Protein AF-A0A1X7UBN0-F1 (afdb_monomer_lite)

Secondary structure (DSSP, 8-state):
--------------TT---SS-HHHHTT-----SGGGTTT--GGGPPPPPP-------------------------------------PPPPPPPPPPP-PPPPP---EETTEEHHHHHHHHHHHHHHHTTPPS-BPPPPSSHHHHHHHHHHHHHHHHHHTT-TTHHHHHHHHHHHHHHHTB--STT--HHHHHHHHHHHHHHHHHT-HHHHHHHHHHHHHHSPPPP--PPPPHHHHHHHHHHHHHTT-HHHHHHHHSS----PBPPTTSBSSTT-TTS-BHHHHHHHTSPPPPPP-GGG----SPPPTT-S--GGGGTT--HHHHHHHHHH--S---TT---HHHHHHHTTSSTTHHHHHHHHHHHHHHHHHS---HHHHHHHH-EEEEEEE-SSSEEEEEEE-HHHHHHHHHHHHHHHHHHHHHHGGG--TT--TTHHHHHHHHHHHHHHSTT---------TTHHHHS-HHHHHHHHHHH-HHHHHHHHHHHSS-EEEEETTEEEEE-SS--TT-HHHHHHHHHHTHHHHHHHHH---SS----------S-HHHHHHHHHHHHHHHHHHHHHHTTPPPTTS-SB-TTSSB--HHHHHH-TTTS---HHHHHHHHHHHHHHTTTSEEEEESPBPPPPSS----SS-----TT-B-SEEEE-TT--------------

pLDDT: mean 73.66, std 22.72, range [23.02, 98.75]

Radius of gyration: 35.11 Å; chains: 1; bounding box: 88×116×95 Å

Organism: Amphimedon queenslandica (NCBI:txid400682)

Sequence (680 aa):
MASKQESKSCSRCNRTGVCRGCACVKASRACTGCLPRRLGTCLNLQQPPPSVSAVAPVDSTFDSTCDSVCSNDLSSQVSSSLPVSPTSSPSLPIPDLPTFSPAVEPSFTWGSVDGVSCASAINDCYSVAVNWKPNLFRVPSGKVGDAFIQELSRLFRVYGSSTALESVTLKAAILLPMLLLQCPSQGAKHQELIEHLERRLILWKDGSFCELLHEGSSHQARLPKSKSTKHSTDSDIGRLFTNNMNNGNVKSALCFLSQKVKGNVLSLDQPSDPHCPSGPSKHDALIAKHPQPGPIHCHSILLQDTPSPNHNLHPVIFDSIDCDLIRCMSLCVHGAGGPSGVDALSSRRYCSSFMSSPDLCHSLAIVALCLSSTSVDPDSLSAFVACRLIALNKDPGVRPIGIGETCRRIISKAILSILGQDVIEAAGPIQLCTGLDGGCEAAVHSLCHLFADTNTEAVLLVDATNAFNSLNRAAALRNVLELCPSLGRVLVNTYRENVDLYIDGEIIVSQEGTTQGDPLAMAMYSLGVIPLIIRMSEIQSTRQGRPVLGSPLGTDDYISTWVQEKIKGFFDALCLRYGYLPSSLPTNCSCGIPLSIDHCLNCHLGGFTILRHNGVCDLTARLLNEVCHNVTIEPPLQSLFGETLQLKSAITTDNARLDIKADGFWDCCVYPSSGSIEYT

Structure (mmCIF, N/CA/C/O backbone):
data_AF-A0A1X7UBN0-F1
#
_entry.id   AF-A0A1X7UBN0-F1
#
loop_
_atom_site.group_PDB
_atom_site.id
_atom_site.type_symbol
_atom_site.label_atom_id
_atom_site.label_alt_id
_atom_site.label_comp_id
_atom_site.label_asym_id
_atom_site.label_entity_id
_atom_site.label_seq_id
_atom_site.pdbx_PDB_ins_code
_atom_site.Cartn_x
_atom_site.Cartn_y
_atom_site.Cartn_z
_atom_site.occupancy
_atom_site.B_iso_or_equiv
_atom_site.auth_seq_id
_atom_site.auth_comp_id
_atom_site.auth_asym_id
_atom_site.auth_atom_id
_atom_site.pdbx_PDB_model_num
ATOM 1 N N . MET A 1 1 ? 50.701 -27.323 -1.143 1.00 35.16 1 MET A N 1
ATOM 2 C CA . MET A 1 1 ? 50.962 -26.021 -1.789 1.00 35.16 1 MET A CA 1
ATOM 3 C C . MET A 1 1 ? 50.171 -25.943 -3.088 1.00 35.16 1 MET A C 1
ATOM 5 O O . MET A 1 1 ? 50.585 -26.529 -4.072 1.00 35.16 1 MET A O 1
ATOM 9 N N . ALA A 1 2 ? 49.018 -25.280 -3.050 1.00 27.75 2 ALA A N 1
ATOM 10 C CA . ALA A 1 2 ? 48.320 -24.666 -4.183 1.00 27.75 2 ALA A CA 1
ATOM 11 C C . ALA A 1 2 ? 47.272 -23.741 -3.544 1.00 27.75 2 ALA A C 1
ATOM 13 O O . ALA A 1 2 ? 46.307 -24.200 -2.936 1.00 27.75 2 ALA A O 1
ATOM 14 N N . SER A 1 3 ? 47.572 -22.445 -3.514 1.00 28.28 3 SER A N 1
ATOM 15 C CA . SER A 1 3 ? 46.806 -21.426 -2.798 1.00 28.28 3 SER A CA 1
ATOM 16 C C . SER A 1 3 ? 45.513 -21.082 -3.532 1.00 28.28 3 SER A C 1
ATOM 18 O O . SER A 1 3 ? 45.556 -20.692 -4.698 1.00 28.28 3 SER A O 1
ATOM 20 N N . LYS A 1 4 ? 44.386 -21.144 -2.810 1.00 29.44 4 LYS A N 1
ATOM 21 C CA . LYS A 1 4 ? 43.134 -20.460 -3.155 1.00 29.44 4 LYS A CA 1
ATOM 22 C C . LYS A 1 4 ? 43.433 -18.982 -3.422 1.00 29.44 4 LYS A C 1
ATOM 24 O O . LYS A 1 4 ? 43.959 -18.291 -2.553 1.00 29.44 4 LYS A O 1
ATOM 29 N N . GLN A 1 5 ? 43.118 -18.511 -4.622 1.00 27.86 5 GLN A N 1
ATOM 30 C CA . GLN A 1 5 ? 43.232 -17.105 -4.989 1.00 27.86 5 GLN A CA 1
ATOM 31 C C . GLN A 1 5 ? 41.911 -16.414 -4.623 1.00 27.86 5 GLN A C 1
ATOM 33 O O . GLN A 1 5 ? 40.913 -16.544 -5.323 1.00 27.86 5 GLN A O 1
ATOM 38 N N . GLU A 1 6 ? 41.894 -15.728 -3.480 1.00 31.84 6 GLU A N 1
ATOM 39 C CA . GLU A 1 6 ? 40.786 -14.868 -3.057 1.00 31.84 6 GLU A CA 1
ATOM 40 C C . GLU A 1 6 ? 40.567 -13.724 -4.061 1.00 31.84 6 GLU A C 1
ATOM 42 O O . GLU A 1 6 ? 41.489 -12.970 -4.400 1.00 31.84 6 GLU A O 1
ATOM 47 N N . SER A 1 7 ? 39.325 -13.558 -4.516 1.00 32.38 7 SER A N 1
ATOM 48 C CA . SER A 1 7 ? 38.889 -12.436 -5.344 1.00 32.38 7 SER A CA 1
ATOM 49 C C . SER A 1 7 ? 38.843 -11.148 -4.513 1.00 32.38 7 SER A C 1
ATOM 51 O O . SER A 1 7 ? 37.875 -10.875 -3.806 1.00 32.38 7 SER A O 1
ATOM 53 N N . LYS A 1 8 ? 39.897 -10.330 -4.597 1.00 35.25 8 LYS A N 1
ATOM 54 C CA . LYS A 1 8 ? 39.954 -9.017 -3.938 1.00 35.25 8 LYS A CA 1
ATOM 55 C C . LYS A 1 8 ? 38.967 -8.028 -4.574 1.00 35.25 8 LYS A C 1
ATOM 57 O O . LYS A 1 8 ? 39.057 -7.718 -5.766 1.00 35.25 8 LYS A O 1
ATOM 62 N N . SER A 1 9 ? 38.074 -7.489 -3.746 1.00 36.31 9 SER A N 1
ATOM 63 C CA . SER A 1 9 ? 37.271 -6.294 -4.012 1.00 36.31 9 SER A CA 1
ATOM 64 C C . SER A 1 9 ? 38.169 -5.096 -4.364 1.00 36.31 9 SER A C 1
ATOM 66 O O . SER A 1 9 ? 39.304 -4.971 -3.897 1.00 36.31 9 SER A O 1
ATOM 68 N N . CYS A 1 10 ? 37.692 -4.200 -5.233 1.00 39.75 10 CYS A N 1
ATOM 69 C CA . CYS A 1 10 ? 38.437 -2.997 -5.614 1.00 39.75 10 CYS A CA 1
ATOM 70 C C . CYS A 1 10 ? 38.332 -1.938 -4.503 1.00 39.75 10 CYS A C 1
ATOM 72 O O . CYS A 1 10 ? 37.483 -1.056 -4.546 1.00 39.75 10 CYS A O 1
ATOM 74 N N . SER A 1 11 ? 39.203 -2.024 -3.503 1.00 39.44 11 SER A N 1
ATOM 75 C CA . SER A 1 11 ? 39.177 -1.240 -2.259 1.00 39.44 11 SER A CA 1
ATOM 76 C C . SER A 1 11 ? 39.638 0.229 -2.362 1.00 39.44 11 SER A C 1
ATOM 78 O O . SER A 1 11 ? 40.073 0.794 -1.362 1.00 39.44 11 SER A O 1
ATOM 80 N N . ARG A 1 12 ? 39.616 0.876 -3.542 1.00 39.97 12 ARG A N 1
ATOM 81 C CA . ARG A 1 12 ? 40.261 2.203 -3.729 1.00 39.97 12 ARG A CA 1
ATOM 82 C C . ARG A 1 12 ? 39.554 3.185 -4.681 1.00 39.97 12 ARG A C 1
ATOM 84 O O . ARG A 1 12 ? 40.221 3.822 -5.497 1.00 39.97 12 ARG A O 1
ATOM 91 N N . CYS A 1 13 ? 38.236 3.344 -4.579 1.00 43.69 13 CYS A N 1
ATOM 92 C CA . CYS A 1 13 ? 37.539 4.502 -5.164 1.00 43.69 13 CYS A CA 1
ATOM 93 C C . CYS A 1 13 ? 37.219 5.516 -4.055 1.00 43.69 13 CYS A C 1
ATOM 95 O O . CYS A 1 13 ? 36.706 5.132 -3.007 1.00 43.69 13 CYS A O 1
ATOM 97 N N . ASN A 1 14 ? 37.543 6.796 -4.256 1.00 40.28 14 ASN A N 1
ATOM 98 C CA . ASN A 1 14 ? 37.078 7.871 -3.375 1.00 40.28 14 ASN A CA 1
ATOM 99 C C . ASN A 1 14 ? 35.660 8.321 -3.784 1.00 40.28 14 ASN A C 1
ATOM 101 O O . ASN A 1 14 ? 35.203 8.014 -4.884 1.00 40.28 14 ASN A O 1
ATOM 105 N N . ARG A 1 15 ? 34.976 9.067 -2.901 1.00 33.19 15 ARG A N 1
ATOM 106 C CA . ARG A 1 15 ? 33.577 9.533 -3.054 1.00 33.19 15 ARG A CA 1
ATOM 107 C C . ARG A 1 15 ? 33.291 10.375 -4.314 1.00 33.19 15 ARG A C 1
ATOM 109 O O . ARG A 1 15 ? 32.141 10.697 -4.560 1.00 33.19 15 ARG A O 1
ATOM 116 N N . THR A 1 16 ? 34.305 10.719 -5.110 1.00 37.16 16 THR A N 1
ATOM 117 C CA . THR A 1 16 ? 34.180 11.480 -6.365 1.00 37.16 16 THR A CA 1
ATOM 118 C C . THR A 1 16 ? 34.381 10.629 -7.627 1.00 37.16 16 THR A C 1
ATOM 120 O O . THR A 1 16 ? 34.465 11.171 -8.724 1.00 37.16 16 THR A O 1
ATOM 123 N N . GLY A 1 17 ? 34.472 9.298 -7.503 1.00 38.62 17 GLY A N 1
ATOM 124 C CA . GLY A 1 17 ? 34.422 8.381 -8.651 1.00 38.62 17 GLY A CA 1
ATOM 125 C C . GLY A 1 17 ? 35.716 8.244 -9.466 1.00 38.62 17 GLY A C 1
ATOM 126 O O . GLY A 1 17 ? 35.707 7.600 -10.513 1.00 38.62 17 GLY A O 1
ATOM 127 N N . VAL A 1 18 ? 36.853 8.780 -9.006 1.00 41.12 18 VAL A N 1
ATOM 128 C CA . VAL A 1 18 ? 38.125 8.707 -9.751 1.00 41.12 18 VAL A CA 1
ATOM 129 C C . VAL A 1 18 ? 38.978 7.525 -9.270 1.00 41.12 18 VAL A C 1
ATOM 131 O O . VAL A 1 18 ? 39.640 7.583 -8.232 1.00 41.12 18 VAL A O 1
ATOM 134 N N . CYS A 1 19 ? 39.000 6.432 -10.042 1.00 48.59 19 CYS A N 1
ATOM 135 C CA . CYS A 1 19 ? 39.807 5.244 -9.740 1.00 48.59 19 CYS A CA 1
ATOM 136 C C . CYS A 1 19 ? 41.282 5.455 -10.135 1.00 48.59 19 CYS A C 1
ATOM 138 O O . CYS A 1 19 ? 41.603 5.529 -11.316 1.00 48.59 19 CYS A O 1
ATOM 140 N N . ARG A 1 20 ? 42.209 5.511 -9.165 1.00 47.28 20 ARG A N 1
ATOM 141 C CA . ARG A 1 20 ? 43.655 5.709 -9.437 1.00 47.28 20 ARG A CA 1
ATOM 142 C C . ARG A 1 20 ? 44.493 4.423 -9.489 1.00 47.28 20 ARG A C 1
ATOM 144 O O . ARG A 1 20 ? 45.703 4.499 -9.671 1.00 47.28 20 ARG A O 1
ATOM 151 N N . GLY A 1 21 ? 43.896 3.245 -9.282 1.00 48.88 21 GLY A N 1
ATOM 152 C CA . GLY A 1 21 ? 44.675 2.037 -8.964 1.00 48.88 21 GLY A CA 1
ATOM 153 C C . GLY A 1 21 ? 44.274 0.727 -9.638 1.00 48.88 21 GLY A C 1
ATOM 154 O O . GLY A 1 21 ? 44.931 -0.281 -9.372 1.00 48.88 21 GLY A O 1
ATOM 155 N N . CYS A 1 22 ? 43.228 0.687 -10.469 1.00 58.00 22 CYS A N 1
ATOM 156 C CA . CYS A 1 22 ? 42.783 -0.573 -11.069 1.00 58.00 22 CYS A CA 1
ATOM 157 C C . CYS A 1 22 ? 43.649 -0.990 -12.272 1.00 58.00 22 CYS A C 1
ATOM 159 O O . CYS A 1 22 ? 44.310 -0.171 -12.914 1.00 58.00 22 CYS A O 1
ATOM 161 N N . ALA A 1 23 ? 43.626 -2.287 -12.591 1.00 55.84 23 ALA A N 1
ATOM 162 C CA . ALA A 1 23 ? 44.374 -2.855 -13.712 1.00 55.84 23 ALA A CA 1
ATOM 163 C C . ALA A 1 23 ? 43.985 -2.241 -15.073 1.00 55.84 23 ALA A C 1
ATOM 165 O O . ALA A 1 23 ? 44.829 -2.153 -15.957 1.00 55.84 23 ALA A O 1
ATOM 166 N N . CYS A 1 24 ? 42.741 -1.769 -15.231 1.00 53.94 24 CYS A N 1
ATOM 167 C CA . CYS A 1 24 ? 42.272 -1.119 -16.458 1.00 53.94 24 CYS A CA 1
ATOM 168 C C . CYS A 1 24 ? 42.944 0.245 -16.684 1.00 53.94 24 CYS A C 1
ATOM 170 O O . CYS A 1 24 ? 43.411 0.509 -17.787 1.00 53.94 24 CYS A O 1
ATOM 172 N N . VAL A 1 25 ? 43.072 1.061 -15.627 1.00 54.47 25 VAL A N 1
ATOM 173 C CA . VAL A 1 25 ? 43.755 2.369 -15.671 1.00 54.47 25 VAL A CA 1
ATOM 174 C C . VAL A 1 25 ? 45.258 2.197 -15.889 1.00 54.47 25 VAL A C 1
ATOM 176 O O . VAL A 1 25 ? 45.846 2.919 -16.685 1.00 54.47 25 VAL A O 1
ATOM 179 N N . LYS A 1 26 ? 45.880 1.186 -15.264 1.00 59.25 26 LYS A N 1
ATOM 180 C CA . LYS A 1 26 ? 47.291 0.838 -15.526 1.00 59.25 26 LYS A CA 1
ATOM 181 C C . LYS A 1 26 ? 47.547 0.353 -16.958 1.00 59.25 26 LYS A C 1
ATOM 183 O O . LYS A 1 26 ? 48.680 0.414 -17.414 1.00 59.25 26 LYS A O 1
ATOM 188 N N . ALA A 1 27 ? 46.513 -0.132 -17.642 1.00 59.56 27 ALA A N 1
ATOM 189 C CA . ALA A 1 27 ? 46.569 -0.588 -19.027 1.00 59.56 27 ALA A CA 1
ATOM 190 C C . ALA A 1 27 ? 46.032 0.457 -20.027 1.00 59.56 27 ALA A C 1
ATOM 192 O O . ALA A 1 27 ? 45.712 0.089 -21.154 1.00 59.56 27 ALA A O 1
ATOM 193 N N . SER A 1 28 ? 45.880 1.726 -19.621 1.00 56.88 28 SER A N 1
ATOM 194 C CA . SER A 1 28 ? 45.377 2.833 -20.456 1.00 56.88 28 SER A CA 1
ATOM 195 C C . SER A 1 28 ? 44.021 2.571 -21.135 1.00 56.88 28 SER A C 1
ATOM 197 O O . SER A 1 28 ? 43.743 3.100 -22.208 1.00 56.88 28 SER A O 1
ATOM 199 N N . ARG A 1 29 ? 43.155 1.757 -20.516 1.00 51.22 29 ARG A N 1
ATOM 200 C CA . ARG A 1 29 ? 41.789 1.475 -20.989 1.00 51.22 29 ARG A CA 1
ATOM 201 C C . ARG A 1 29 ? 40.763 2.295 -20.207 1.00 51.22 29 ARG A C 1
ATOM 203 O O . ARG A 1 29 ? 40.942 2.540 -19.013 1.00 51.22 29 ARG A O 1
ATOM 210 N N . ALA A 1 30 ? 39.666 2.680 -20.864 1.00 41.44 30 ALA A N 1
ATOM 211 C CA . ALA A 1 30 ? 38.562 3.389 -20.216 1.00 41.44 30 ALA A CA 1
ATOM 212 C C . ALA A 1 30 ? 37.968 2.547 -19.068 1.00 41.44 30 ALA A C 1
ATOM 214 O O . ALA A 1 30 ? 37.662 1.364 -19.228 1.00 41.44 30 ALA A O 1
ATOM 215 N N . CYS A 1 31 ? 37.832 3.149 -17.885 1.00 44.97 31 CYS A N 1
ATOM 216 C CA . CYS A 1 31 ? 37.314 2.490 -16.690 1.00 44.97 31 CYS A CA 1
ATOM 217 C C . CYS A 1 31 ? 35.779 2.546 -16.672 1.00 44.97 31 CYS A C 1
ATOM 219 O O . CYS A 1 31 ? 35.204 3.550 -16.269 1.00 44.97 31 CYS A O 1
ATOM 221 N N . THR A 1 32 ? 35.103 1.465 -17.059 1.00 46.53 32 THR A N 1
ATOM 222 C CA . THR A 1 32 ? 33.629 1.359 -17.055 1.00 46.53 32 THR A CA 1
ATOM 223 C C . THR A 1 32 ? 33.095 0.782 -15.739 1.00 46.53 32 THR A C 1
ATOM 225 O O . THR A 1 32 ? 32.352 -0.194 -15.732 1.00 46.53 32 THR A O 1
ATOM 228 N N . GLY A 1 33 ? 33.528 1.340 -14.603 1.00 56.09 33 GLY A N 1
ATOM 229 C CA . GLY A 1 33 ? 33.225 0.849 -13.251 1.00 56.09 33 GLY A CA 1
ATOM 230 C C . GLY A 1 33 ? 31.736 0.856 -12.879 1.00 56.09 33 GLY A C 1
ATOM 231 O O . GLY A 1 33 ? 31.307 1.679 -12.084 1.00 56.09 33 GLY A O 1
ATOM 232 N N . CYS A 1 34 ? 30.966 -0.087 -13.410 1.00 43.16 34 CYS A N 1
ATOM 233 C CA . CYS A 1 34 ? 29.536 -0.243 -13.189 1.00 43.16 34 CYS A CA 1
ATOM 234 C C . CYS A 1 34 ? 29.194 -1.741 -13.060 1.00 43.16 34 CYS A C 1
ATOM 236 O O . CYS A 1 34 ? 29.987 -2.600 -13.452 1.00 43.16 34 CYS A O 1
ATOM 238 N N . LEU A 1 35 ? 28.026 -2.024 -12.482 1.00 38.34 35 LEU A N 1
ATOM 239 C CA . LEU A 1 35 ? 27.267 -3.282 -12.348 1.00 38.34 35 LEU A CA 1
ATOM 240 C C . LEU A 1 35 ? 27.803 -4.588 -12.999 1.00 38.34 35 LEU A C 1
ATOM 242 O O . LEU A 1 35 ? 27.908 -5.576 -12.270 1.00 38.34 35 LEU A O 1
ATOM 246 N N . PRO A 1 36 ? 28.191 -4.650 -14.294 1.00 38.50 36 PRO A N 1
ATOM 247 C CA . PRO A 1 36 ? 28.674 -5.863 -14.977 1.00 38.50 36 PRO A CA 1
ATOM 248 C C . PRO A 1 36 ? 29.718 -6.727 -14.248 1.00 38.50 36 PRO A C 1
ATOM 250 O O . PRO A 1 36 ? 29.721 -7.947 -14.396 1.00 38.50 36 PRO A O 1
ATOM 253 N N . ARG A 1 37 ? 30.583 -6.158 -13.393 1.00 36.38 37 ARG A N 1
ATOM 254 C CA . ARG A 1 37 ? 31.559 -6.976 -12.643 1.00 36.38 37 ARG A CA 1
ATOM 255 C C . ARG A 1 37 ? 30.934 -7.797 -11.503 1.00 36.38 37 ARG A C 1
ATOM 257 O O . ARG A 1 37 ? 31.509 -8.820 -11.146 1.00 36.38 37 ARG A O 1
ATOM 264 N N . ARG A 1 38 ? 29.787 -7.382 -10.945 1.00 40.75 38 ARG A N 1
ATOM 265 C CA . ARG A 1 38 ? 29.022 -8.195 -9.973 1.00 40.75 38 ARG A CA 1
ATOM 266 C C . ARG A 1 38 ? 28.278 -9.348 -10.659 1.00 40.75 38 ARG A C 1
ATOM 268 O O . ARG A 1 38 ? 28.039 -10.363 -10.027 1.00 40.75 38 ARG A O 1
ATOM 275 N N . LEU A 1 39 ? 28.013 -9.219 -11.961 1.00 42.41 39 LEU A N 1
ATOM 276 C CA . LEU A 1 39 ? 27.261 -10.175 -12.784 1.00 42.41 39 LEU A CA 1
ATOM 277 C C . LEU A 1 39 ? 28.151 -11.134 -13.605 1.00 42.41 39 LEU A C 1
ATOM 279 O O . LEU A 1 39 ? 27.658 -11.858 -14.462 1.00 42.41 39 LEU A O 1
ATOM 283 N N . GLY A 1 40 ? 29.468 -11.158 -13.367 1.00 40.53 40 GLY A N 1
ATOM 284 C CA . GLY A 1 40 ? 30.374 -12.149 -13.966 1.00 40.53 40 GLY A CA 1
ATOM 285 C C . GLY A 1 40 ? 30.826 -11.894 -15.413 1.00 40.53 40 GLY A C 1
ATOM 286 O O . GLY A 1 40 ? 31.594 -12.696 -15.943 1.00 40.53 40 GLY A O 1
ATOM 287 N N . THR A 1 41 ? 30.452 -10.781 -16.052 1.00 43.19 41 THR A N 1
ATOM 288 C CA . THR A 1 41 ? 30.796 -10.481 -17.456 1.00 43.19 41 THR A CA 1
ATOM 289 C C . THR A 1 41 ? 31.650 -9.212 -17.573 1.00 43.19 41 THR A C 1
ATOM 291 O O . THR A 1 41 ? 31.181 -8.079 -17.509 1.00 43.19 41 THR A O 1
ATOM 294 N N . CYS A 1 42 ? 32.966 -9.378 -17.752 1.00 41.62 42 CYS A N 1
ATOM 295 C CA . CYS A 1 42 ? 33.880 -8.268 -18.049 1.00 41.62 42 CYS A CA 1
ATOM 296 C C . CYS A 1 42 ? 34.318 -8.325 -19.519 1.00 41.62 42 CYS A C 1
ATOM 298 O O . CYS A 1 42 ? 35.158 -9.144 -19.886 1.00 41.62 42 CYS A O 1
ATOM 300 N N . LEU A 1 43 ? 33.809 -7.408 -20.349 1.00 40.91 43 LEU A N 1
ATOM 301 C CA . LEU A 1 43 ? 34.115 -7.326 -21.790 1.00 40.91 43 LEU A CA 1
ATOM 302 C C . LEU A 1 43 ? 35.588 -6.986 -22.110 1.00 40.91 43 LEU A C 1
ATOM 304 O O . LEU A 1 43 ? 36.018 -7.104 -23.250 1.00 40.91 43 LEU A O 1
ATOM 308 N N . ASN A 1 44 ? 36.395 -6.609 -21.112 1.00 38.81 44 ASN A N 1
ATOM 309 C CA . ASN A 1 44 ? 37.825 -6.311 -21.276 1.00 38.81 44 ASN A CA 1
ATOM 310 C C . ASN A 1 44 ? 38.749 -7.543 -21.147 1.00 38.81 44 ASN A C 1
ATOM 312 O O . ASN A 1 44 ? 39.974 -7.385 -21.183 1.00 38.81 44 ASN A O 1
ATOM 316 N N . LEU A 1 45 ? 38.186 -8.744 -20.957 1.00 41.50 45 LEU A N 1
ATOM 317 C CA . LEU A 1 45 ? 38.919 -10.011 -20.823 1.00 41.50 45 LEU A CA 1
ATOM 318 C C . LEU A 1 45 ? 38.938 -10.865 -22.102 1.00 41.50 45 LEU A C 1
ATOM 320 O O . LEU A 1 45 ? 39.270 -12.045 -22.034 1.00 41.50 45 LEU A O 1
ATOM 324 N N . GLN A 1 46 ? 38.627 -10.302 -23.272 1.00 39.59 46 GLN A N 1
ATOM 325 C CA . GLN A 1 46 ? 38.904 -11.014 -24.520 1.00 39.59 46 GLN A CA 1
ATOM 326 C C . GLN A 1 46 ? 40.426 -11.093 -24.725 1.00 39.59 46 GLN A C 1
ATOM 328 O O . GLN A 1 46 ? 41.123 -10.076 -24.710 1.00 39.59 46 GLN A O 1
ATOM 333 N N . GLN A 1 47 ? 40.944 -12.322 -24.823 1.00 38.19 47 GLN A N 1
ATOM 334 C CA . GLN A 1 47 ? 42.348 -12.609 -25.122 1.00 38.19 47 GLN A CA 1
ATOM 335 C C . GLN A 1 47 ? 42.769 -11.906 -26.426 1.00 38.19 47 GLN A C 1
ATOM 337 O O . GLN A 1 47 ? 41.939 -11.762 -27.327 1.00 38.19 47 GLN A O 1
ATOM 342 N N . PRO A 1 48 ? 44.035 -11.462 -26.555 1.00 33.56 48 PRO A N 1
ATOM 343 C CA . PRO A 1 48 ? 44.507 -10.881 -27.805 1.00 33.56 48 PRO A CA 1
ATOM 344 C C . PRO A 1 48 ? 44.421 -11.924 -28.936 1.00 33.56 48 PRO A C 1
ATOM 346 O O . PRO A 1 48 ? 44.576 -13.119 -28.669 1.00 33.56 48 PRO A O 1
ATOM 349 N N . PRO A 1 49 ? 44.174 -11.499 -30.189 1.00 32.09 49 PRO A N 1
ATOM 350 C CA . PRO A 1 49 ? 44.084 -12.417 -31.319 1.00 32.09 49 PRO A CA 1
ATOM 351 C C . PRO A 1 49 ? 45.423 -13.151 -31.518 1.00 32.09 49 PRO A C 1
ATOM 353 O O . PRO A 1 49 ? 46.476 -12.596 -31.183 1.00 32.09 49 PRO A O 1
ATOM 356 N N . PRO A 1 50 ? 45.414 -14.386 -32.053 1.00 31.39 50 PRO A N 1
ATOM 357 C CA . PRO A 1 50 ? 46.640 -15.140 -32.271 1.00 31.39 50 PRO A CA 1
ATOM 358 C C . PRO A 1 50 ? 47.566 -14.386 -33.231 1.00 31.39 50 PRO A C 1
ATOM 360 O O . PRO A 1 50 ? 47.150 -13.887 -34.276 1.00 31.39 50 PRO A O 1
ATOM 363 N N . SER A 1 51 ? 48.838 -14.303 -32.847 1.00 31.23 51 SER A N 1
ATOM 364 C CA . SER A 1 51 ? 49.922 -13.730 -33.637 1.00 31.23 51 SER A CA 1
ATOM 365 C C . SER A 1 51 ? 50.054 -14.454 -34.976 1.00 31.23 51 SER A C 1
ATOM 367 O O . SER A 1 51 ? 50.258 -15.667 -35.013 1.00 31.23 51 SER A O 1
ATOM 369 N N . VAL A 1 52 ? 49.975 -13.692 -36.064 1.00 30.91 52 VAL A N 1
ATOM 370 C CA . VAL A 1 52 ? 50.285 -14.152 -37.418 1.00 30.91 52 VAL A CA 1
ATOM 371 C C . VAL A 1 52 ? 51.778 -14.480 -37.484 1.00 30.91 52 VAL A C 1
ATOM 373 O O . VAL A 1 52 ? 52.618 -13.582 -37.432 1.00 30.91 52 VAL A O 1
ATOM 376 N N . SER A 1 53 ? 52.112 -15.766 -37.582 1.00 29.56 53 SER A N 1
ATOM 377 C CA . SER A 1 53 ? 53.459 -16.210 -37.943 1.00 29.56 53 SER A CA 1
ATOM 378 C C . SER A 1 53 ? 53.637 -16.078 -39.450 1.00 29.56 53 SER A C 1
ATOM 380 O O . SER A 1 53 ? 52.862 -16.632 -40.229 1.00 29.56 53 SER A O 1
ATOM 382 N N . ALA A 1 54 ? 54.664 -15.331 -39.845 1.00 29.86 54 ALA A N 1
ATOM 383 C CA . ALA A 1 54 ? 55.097 -15.186 -41.224 1.00 29.86 54 ALA A CA 1
ATOM 384 C C . ALA A 1 54 ? 55.436 -16.552 -41.843 1.00 29.86 54 ALA A C 1
ATOM 386 O O . ALA A 1 54 ? 56.239 -17.306 -41.293 1.00 29.86 54 ALA A O 1
ATOM 387 N N . VAL A 1 55 ? 54.855 -16.838 -43.008 1.00 29.45 55 VAL A N 1
ATOM 388 C CA . VAL A 1 55 ? 55.275 -17.926 -43.897 1.00 29.45 55 VAL A CA 1
ATOM 389 C C . VAL A 1 55 ? 55.763 -17.296 -45.201 1.00 29.45 55 VAL A C 1
ATOM 391 O O . VAL A 1 55 ? 55.111 -16.417 -45.761 1.00 29.45 55 VAL A O 1
ATOM 394 N N . ALA A 1 56 ? 56.962 -17.709 -45.610 1.00 29.33 56 ALA A N 1
ATOM 395 C CA . ALA A 1 56 ? 57.694 -17.260 -46.791 1.00 29.33 56 ALA A CA 1
ATOM 396 C C . ALA A 1 56 ? 57.032 -17.721 -48.112 1.00 29.33 56 ALA A C 1
ATOM 398 O O . ALA A 1 56 ? 56.269 -18.689 -48.097 1.00 29.33 56 ALA A O 1
ATOM 399 N N . PRO A 1 57 ? 57.318 -17.061 -49.253 1.00 28.97 57 PRO A N 1
ATOM 400 C CA . PRO A 1 57 ? 56.658 -17.343 -50.522 1.00 28.97 57 PRO A CA 1
ATOM 401 C C . PRO A 1 57 ? 57.339 -18.506 -51.250 1.00 28.97 57 PRO A C 1
ATOM 403 O O . PRO A 1 57 ? 58.566 -18.533 -51.339 1.00 28.97 57 PRO A O 1
ATOM 406 N N . VAL A 1 58 ? 56.554 -19.430 -51.813 1.00 28.17 58 VAL A N 1
ATOM 407 C CA . VAL A 1 58 ? 57.015 -20.343 -52.871 1.00 28.17 58 VAL A CA 1
ATOM 408 C C . VAL A 1 58 ? 55.896 -20.560 -53.896 1.00 28.17 58 VAL A C 1
ATOM 410 O O . VAL A 1 58 ? 54.715 -20.601 -53.559 1.00 28.17 58 VAL A O 1
ATOM 413 N N . ASP A 1 59 ? 56.346 -20.633 -55.143 1.00 24.50 59 ASP A N 1
ATOM 414 C CA . ASP A 1 59 ? 55.684 -20.523 -56.435 1.00 24.50 59 ASP A CA 1
ATOM 415 C C . ASP A 1 59 ? 54.608 -21.556 -56.822 1.00 24.50 59 ASP A C 1
ATOM 417 O O . ASP A 1 59 ? 54.614 -22.710 -56.406 1.00 24.50 59 ASP A O 1
ATOM 421 N N . SER A 1 60 ? 53.755 -21.077 -57.740 1.00 26.97 60 SER A N 1
ATOM 422 C CA . SER A 1 60 ? 53.132 -21.722 -58.911 1.00 26.97 60 SER A CA 1
ATOM 423 C C . SER A 1 60 ? 52.783 -23.217 -58.879 1.00 26.97 60 SER A C 1
ATOM 425 O O . SER A 1 60 ? 53.670 -24.063 -58.828 1.00 26.97 60 SER A O 1
ATOM 427 N N . THR A 1 61 ? 51.526 -23.557 -59.192 1.00 24.27 61 THR A N 1
ATOM 428 C CA . THR A 1 61 ? 51.148 -24.197 -60.476 1.00 24.27 61 THR A CA 1
ATOM 429 C C . THR A 1 61 ? 49.632 -24.407 -60.602 1.00 24.27 61 THR A C 1
ATOM 431 O O . THR A 1 61 ? 48.882 -24.338 -59.635 1.00 24.27 61 THR A O 1
ATOM 434 N N . PHE A 1 62 ? 49.236 -24.540 -61.864 1.00 24.16 62 PHE A N 1
ATOM 435 C CA . PHE A 1 62 ? 47.916 -24.539 -62.491 1.00 24.16 62 PHE A CA 1
ATOM 436 C C . PHE A 1 62 ? 47.131 -25.864 -62.357 1.00 24.16 62 PHE A C 1
ATOM 438 O O . PHE A 1 62 ? 47.691 -26.869 -61.934 1.00 24.16 62 PHE A O 1
ATOM 445 N N . ASP A 1 63 ? 45.901 -25.813 -62.897 1.00 23.02 63 ASP A N 1
ATOM 446 C CA . ASP A 1 63 ? 44.970 -26.883 -63.330 1.00 23.02 63 ASP A CA 1
ATOM 447 C C . ASP A 1 63 ? 43.992 -27.440 -62.282 1.00 23.02 63 ASP A C 1
ATOM 449 O O . ASP A 1 63 ? 44.405 -27.795 -61.187 1.00 23.02 63 ASP A O 1
ATOM 453 N N . SER A 1 64 ? 42.661 -27.540 -62.453 1.00 24.78 64 SER A N 1
ATOM 454 C CA . SER A 1 64 ? 41.634 -27.499 -63.533 1.00 24.78 64 SER A CA 1
ATOM 455 C C . SER A 1 64 ? 40.779 -28.782 -63.461 1.00 24.78 64 SER A C 1
ATOM 457 O O . SER A 1 64 ? 41.230 -29.782 -62.911 1.00 24.78 64 SER A O 1
ATOM 459 N N . THR A 1 65 ? 39.559 -28.728 -64.032 1.00 25.22 65 THR A N 1
ATOM 460 C CA . THR A 1 65 ? 38.502 -29.773 -64.211 1.00 25.22 65 THR A CA 1
ATOM 461 C C . THR A 1 65 ? 37.466 -29.893 -63.067 1.00 25.22 65 THR A C 1
ATOM 463 O O . THR A 1 65 ? 37.841 -30.085 -61.917 1.00 25.22 65 THR A O 1
ATOM 466 N N . CYS A 1 66 ? 36.169 -29.541 -63.220 1.00 24.64 66 CYS A N 1
ATOM 467 C CA . CYS A 1 66 ? 35.074 -30.015 -64.119 1.00 24.64 66 CYS A CA 1
ATOM 468 C C . CYS A 1 66 ? 34.725 -31.500 -63.838 1.00 24.64 66 CYS A C 1
ATOM 470 O O . CYS A 1 66 ? 35.636 -32.286 -63.637 1.00 24.64 66 CYS A O 1
ATOM 472 N N . ASP A 1 67 ? 33.491 -31.991 -63.655 1.00 25.11 67 ASP A N 1
ATOM 473 C CA . ASP A 1 67 ? 32.165 -31.766 -64.261 1.00 25.11 67 ASP A CA 1
ATOM 474 C C . ASP A 1 67 ? 31.056 -32.354 -63.330 1.00 25.11 67 ASP A C 1
ATOM 476 O O . ASP A 1 67 ? 31.367 -33.160 -62.459 1.00 25.11 67 ASP A O 1
ATOM 480 N N . SER A 1 68 ? 29.815 -31.829 -63.305 1.00 27.17 68 SER A N 1
ATOM 481 C CA . SER A 1 68 ? 28.559 -32.367 -63.913 1.00 27.17 68 SER A CA 1
ATOM 482 C C . SER A 1 68 ? 28.196 -33.829 -63.534 1.00 27.17 68 SER A C 1
ATOM 484 O O . SER A 1 68 ? 29.087 -34.655 -63.447 1.00 27.17 68 SER A O 1
ATOM 486 N N . VAL A 1 69 ? 26.967 -34.346 -63.378 1.00 25.64 69 VAL A N 1
ATOM 487 C CA . VAL A 1 69 ? 25.535 -33.970 -63.440 1.00 25.64 69 VAL A CA 1
ATOM 488 C C . VAL A 1 69 ? 24.766 -35.311 -63.208 1.00 25.64 69 VAL A C 1
ATOM 490 O O . VAL A 1 69 ? 25.320 -36.369 -63.496 1.00 25.64 69 VAL A O 1
ATOM 493 N N . CYS A 1 70 ? 23.483 -35.255 -62.799 1.00 23.38 70 CYS A N 1
ATOM 494 C CA . CYS A 1 70 ? 22.459 -36.336 -62.803 1.00 23.38 70 CYS A CA 1
ATOM 495 C C . CYS A 1 70 ? 22.598 -37.453 -61.748 1.00 23.38 70 CYS A C 1
ATOM 497 O O . CYS A 1 70 ? 23.693 -37.813 -61.354 1.00 23.38 70 CYS A O 1
ATOM 499 N N . SER A 1 71 ? 21.563 -38.159 -61.290 1.00 24.61 71 SER A N 1
ATOM 500 C CA . SER A 1 71 ? 20.094 -38.053 -61.231 1.00 24.61 71 SER A CA 1
ATOM 501 C C . SER A 1 71 ? 19.643 -39.293 -60.436 1.00 24.61 71 SER A C 1
ATOM 503 O O . SER A 1 71 ? 20.354 -40.292 -60.415 1.00 24.61 71 SER A O 1
ATOM 505 N N . ASN A 1 72 ? 18.484 -39.192 -59.786 1.00 27.94 72 ASN A N 1
ATOM 506 C CA . ASN A 1 72 ? 17.731 -40.207 -59.033 1.00 27.94 72 ASN A CA 1
ATOM 507 C C . ASN A 1 72 ? 18.053 -41.694 -59.280 1.00 27.94 72 ASN A C 1
ATOM 509 O O . ASN A 1 72 ? 18.004 -42.142 -60.418 1.00 27.94 72 ASN A O 1
ATOM 513 N N . ASP A 1 73 ? 18.136 -42.471 -58.192 1.00 24.41 73 ASP A N 1
ATOM 514 C CA . ASP A 1 73 ? 17.295 -43.667 -58.070 1.00 24.41 73 ASP A CA 1
ATOM 515 C C . ASP A 1 73 ? 17.097 -44.131 -56.618 1.00 24.41 73 ASP A C 1
ATOM 517 O O . ASP A 1 73 ? 17.944 -43.968 -55.739 1.00 24.41 73 ASP A O 1
ATOM 521 N N . LEU A 1 74 ? 15.900 -44.662 -56.383 1.00 27.23 74 LEU A N 1
ATOM 522 C CA . LEU A 1 74 ? 15.291 -44.998 -55.104 1.00 27.23 74 LEU A CA 1
ATOM 523 C C . LEU A 1 74 ? 15.380 -46.515 -54.870 1.00 27.23 74 LEU A C 1
ATOM 525 O O . LEU A 1 74 ? 14.699 -47.257 -55.567 1.00 27.23 74 LEU A O 1
ATOM 529 N N . SER A 1 75 ? 16.107 -46.986 -53.850 1.00 25.39 75 SER A N 1
ATOM 530 C CA . SER A 1 75 ? 15.779 -48.259 -53.176 1.00 25.39 75 SER A CA 1
ATOM 531 C C . SER A 1 75 ? 16.580 -48.482 -51.890 1.00 25.39 75 SER A C 1
ATOM 533 O O . SER A 1 75 ? 17.791 -48.677 -51.907 1.00 25.39 75 SER A O 1
ATOM 535 N N . SER A 1 76 ? 15.838 -48.475 -50.782 1.00 26.86 76 SER A N 1
ATOM 536 C CA . SER A 1 76 ? 16.008 -49.233 -49.535 1.00 26.86 76 SER A CA 1
ATOM 537 C C . SER A 1 76 ? 17.235 -50.150 -49.388 1.00 26.86 76 SER A C 1
ATOM 539 O O . SER A 1 76 ? 17.328 -51.172 -50.061 1.00 26.86 76 SER A O 1
ATOM 541 N N . GLN A 1 77 ? 18.047 -49.918 -48.358 1.00 26.41 77 GLN A N 1
ATOM 542 C CA . GLN A 1 77 ? 18.036 -50.650 -47.080 1.00 26.41 77 GLN A CA 1
ATOM 543 C C . GLN A 1 77 ? 19.249 -50.217 -46.237 1.00 26.41 77 GLN A C 1
ATOM 545 O O . GLN A 1 77 ? 20.222 -49.682 -46.753 1.00 26.41 77 GLN A O 1
ATOM 550 N N . VAL A 1 78 ? 19.182 -50.553 -44.948 1.00 25.33 78 VAL A N 1
ATOM 551 C CA . VAL A 1 78 ? 20.253 -50.568 -43.939 1.00 25.33 78 VAL A CA 1
ATOM 552 C C . VAL A 1 78 ? 20.231 -49.399 -42.949 1.00 25.33 78 VAL A C 1
ATOM 554 O O . VAL A 1 78 ? 20.661 -48.277 -43.192 1.00 25.33 78 VAL A O 1
ATOM 557 N N . SER A 1 79 ? 19.705 -49.764 -41.783 1.00 32.34 79 SER A N 1
ATOM 558 C CA . SER A 1 79 ? 19.685 -49.104 -40.489 1.00 32.34 79 SER A CA 1
ATOM 559 C C . SER A 1 79 ? 20.955 -48.316 -40.162 1.00 32.34 79 SER A C 1
ATOM 561 O O . SER A 1 79 ? 22.030 -48.891 -40.011 1.00 32.34 79 SER A O 1
ATOM 563 N N . SER A 1 80 ? 20.802 -47.012 -39.937 1.00 27.09 80 SER A N 1
ATOM 564 C CA . SER A 1 80 ? 21.824 -46.160 -39.335 1.00 27.09 80 SER A CA 1
ATOM 565 C C . SER A 1 80 ? 21.323 -45.632 -37.994 1.00 27.09 80 SER A C 1
ATOM 567 O O . SER A 1 80 ? 20.365 -44.862 -37.923 1.00 27.09 80 SER A O 1
ATOM 569 N N . SER A 1 81 ? 21.984 -46.078 -36.931 1.00 27.91 81 SER A N 1
ATOM 570 C CA . SER A 1 81 ? 21.919 -45.541 -35.575 1.00 27.91 81 SER A CA 1
ATOM 571 C C . SER A 1 81 ? 21.951 -44.009 -35.566 1.00 27.91 81 SER A C 1
ATOM 573 O O . SER A 1 81 ? 22.910 -43.404 -36.047 1.00 27.91 81 SER A O 1
ATOM 575 N N . LEU A 1 82 ? 20.910 -43.402 -34.995 1.00 28.12 82 LEU A N 1
ATOM 576 C CA . LEU A 1 82 ? 20.840 -41.969 -34.717 1.00 28.12 82 LEU A CA 1
ATOM 577 C C . LEU A 1 82 ? 21.931 -41.563 -33.704 1.00 28.12 82 LEU A C 1
ATOM 579 O O . LEU A 1 82 ? 22.176 -42.313 -32.753 1.00 28.12 82 LEU A O 1
ATOM 583 N N . PRO A 1 83 ? 22.562 -40.384 -33.854 1.00 30.78 83 PRO A N 1
ATOM 584 C CA . PRO A 1 83 ? 23.440 -39.839 -32.832 1.00 30.78 83 PRO A CA 1
ATOM 585 C C . PRO A 1 83 ? 22.634 -39.505 -31.575 1.00 30.78 83 PRO A C 1
ATOM 587 O O . PRO A 1 83 ? 21.557 -38.915 -31.634 1.00 30.78 83 PRO A O 1
ATOM 590 N N . VAL A 1 84 ? 23.201 -39.911 -30.447 1.00 31.78 84 VAL A N 1
ATOM 591 C CA . VAL A 1 84 ? 22.748 -39.706 -29.073 1.00 31.78 84 VAL A CA 1
ATOM 592 C C . VAL A 1 84 ? 22.285 -38.263 -28.834 1.00 31.78 84 VAL A C 1
ATOM 594 O O . VAL A 1 84 ? 23.022 -37.311 -29.088 1.00 31.78 84 VAL A O 1
ATOM 597 N N . SER A 1 85 ? 21.061 -38.124 -28.317 1.00 31.41 85 SER A N 1
ATOM 598 C CA . SER A 1 85 ? 20.496 -36.882 -27.784 1.00 31.41 85 SER A CA 1
ATOM 599 C C . SER A 1 85 ? 21.476 -36.207 -26.816 1.00 31.41 85 SER A C 1
ATOM 601 O O . SER A 1 85 ? 22.081 -36.913 -26.005 1.00 31.41 85 SER A O 1
ATOM 603 N N . PRO A 1 86 ? 21.630 -34.870 -26.824 1.00 36.97 86 PRO A N 1
ATOM 604 C CA . PRO A 1 86 ? 22.474 -34.207 -25.845 1.00 36.97 86 PRO A CA 1
ATOM 605 C C . PRO A 1 86 ? 21.924 -34.498 -24.448 1.00 36.97 86 PRO A C 1
ATOM 607 O O . PRO A 1 86 ? 20.778 -34.181 -24.128 1.00 36.97 86 PRO A O 1
ATOM 610 N N . THR A 1 87 ? 22.757 -35.154 -23.644 1.00 33.25 87 THR A N 1
ATOM 611 C CA . THR A 1 87 ? 22.589 -35.373 -22.209 1.00 33.25 87 THR A CA 1
ATOM 612 C C . THR A 1 87 ? 22.032 -34.111 -21.564 1.00 33.25 87 THR A C 1
ATOM 614 O O . THR A 1 87 ? 22.656 -33.053 -21.637 1.00 33.25 87 THR A O 1
ATOM 617 N N . SER A 1 88 ? 20.856 -34.227 -20.948 1.00 38.28 88 SER A N 1
ATOM 618 C CA . SER A 1 88 ? 20.247 -33.181 -20.136 1.00 38.28 88 SER A CA 1
ATOM 619 C C . SER A 1 88 ? 21.230 -32.762 -19.047 1.00 38.28 88 SER A C 1
ATOM 621 O O . SER A 1 88 ? 21.450 -33.499 -18.083 1.00 38.28 88 SER A O 1
ATOM 623 N N . SER A 1 89 ? 21.836 -31.590 -19.205 1.00 39.44 89 SER A N 1
ATOM 624 C CA . SER A 1 89 ? 22.541 -30.910 -18.127 1.00 39.44 89 SER A CA 1
ATOM 625 C C . SER A 1 89 ? 21.573 -30.803 -16.941 1.00 39.44 89 SER A C 1
ATOM 627 O O . SER A 1 89 ? 20.427 -30.396 -17.156 1.00 39.44 89 SER A O 1
ATOM 629 N N . PRO A 1 90 ? 21.969 -31.165 -15.709 1.00 42.81 90 PRO A N 1
ATOM 630 C CA . PRO A 1 90 ? 21.108 -30.960 -14.553 1.00 42.81 90 PRO A CA 1
ATOM 631 C C . PRO A 1 90 ? 20.770 -29.469 -14.465 1.00 42.81 90 PRO A C 1
ATOM 633 O O . PRO A 1 90 ? 21.668 -28.624 -14.453 1.00 42.81 90 PRO A O 1
ATOM 636 N N . SER A 1 91 ? 19.477 -29.138 -14.467 1.00 56.78 91 SER A N 1
ATOM 637 C CA . SER A 1 91 ? 19.014 -27.771 -14.238 1.00 56.78 91 SER A CA 1
ATOM 638 C C . SER A 1 91 ? 19.583 -27.295 -12.905 1.00 56.78 91 SER A C 1
ATOM 640 O O . SER A 1 91 ? 19.332 -27.931 -11.880 1.00 56.78 91 SER A O 1
ATOM 642 N N . LEU A 1 92 ? 20.361 -26.210 -12.919 1.00 62.06 92 LEU A N 1
ATOM 643 C CA . LEU A 1 92 ? 20.840 -25.589 -11.686 1.00 62.06 92 LEU A CA 1
ATOM 644 C C . LEU A 1 92 ? 19.629 -25.290 -10.783 1.00 62.06 92 LEU A C 1
ATOM 646 O O . LEU A 1 92 ? 18.628 -24.768 -11.290 1.00 62.06 92 LEU A O 1
ATOM 650 N N . PRO A 1 93 ? 19.679 -25.647 -9.487 1.00 80.69 93 PRO A N 1
ATOM 651 C CA . PRO A 1 93 ? 18.573 -25.396 -8.574 1.00 80.69 93 PRO A CA 1
ATOM 652 C C . PRO A 1 93 ? 18.330 -23.888 -8.480 1.00 80.69 93 PRO A C 1
ATOM 654 O O . PRO A 1 93 ? 19.273 -23.108 -8.372 1.00 80.69 93 PRO A O 1
ATOM 657 N N . ILE A 1 94 ? 17.065 -23.475 -8.558 1.00 85.88 94 ILE A N 1
ATOM 658 C CA . ILE A 1 94 ? 16.693 -22.069 -8.402 1.00 85.88 94 ILE A CA 1
ATOM 659 C C . ILE A 1 94 ? 16.747 -21.734 -6.907 1.00 85.88 94 ILE A C 1
ATOM 661 O O . ILE A 1 94 ? 16.085 -22.429 -6.138 1.00 85.88 94 ILE A O 1
ATOM 665 N N . PRO A 1 95 ? 17.481 -20.688 -6.487 1.00 89.81 95 PRO A N 1
ATOM 666 C CA . PRO A 1 95 ? 17.517 -20.280 -5.088 1.00 89.81 95 PRO A CA 1
ATOM 667 C C . PRO A 1 95 ? 16.135 -19.945 -4.537 1.00 89.81 95 PRO A C 1
ATOM 669 O O . PRO A 1 95 ? 15.289 -19.396 -5.245 1.00 89.81 95 PRO A O 1
ATOM 672 N N . ASP A 1 96 ? 15.914 -20.229 -3.262 1.00 92.25 96 ASP A N 1
ATOM 673 C CA . ASP A 1 96 ? 14.677 -19.900 -2.564 1.00 92.25 96 ASP A CA 1
ATOM 674 C C . ASP A 1 96 ? 14.691 -18.473 -2.009 1.00 92.25 96 ASP A C 1
ATOM 676 O O . ASP A 1 96 ? 15.718 -17.791 -1.953 1.00 92.25 96 ASP A O 1
ATOM 680 N N . LEU A 1 97 ? 13.511 -18.002 -1.603 1.00 93.56 97 LEU A N 1
ATOM 681 C CA . LEU A 1 97 ? 13.399 -16.782 -0.809 1.00 93.56 97 LEU A CA 1
ATOM 682 C C . LEU A 1 97 ? 13.872 -17.050 0.632 1.00 93.56 97 LEU A C 1
ATOM 684 O O . LEU A 1 97 ? 13.757 -18.183 1.105 1.00 93.56 97 LEU A O 1
ATOM 688 N N . PRO A 1 98 ? 14.339 -16.023 1.365 1.00 91.38 98 PRO A N 1
ATOM 689 C CA . PRO A 1 98 ? 14.746 -16.177 2.756 1.00 91.38 98 PRO A CA 1
ATOM 690 C C . PRO A 1 98 ? 13.639 -16.812 3.605 1.00 91.38 98 PRO A C 1
ATOM 692 O O . PRO A 1 98 ? 12.458 -16.445 3.497 1.00 91.38 98 PRO A O 1
ATOM 695 N N . THR A 1 99 ? 14.018 -17.750 4.472 1.00 92.38 99 THR A N 1
ATOM 696 C CA . THR A 1 99 ? 13.082 -18.341 5.433 1.00 92.38 99 THR A CA 1
ATOM 697 C C . THR A 1 99 ? 12.629 -17.297 6.457 1.00 92.38 99 THR A C 1
ATOM 699 O O . THR A 1 99 ? 13.229 -16.227 6.609 1.00 92.38 99 THR A O 1
ATOM 702 N N . PHE A 1 100 ? 11.520 -17.587 7.124 1.00 91.00 100 PHE A N 1
ATOM 703 C CA . PHE A 1 100 ? 10.950 -16.774 8.191 1.00 91.00 100 PHE A CA 1
ATOM 704 C C . PHE A 1 100 ? 10.632 -17.675 9.381 1.00 91.00 100 PHE A C 1
ATOM 706 O O . PHE A 1 100 ? 10.510 -18.893 9.227 1.00 91.00 100 PHE A O 1
ATOM 713 N N . SER A 1 101 ? 10.519 -17.072 10.558 1.00 87.75 101 SER A N 1
ATOM 714 C CA . SER A 1 101 ? 10.025 -17.766 11.742 1.00 87.75 101 SER A CA 1
ATOM 715 C C . SER A 1 101 ? 8.502 -17.656 11.757 1.00 87.75 101 SER A C 1
ATOM 717 O O . SER A 1 101 ? 8.010 -16.528 11.767 1.00 87.75 101 SER A O 1
ATOM 719 N N . PRO A 1 102 ? 7.753 -18.773 11.746 1.00 85.94 102 PRO A N 1
ATOM 720 C CA . PRO A 1 102 ? 6.310 -18.727 11.942 1.00 85.94 102 PRO A CA 1
ATOM 721 C C . PRO A 1 102 ? 5.972 -18.085 13.286 1.00 85.94 102 PRO A C 1
ATOM 723 O O . PRO A 1 102 ? 6.720 -18.246 14.260 1.00 85.94 102 PRO A O 1
ATOM 726 N N . ALA A 1 103 ? 4.845 -17.384 13.350 1.00 80.31 103 ALA A N 1
ATOM 727 C CA . ALA A 1 103 ? 4.364 -16.837 14.601 1.00 80.31 103 ALA A CA 1
ATOM 728 C C . ALA A 1 103 ? 4.083 -17.982 15.587 1.00 80.31 103 ALA A C 1
ATOM 730 O O . ALA A 1 103 ? 3.494 -19.009 15.242 1.00 80.31 103 ALA A O 1
ATOM 731 N N . VAL A 1 104 ? 4.543 -17.815 16.826 1.00 78.12 104 VAL A N 1
ATOM 732 C CA . VAL A 1 104 ? 4.345 -18.812 17.884 1.00 78.12 104 VAL A CA 1
ATOM 733 C C . VAL A 1 104 ? 2.858 -18.905 18.226 1.00 78.12 104 VAL A C 1
ATOM 735 O O . VAL A 1 104 ? 2.116 -17.925 18.099 1.00 78.12 104 VAL A O 1
ATOM 738 N N . GLU A 1 105 ? 2.425 -20.082 18.682 1.00 79.81 105 GLU A N 1
ATOM 739 C CA . GLU A 1 105 ? 1.073 -20.266 19.200 1.00 79.81 105 GLU A CA 1
ATOM 740 C C . GLU A 1 105 ? 0.745 -19.182 20.255 1.00 79.81 105 GLU A C 1
ATOM 742 O O . GLU A 1 105 ? 1.573 -18.922 21.136 1.00 79.81 105 GLU A O 1
ATOM 747 N N . PRO A 1 106 ? -0.430 -18.528 20.169 1.00 83.12 106 PRO A N 1
ATOM 748 C CA . PRO A 1 106 ? -0.846 -17.438 21.053 1.00 83.12 106 PRO A CA 1
ATOM 749 C C . PRO A 1 106 ? -0.791 -17.753 22.560 1.00 83.12 106 PRO A C 1
ATOM 751 O O . PRO A 1 106 ? -1.790 -18.117 23.174 1.00 83.12 106 PRO A O 1
ATOM 754 N N . SER A 1 107 ? 0.354 -17.529 23.208 1.00 86.44 107 SER A N 1
ATOM 755 C CA . SER A 1 107 ? 0.547 -17.794 24.644 1.00 86.44 107 SER A CA 1
ATOM 756 C C . SER A 1 107 ? 0.189 -16.603 25.550 1.00 86.44 107 SER A C 1
ATOM 758 O O . SER A 1 107 ? 0.781 -16.427 26.617 1.00 86.44 107 SER A O 1
ATOM 760 N N . PHE A 1 108 ? -0.716 -15.729 25.107 1.00 89.12 108 PHE A N 1
ATOM 761 C CA . PHE A 1 108 ? -1.113 -14.506 25.812 1.00 89.12 108 PHE A CA 1
ATOM 762 C C . PHE A 1 108 ? -2.548 -14.595 26.337 1.00 89.12 108 PHE A C 1
ATOM 764 O O . PHE A 1 108 ? -3.269 -15.551 26.065 1.00 89.12 108 PHE A O 1
ATOM 771 N N . THR A 1 109 ? -2.981 -13.568 27.065 1.00 90.06 109 THR A N 1
ATOM 772 C CA . THR A 1 109 ? -4.395 -13.344 27.381 1.00 90.06 109 THR A CA 1
ATOM 773 C C . THR A 1 109 ? -4.834 -11.969 26.898 1.00 90.06 109 THR A C 1
ATOM 775 O O . THR A 1 109 ? -4.048 -11.017 26.856 1.00 90.06 109 THR A O 1
ATOM 778 N N . TRP A 1 110 ? -6.098 -11.868 26.502 1.00 92.19 110 TRP A N 1
ATOM 779 C CA . TRP A 1 110 ? -6.749 -10.617 26.148 1.00 92.19 110 TRP A CA 1
ATOM 780 C C . TRP A 1 110 ? -7.943 -10.407 27.071 1.00 92.19 110 TRP A C 1
ATOM 782 O O . TRP A 1 110 ? -8.984 -11.047 26.919 1.00 92.19 110 TRP A O 1
ATOM 792 N N . GLY A 1 111 ? -7.769 -9.549 28.076 1.00 86.56 111 GLY A N 1
ATOM 793 C CA . GLY A 1 111 ? -8.718 -9.470 29.180 1.00 86.56 111 GLY A CA 1
ATOM 794 C C . GLY A 1 111 ? -8.799 -10.826 29.886 1.00 86.56 111 GLY A C 1
ATOM 795 O O . GLY A 1 111 ? -7.816 -11.289 30.465 1.00 86.56 111 GLY A O 1
ATOM 796 N N . SER A 1 112 ? -9.963 -11.468 29.798 1.00 85.69 112 SER A N 1
ATOM 797 C CA . SER A 1 112 ? -10.213 -12.804 30.360 1.00 85.69 112 SER A CA 1
ATOM 798 C C . SER A 1 112 ? -10.092 -13.954 29.348 1.00 85.69 112 SER A C 1
ATOM 800 O O . SER A 1 112 ? -10.187 -15.115 29.741 1.00 85.69 112 SER A O 1
ATOM 802 N N . VAL A 1 113 ? -9.879 -13.651 28.064 1.00 91.00 113 VAL A N 1
ATOM 803 C CA . VAL A 1 113 ? -9.860 -14.631 26.967 1.00 91.00 113 VAL A CA 1
ATOM 804 C C . VAL A 1 113 ? -8.432 -15.131 26.734 1.00 91.00 113 VAL A C 1
ATOM 806 O O . VAL A 1 113 ? -7.495 -14.330 26.683 1.00 91.00 113 VAL A O 1
ATOM 809 N N . ASP A 1 114 ? -8.248 -16.444 26.583 1.00 93.25 114 ASP A N 1
ATOM 810 C CA . ASP A 1 114 ? -6.954 -17.024 26.215 1.00 93.25 114 ASP A CA 1
ATOM 811 C C . ASP A 1 114 ? -6.556 -16.657 24.774 1.00 93.25 114 ASP A C 1
ATOM 813 O O . ASP A 1 114 ? -7.396 -16.317 23.937 1.00 93.25 114 ASP A O 1
ATOM 817 N N . GLY A 1 115 ? -5.259 -16.696 24.475 1.00 90.88 115 GLY A N 1
ATOM 818 C CA . GLY A 1 115 ? -4.726 -16.220 23.203 1.00 90.88 115 GLY A CA 1
ATOM 819 C C . GLY A 1 115 ? -5.260 -16.973 21.986 1.00 90.88 115 GLY A C 1
ATOM 820 O O . GLY A 1 115 ? -5.479 -16.347 20.949 1.00 90.88 115 GLY A O 1
ATOM 821 N N . VAL A 1 116 ? -5.513 -18.280 22.101 1.00 91.62 116 VAL A N 1
ATOM 822 C CA . VAL A 1 116 ? -6.006 -19.110 20.990 1.00 91.62 116 VAL A CA 1
ATOM 823 C C . VAL A 1 116 ? -7.450 -18.739 20.668 1.00 91.62 116 VAL A C 1
ATOM 825 O O . VAL A 1 116 ? -7.772 -18.424 19.518 1.00 91.62 116 VAL A O 1
ATOM 828 N N . SER A 1 117 ? -8.306 -18.674 21.689 1.00 93.38 117 SER A N 1
ATOM 829 C CA . SER A 1 117 ? -9.695 -18.226 21.542 1.00 93.38 117 SER A CA 1
ATOM 830 C C . SER A 1 117 ? -9.779 -16.785 21.029 1.00 93.38 117 SER A C 1
ATOM 832 O O . SER A 1 117 ? -10.594 -16.477 20.159 1.00 93.38 117 SER A O 1
ATOM 834 N N . CYS A 1 118 ? -8.901 -15.902 21.515 1.00 93.50 118 CYS A N 1
ATOM 835 C CA . CYS A 1 118 ? -8.814 -14.513 21.064 1.00 93.50 118 CYS A CA 1
ATOM 836 C C . CYS A 1 118 ? -8.419 -14.415 19.581 1.00 93.50 118 CYS A C 1
ATOM 838 O O . CYS A 1 118 ? -9.065 -13.696 18.816 1.00 93.50 118 CYS A O 1
ATOM 840 N N . ALA A 1 119 ? -7.407 -15.177 19.154 1.00 92.81 119 ALA A N 1
ATOM 841 C CA . ALA A 1 119 ? -6.978 -15.236 17.760 1.00 92.81 119 ALA A CA 1
ATOM 842 C C . ALA A 1 119 ? -8.114 -15.699 16.838 1.00 92.81 119 ALA A C 1
ATOM 844 O O . ALA A 1 119 ? -8.366 -15.063 15.811 1.00 92.81 119 ALA A O 1
ATOM 845 N N . SER A 1 120 ? -8.837 -16.756 17.230 1.00 94.38 120 SER A N 1
ATOM 846 C CA . SER A 1 120 ? -10.009 -17.242 16.493 1.00 94.38 120 SER A CA 1
ATOM 847 C C . SER A 1 120 ? -11.087 -16.165 16.392 1.00 94.38 120 SER A C 1
ATOM 849 O O . SER A 1 120 ? -11.515 -15.831 15.291 1.00 94.38 120 SER A O 1
ATOM 851 N N . ALA A 1 121 ? -11.465 -15.545 17.513 1.00 95.62 121 ALA A N 1
ATOM 852 C CA . ALA A 1 121 ? -12.504 -14.519 17.536 1.00 95.62 121 ALA A CA 1
ATOM 853 C C . ALA A 1 121 ? -12.153 -13.304 16.661 1.00 95.62 121 ALA A C 1
ATOM 855 O O . ALA A 1 121 ? -13.018 -12.772 15.964 1.00 95.62 121 ALA A O 1
ATOM 856 N N . ILE A 1 122 ? -10.888 -12.868 16.658 1.00 96.12 122 ILE A N 1
ATOM 857 C CA . ILE A 1 122 ? -10.423 -11.764 15.808 1.00 96.12 122 ILE A CA 1
ATOM 858 C C . ILE A 1 122 ? -10.444 -12.155 14.327 1.00 96.12 122 ILE A C 1
ATOM 860 O O . ILE A 1 122 ? -10.859 -11.338 13.502 1.00 96.12 122 ILE A O 1
ATOM 864 N N . ASN A 1 123 ? -10.050 -13.383 13.980 1.00 95.50 123 ASN A N 1
ATOM 865 C CA . ASN A 1 123 ? -10.148 -13.895 12.610 1.00 95.50 123 ASN A CA 1
ATOM 866 C C . ASN A 1 123 ? -11.602 -13.932 12.125 1.00 95.50 123 ASN A C 1
ATOM 868 O O . ASN A 1 123 ? -11.901 -13.399 11.053 1.00 95.50 123 ASN A O 1
ATOM 872 N N . ASP A 1 124 ? -12.506 -14.475 12.938 1.00 96.81 124 ASP A N 1
ATOM 873 C CA . ASP A 1 124 ? -13.930 -14.574 12.617 1.00 96.81 124 ASP A CA 1
ATOM 874 C C . ASP A 1 124 ? -14.543 -13.181 12.445 1.00 96.81 124 ASP A C 1
ATOM 876 O O . ASP A 1 124 ? -15.181 -12.892 11.429 1.00 96.81 124 ASP A O 1
ATOM 880 N N . CYS A 1 125 ? -14.270 -12.269 13.383 1.00 98.00 125 CYS A N 1
ATOM 881 C CA . CYS A 1 125 ? -14.738 -10.889 13.294 1.00 98.00 125 CYS A CA 1
ATOM 882 C C . CYS A 1 125 ? -14.193 -10.175 12.054 1.00 98.00 125 CYS A C 1
ATOM 884 O O . CYS A 1 125 ? -14.945 -9.465 11.386 1.00 98.00 125 CYS A O 1
ATOM 886 N N . TYR A 1 126 ? -12.911 -10.361 11.726 1.00 97.44 126 TYR A N 1
ATOM 887 C CA . TYR A 1 126 ? -12.299 -9.769 10.538 1.00 97.44 126 TYR A CA 1
ATOM 888 C C . TYR A 1 126 ? -12.946 -10.282 9.249 1.00 97.44 126 TYR A C 1
ATOM 890 O O . TYR A 1 126 ? -13.317 -9.465 8.409 1.00 97.44 126 TYR A O 1
ATOM 898 N N . SER A 1 127 ? -13.159 -11.597 9.126 1.00 95.38 127 SER A N 1
ATOM 899 C CA . SER A 1 127 ? -13.762 -12.219 7.934 1.00 95.38 127 SER A CA 1
ATOM 900 C C . SER A 1 127 ? -15.147 -11.651 7.589 1.00 95.38 127 SER A C 1
ATOM 902 O O . SER A 1 127 ? -15.516 -11.535 6.419 1.00 95.38 127 SER A O 1
ATOM 904 N N . VAL A 1 128 ? -15.898 -11.224 8.608 1.00 96.44 128 VAL A N 1
ATOM 905 C CA . VAL A 1 128 ? -17.204 -10.581 8.447 1.00 96.44 128 VAL A CA 1
ATOM 906 C C . VAL A 1 128 ? -17.054 -9.074 8.225 1.00 96.44 128 VAL A C 1
ATOM 908 O O . VAL A 1 128 ? -17.622 -8.529 7.277 1.00 96.44 128 VAL A O 1
ATOM 911 N N . ALA A 1 129 ? -16.300 -8.388 9.088 1.00 96.75 129 ALA A N 1
ATOM 912 C CA . ALA A 1 129 ? -16.233 -6.929 9.110 1.00 96.75 129 ALA A CA 1
ATOM 913 C C . ALA A 1 129 ? -15.535 -6.327 7.884 1.00 96.75 129 ALA A C 1
ATOM 915 O O . ALA A 1 129 ? -15.901 -5.236 7.452 1.00 96.75 129 ALA A O 1
ATOM 916 N N . VAL A 1 130 ? -14.582 -7.044 7.282 1.00 96.06 130 VAL A N 1
ATOM 917 C CA . VAL A 1 130 ? -13.858 -6.599 6.079 1.00 96.06 130 VAL A CA 1
ATOM 918 C C . VAL A 1 130 ? -14.780 -6.371 4.870 1.00 96.06 130 VAL A C 1
ATOM 920 O O . VAL A 1 130 ? -14.476 -5.573 3.987 1.00 96.06 130 VAL A O 1
ATOM 923 N N . ASN A 1 131 ? -15.948 -7.020 4.863 1.00 93.44 131 ASN A N 1
ATOM 924 C CA . ASN A 1 131 ? -16.960 -6.915 3.811 1.00 93.44 131 ASN A CA 1
ATOM 925 C C . ASN A 1 131 ? -18.015 -5.826 4.087 1.00 93.44 131 ASN A C 1
ATOM 927 O O . ASN A 1 131 ? -18.986 -5.679 3.339 1.00 93.44 131 ASN A O 1
ATOM 931 N N . TRP A 1 132 ? -17.877 -5.067 5.176 1.00 92.69 132 TRP A N 1
ATOM 932 C CA . TRP A 1 132 ? -18.841 -4.037 5.551 1.00 92.69 132 TRP A CA 1
ATOM 933 C C . TRP A 1 132 ? -18.783 -2.806 4.649 1.00 92.69 132 TRP A C 1
ATOM 935 O O . TRP A 1 132 ? -17.734 -2.364 4.180 1.00 92.69 132 TRP A O 1
ATOM 945 N N . LYS A 1 133 ? -19.946 -2.180 4.457 1.00 88.75 133 LYS A N 1
ATOM 946 C CA . LYS A 1 133 ? -20.041 -0.895 3.763 1.00 88.75 133 LYS A CA 1
ATOM 947 C C . LYS A 1 133 ? -19.396 0.205 4.615 1.00 88.75 133 LYS A C 1
ATOM 949 O O . LYS A 1 133 ? -19.564 0.192 5.842 1.00 88.75 133 LYS A O 1
ATOM 954 N N . PRO A 1 134 ? -18.763 1.219 3.990 1.00 86.56 134 PRO A N 1
ATOM 955 C CA . PRO A 1 134 ? -18.223 2.369 4.707 1.00 86.56 134 PRO A CA 1
ATOM 956 C C . PRO A 1 134 ? -19.290 3.060 5.566 1.00 86.56 134 PRO A C 1
ATOM 958 O O . PRO A 1 134 ? -20.274 3.589 5.050 1.00 86.56 134 PRO A O 1
ATOM 961 N N . ASN A 1 135 ? -19.084 3.052 6.883 1.00 92.50 135 ASN A N 1
ATOM 962 C CA . ASN A 1 135 ? -19.998 3.633 7.869 1.00 92.50 135 ASN A CA 1
ATOM 963 C C . ASN A 1 135 ? -19.236 4.104 9.119 1.00 92.50 135 ASN A C 1
ATOM 965 O O . ASN A 1 135 ? -19.679 3.905 10.245 1.00 92.50 135 ASN A O 1
ATOM 969 N N . LEU A 1 136 ? -18.042 4.670 8.943 1.00 93.88 136 LEU A N 1
ATOM 970 C CA . LEU A 1 136 ? -17.193 5.053 10.070 1.00 93.88 136 LEU A CA 1
ATOM 971 C C . LEU A 1 136 ? -17.420 6.514 10.467 1.00 93.88 136 LEU A C 1
ATOM 973 O O . LEU A 1 136 ? -17.395 7.400 9.610 1.00 93.88 136 LEU A O 1
ATOM 977 N N . PHE A 1 137 ? -17.604 6.786 11.761 1.00 94.88 137 PHE A N 1
ATOM 978 C CA . PHE A 1 137 ? -17.530 8.148 12.284 1.00 94.88 137 PHE A CA 1
ATOM 979 C C . PHE A 1 137 ? -16.084 8.537 12.599 1.00 94.88 137 PHE A C 1
ATOM 981 O O . PHE A 1 137 ? -15.213 7.716 12.886 1.00 94.88 137 PHE A O 1
ATOM 988 N N . ARG A 1 138 ? -15.821 9.841 12.552 1.00 93.75 138 ARG A N 1
ATOM 989 C CA . ARG A 1 138 ? -14.510 10.409 12.855 1.00 93.75 138 ARG A CA 1
ATOM 990 C C . ARG A 1 138 ? -14.221 10.293 14.354 1.00 93.75 138 ARG A C 1
ATOM 992 O O . ARG A 1 138 ? -15.029 10.753 15.152 1.00 93.75 138 ARG A O 1
ATOM 999 N N . VAL A 1 139 ? -13.034 9.797 14.718 1.00 97.12 139 VAL A N 1
ATOM 1000 C CA . VAL A 1 139 ? -12.588 9.710 16.123 1.00 97.12 139 VAL A CA 1
ATOM 1001 C C . VAL A 1 139 ? -12.756 11.079 16.819 1.00 97.12 139 VAL A C 1
ATOM 1003 O O . VAL A 1 139 ? -12.176 12.071 16.336 1.00 97.12 139 VAL A O 1
ATOM 1006 N N . PRO A 1 140 ? -13.572 11.153 17.895 1.00 96.06 140 PRO A N 1
ATOM 1007 C CA . PRO A 1 140 ? -13.808 12.366 18.674 1.00 96.06 140 PRO A CA 1
ATOM 1008 C C . PRO A 1 140 ? -12.518 12.902 19.285 1.00 96.06 140 PRO A C 1
ATOM 1010 O O . PRO A 1 140 ? -11.624 12.131 19.601 1.00 96.06 140 PRO A O 1
ATOM 1013 N N . SER A 1 141 ? -12.413 14.214 19.474 1.00 93.25 141 SER A N 1
ATOM 1014 C CA . SER A 1 141 ? -11.299 14.791 20.237 1.00 93.25 141 SER A CA 1
ATOM 1015 C C . SER A 1 141 ? -11.474 14.529 21.742 1.00 93.25 141 SER A C 1
ATOM 1017 O O . SER A 1 141 ? -12.577 14.249 22.206 1.00 93.25 141 SER A O 1
ATOM 1019 N N . GLY A 1 142 ? -10.401 14.672 22.521 1.00 95.12 142 GLY A N 1
ATOM 1020 C CA . GLY A 1 142 ? -10.433 14.502 23.978 1.00 95.12 142 GLY A CA 1
ATOM 1021 C C . GLY A 1 142 ? -10.050 13.093 24.437 1.00 95.12 142 GLY A C 1
ATOM 1022 O O . GLY A 1 142 ? -9.505 12.306 23.668 1.00 95.12 142 GLY A O 1
ATOM 1023 N N . LYS A 1 143 ? -10.316 12.789 25.714 1.00 97.19 143 LYS A N 1
ATOM 1024 C CA . LYS A 1 143 ? -9.784 11.598 26.406 1.00 97.19 143 LYS A CA 1
ATOM 1025 C C . LYS A 1 143 ? -10.168 10.273 25.743 1.00 97.19 143 LYS A C 1
ATOM 1027 O O . LYS A 1 143 ? -9.319 9.407 25.590 1.00 97.19 143 LYS A O 1
ATOM 1032 N N . VAL A 1 144 ? -11.427 10.126 25.329 1.00 98.00 144 VAL A N 1
ATOM 1033 C CA . VAL A 1 144 ? -11.923 8.878 24.721 1.00 98.00 144 VAL A CA 1
ATOM 1034 C C . VAL A 1 144 ? -11.282 8.635 23.351 1.00 98.00 144 VAL A C 1
ATOM 1036 O O . VAL A 1 144 ? -10.871 7.519 23.044 1.00 98.00 144 VAL A O 1
ATOM 1039 N N . GLY A 1 145 ? -11.134 9.686 22.540 1.00 98.25 145 GLY A N 1
ATOM 1040 C CA . GLY A 1 145 ? -10.408 9.589 21.276 1.00 98.25 145 GLY A CA 1
ATOM 1041 C C . GLY A 1 145 ? -8.927 9.286 21.467 1.00 98.25 145 GLY A C 1
ATOM 1042 O O . GLY A 1 145 ? -8.371 8.475 20.734 1.00 98.25 145 GLY A O 1
ATOM 1043 N N . ASP A 1 146 ? -8.304 9.883 22.482 1.00 98.56 146 ASP A N 1
ATOM 1044 C CA . ASP A 1 146 ? -6.914 9.591 22.826 1.00 98.56 146 ASP A CA 1
ATOM 1045 C C . ASP A 1 146 ? -6.719 8.126 23.239 1.00 98.56 146 ASP A C 1
ATOM 1047 O O . ASP A 1 146 ? -5.796 7.480 22.757 1.00 98.56 146 ASP A O 1
ATOM 1051 N N . ALA A 1 147 ? -7.647 7.565 24.022 1.00 98.69 147 ALA A N 1
ATOM 1052 C CA . ALA A 1 147 ? -7.640 6.151 24.397 1.00 98.69 147 ALA A CA 1
ATOM 1053 C C . ALA A 1 147 ? -7.771 5.206 23.188 1.00 98.69 147 ALA A C 1
ATOM 1055 O O . ALA A 1 147 ? -7.146 4.146 23.169 1.00 98.69 147 ALA A O 1
ATOM 1056 N N . PHE A 1 148 ? -8.542 5.585 22.162 1.00 98.75 148 PHE A N 1
ATOM 1057 C CA . PHE A 1 148 ? -8.598 4.840 20.899 1.00 98.75 148 PHE A CA 1
ATOM 1058 C C . PHE A 1 148 ? -7.243 4.849 20.177 1.00 98.75 148 PHE A C 1
ATOM 1060 O O . PHE A 1 148 ? -6.778 3.805 19.720 1.00 98.75 148 PHE A O 1
ATOM 1067 N N . ILE A 1 149 ? -6.584 6.011 20.100 1.00 98.69 149 ILE A N 1
ATOM 1068 C CA . ILE A 1 149 ? -5.254 6.125 19.484 1.00 98.69 149 ILE A CA 1
ATOM 1069 C C . ILE A 1 149 ? -4.212 5.354 20.289 1.00 98.69 149 ILE A C 1
ATOM 1071 O O . ILE A 1 149 ? -3.401 4.653 19.696 1.00 98.69 149 ILE A O 1
ATOM 1075 N N . GLN A 1 150 ? -4.263 5.418 21.617 1.00 98.56 150 GLN A N 1
ATOM 1076 C CA . GLN A 1 150 ? -3.376 4.668 22.502 1.00 98.56 150 GLN A CA 1
ATOM 1077 C C . GLN A 1 150 ? -3.487 3.154 22.273 1.00 98.56 150 GLN A C 1
ATOM 1079 O O . GLN A 1 150 ? -2.469 2.464 22.200 1.00 98.56 150 GLN A O 1
ATOM 1084 N N . GLU A 1 151 ? -4.707 2.636 22.115 1.00 98.25 151 GLU A N 1
ATOM 1085 C CA . GLU A 1 151 ? -4.924 1.218 21.824 1.00 98.25 151 GLU A CA 1
ATOM 1086 C C . GLU A 1 151 ? -4.395 0.831 20.437 1.00 98.25 151 GLU A C 1
ATOM 1088 O O . GLU A 1 151 ? -3.731 -0.196 20.289 1.00 98.25 151 GLU A O 1
ATOM 1093 N N . LEU A 1 152 ? -4.596 1.685 19.430 1.00 98.12 152 LEU A N 1
ATOM 1094 C CA . LEU A 1 152 ? -4.025 1.477 18.100 1.00 98.12 152 LEU A CA 1
ATOM 1095 C C . LEU A 1 152 ? -2.483 1.474 18.133 1.00 98.12 152 LEU A C 1
ATOM 1097 O O . LEU A 1 152 ? -1.853 0.608 17.524 1.00 98.12 152 LEU A O 1
ATOM 1101 N N . SER A 1 153 ? -1.868 2.394 18.885 1.00 98.31 153 SER A N 1
ATOM 1102 C CA . SER A 1 153 ? -0.417 2.439 19.116 1.00 98.31 153 SER A CA 1
ATOM 1103 C C . SER A 1 153 ? 0.086 1.151 19.761 1.00 98.31 153 SER A C 1
ATOM 1105 O O . SER A 1 153 ? 1.076 0.576 19.306 1.00 98.31 153 SER A O 1
ATOM 1107 N N . ARG A 1 154 ? -0.615 0.659 20.792 1.00 96.50 154 ARG A N 1
ATOM 1108 C CA . ARG A 1 154 ? -0.275 -0.594 21.476 1.00 96.50 154 ARG A CA 1
ATOM 1109 C C . ARG A 1 154 ? -0.246 -1.762 20.493 1.00 96.50 154 ARG A C 1
ATOM 1111 O O . ARG A 1 154 ? 0.737 -2.495 20.473 1.00 96.50 154 ARG A O 1
ATOM 1118 N N . LEU A 1 155 ? -1.275 -1.905 19.659 1.00 96.75 155 LEU A N 1
ATOM 1119 C CA . LEU A 1 155 ? -1.372 -2.986 18.674 1.00 96.75 155 LEU A CA 1
ATOM 1120 C C . LEU A 1 155 ? -0.190 -2.990 17.691 1.00 96.75 155 LEU A C 1
ATOM 1122 O O . LEU A 1 155 ? 0.459 -4.021 17.525 1.00 96.75 155 LEU A O 1
ATOM 1126 N N . PHE A 1 156 ? 0.156 -1.839 17.106 1.00 96.88 156 PHE A N 1
ATOM 1127 C CA . PHE A 1 156 ? 1.306 -1.750 16.195 1.00 96.88 156 PHE A CA 1
ATOM 1128 C C . PHE A 1 156 ? 2.649 -1.978 16.901 1.00 96.88 156 PHE A C 1
ATOM 1130 O O . PHE A 1 156 ? 3.513 -2.677 16.370 1.00 96.88 156 PHE A O 1
ATOM 1137 N N . ARG A 1 157 ? 2.831 -1.435 18.112 1.00 94.62 157 ARG A N 1
ATOM 1138 C CA . ARG A 1 157 ? 4.074 -1.597 18.886 1.00 94.62 157 ARG A CA 1
ATOM 1139 C C . ARG A 1 157 ? 4.343 -3.059 19.223 1.00 94.62 157 ARG A C 1
ATOM 1141 O O . ARG A 1 157 ? 5.481 -3.517 19.135 1.00 94.62 157 ARG A O 1
ATOM 1148 N N . VAL A 1 158 ? 3.297 -3.769 19.631 1.00 89.75 158 VAL A N 1
ATOM 1149 C CA . VAL A 1 158 ? 3.364 -5.168 20.054 1.00 89.75 158 VAL A CA 1
ATOM 1150 C C . VAL A 1 158 ? 3.713 -6.088 18.879 1.00 89.75 158 VAL A C 1
ATOM 1152 O O . VAL A 1 158 ? 4.501 -7.014 19.075 1.00 89.75 158 VAL A O 1
ATOM 1155 N N . TYR A 1 159 ? 3.211 -5.794 17.671 1.00 90.50 159 TYR A N 1
ATOM 1156 C CA . TYR A 1 159 ? 3.640 -6.476 16.445 1.00 90.50 159 TYR A CA 1
ATOM 1157 C C . TYR A 1 159 ? 5.128 -6.244 16.167 1.00 90.50 159 TYR A C 1
ATOM 1159 O O . TYR A 1 159 ? 5.908 -7.184 16.060 1.00 90.50 159 TYR A O 1
ATOM 1167 N N . GLY A 1 160 ? 5.545 -4.976 16.119 1.00 80.94 160 GLY A N 1
ATOM 1168 C CA . GLY A 1 160 ? 6.920 -4.614 15.773 1.00 80.94 160 GLY A CA 1
ATOM 1169 C C . GLY A 1 160 ? 7.982 -5.081 16.780 1.00 80.94 160 GLY A C 1
ATOM 1170 O O . GLY A 1 160 ? 9.166 -5.052 16.463 1.00 80.94 160 GLY A O 1
ATOM 1171 N N . SER A 1 161 ? 7.569 -5.521 17.974 1.00 78.69 161 SER A N 1
ATOM 1172 C CA . SER A 1 161 ? 8.452 -6.036 19.031 1.00 78.69 161 SER A CA 1
ATOM 1173 C C . SER A 1 161 ? 8.504 -7.574 19.100 1.00 78.69 161 SER A C 1
ATOM 1175 O O . SER A 1 161 ? 9.032 -8.098 20.078 1.00 78.69 161 SER A O 1
ATOM 1177 N N . SER A 1 162 ? 7.933 -8.291 18.117 1.00 71.69 162 SER A N 1
ATOM 1178 C CA . SER A 1 162 ? 7.929 -9.768 18.014 1.00 71.69 162 SER A CA 1
ATOM 1179 C C . SER A 1 162 ? 7.518 -10.489 19.305 1.00 71.69 162 SER A C 1
ATOM 1181 O O . SER A 1 162 ? 8.197 -11.379 19.817 1.00 71.69 162 SER A O 1
ATOM 1183 N N . THR A 1 163 ? 6.404 -10.046 19.885 1.00 76.12 163 THR A N 1
ATOM 1184 C CA . THR A 1 163 ? 5.828 -10.642 21.101 1.00 76.12 163 THR A CA 1
ATOM 1185 C C . THR A 1 163 ? 4.915 -11.831 20.767 1.00 76.12 163 THR A C 1
ATOM 1187 O O . THR A 1 163 ? 4.538 -12.027 19.617 1.00 76.12 163 THR A O 1
ATOM 1190 N N . ALA A 1 164 ? 4.440 -12.573 21.777 1.00 75.25 164 ALA A N 1
ATOM 1191 C CA . ALA A 1 164 ? 3.454 -13.654 21.595 1.00 75.25 164 ALA A CA 1
ATOM 1192 C C . ALA A 1 164 ? 2.128 -13.215 20.921 1.00 75.25 164 ALA A C 1
ATOM 1194 O O . ALA A 1 164 ? 1.330 -14.050 20.510 1.00 75.25 164 ALA A O 1
ATOM 1195 N N . LEU A 1 165 ? 1.884 -11.905 20.819 1.00 79.75 165 LEU A N 1
ATOM 1196 C CA . LEU A 1 165 ? 0.715 -11.278 20.195 1.00 79.75 165 LEU A CA 1
ATOM 1197 C C . LEU A 1 165 ? 0.904 -10.991 18.686 1.00 79.75 165 LEU A C 1
ATOM 1199 O O . LEU A 1 165 ? -0.011 -10.472 18.037 1.00 79.75 165 LEU A O 1
ATOM 1203 N N . GLU A 1 166 ? 2.079 -11.281 18.118 1.00 82.50 166 GLU A N 1
ATOM 1204 C CA . GLU A 1 166 ? 2.428 -10.976 16.721 1.00 82.50 166 GLU A CA 1
ATOM 1205 C C . GLU A 1 166 ? 1.409 -11.538 15.718 1.00 82.50 166 GLU A C 1
ATOM 1207 O O . GLU A 1 166 ? 0.963 -10.812 14.832 1.00 82.50 166 GLU A O 1
ATOM 1212 N N . SER A 1 167 ? 0.944 -12.773 15.924 1.00 83.50 167 SER A N 1
ATOM 1213 C CA . SER A 1 167 ? 0.007 -13.476 15.030 1.00 83.50 167 SER A CA 1
ATOM 1214 C C . SER A 1 167 ? -1.354 -12.789 14.859 1.00 83.50 167 SER A C 1
ATOM 1216 O O . SER A 1 167 ? -2.067 -13.061 13.892 1.00 83.50 167 SER A O 1
ATOM 1218 N N . VAL A 1 168 ? -1.737 -11.896 15.777 1.00 88.94 168 VAL A N 1
ATOM 1219 C CA . VAL A 1 168 ? -3.101 -11.345 15.850 1.00 88.94 168 VAL A CA 1
ATOM 1220 C C . VAL A 1 168 ? -3.138 -9.818 15.747 1.00 88.94 168 VAL A C 1
ATOM 1222 O O . VAL A 1 168 ? -4.126 -9.238 15.294 1.00 88.94 168 VAL A O 1
ATOM 1225 N N . THR A 1 169 ? -2.073 -9.130 16.151 1.00 92.69 169 THR A N 1
ATOM 1226 C CA . THR A 1 169 ? -2.113 -7.683 16.429 1.00 92.69 169 THR A CA 1
ATOM 1227 C C . THR A 1 169 ? -2.337 -6.791 15.216 1.00 92.69 169 THR A C 1
ATOM 1229 O O . THR A 1 169 ? -3.090 -5.825 15.334 1.00 92.69 169 THR A O 1
ATOM 1232 N N . LEU A 1 170 ? -1.762 -7.093 14.046 1.00 95.38 170 LEU A N 1
ATOM 1233 C CA . LEU A 1 170 ? -2.038 -6.295 12.843 1.00 95.38 170 LEU A CA 1
ATOM 1234 C C . LEU A 1 170 ? -3.487 -6.447 12.392 1.00 95.38 170 LEU A C 1
ATOM 1236 O O . LEU A 1 170 ? -4.154 -5.450 12.126 1.00 95.38 170 LEU A O 1
ATOM 1240 N N . LYS A 1 171 ? -4.010 -7.676 12.386 1.00 96.56 171 LYS A N 1
ATOM 1241 C CA . LYS A 1 171 ? -5.422 -7.933 12.083 1.00 96.56 171 LYS A CA 1
ATOM 1242 C C . LYS A 1 171 ? -6.339 -7.223 13.077 1.00 96.56 171 LYS A C 1
ATOM 1244 O O . LYS A 1 171 ? -7.291 -6.567 12.661 1.00 96.56 171 LYS A O 1
ATOM 1249 N N . ALA A 1 172 ? -5.999 -7.250 14.366 1.00 97.25 172 ALA A N 1
ATOM 1250 C CA . ALA A 1 172 ? -6.703 -6.499 15.400 1.00 97.25 172 ALA A CA 1
ATOM 1251 C C . ALA A 1 172 ? -6.650 -4.978 15.157 1.00 97.25 172 ALA A C 1
ATOM 1253 O O . ALA A 1 172 ? -7.670 -4.309 15.301 1.00 97.25 172 ALA A O 1
ATOM 1254 N N . ALA A 1 173 ? -5.505 -4.425 14.739 1.00 97.88 173 ALA A N 1
ATOM 1255 C CA . ALA A 1 173 ? -5.357 -2.998 14.433 1.00 97.88 173 ALA A CA 1
ATOM 1256 C C . ALA A 1 173 ? -6.232 -2.558 13.249 1.00 97.88 173 ALA A C 1
ATOM 1258 O O . ALA A 1 173 ? -6.796 -1.464 13.275 1.00 97.88 173 ALA A O 1
ATOM 1259 N N . ILE A 1 174 ? -6.371 -3.417 12.234 1.00 97.88 174 ILE A N 1
ATOM 1260 C CA . ILE A 1 174 ? -7.253 -3.195 11.079 1.00 97.88 174 ILE A CA 1
ATOM 1261 C C . ILE A 1 174 ? -8.732 -3.356 11.469 1.00 97.88 174 ILE A C 1
ATOM 1263 O O . ILE A 1 174 ? -9.578 -2.591 11.008 1.00 97.88 174 ILE A O 1
ATOM 1267 N N . LEU A 1 175 ? -9.048 -4.297 12.363 1.00 98.12 175 LEU A N 1
ATOM 1268 C CA . LEU A 1 175 ? -10.401 -4.566 12.863 1.00 98.12 175 LEU A CA 1
ATOM 1269 C C . LEU A 1 175 ? -10.927 -3.495 13.832 1.00 98.12 175 LEU A C 1
ATOM 1271 O O . LEU A 1 175 ? -12.117 -3.176 13.806 1.00 98.12 175 LEU A O 1
ATOM 1275 N N . LEU A 1 176 ? -10.055 -2.913 14.657 1.00 98.44 176 LEU A N 1
ATOM 1276 C CA . LEU A 1 176 ? -10.387 -1.906 15.669 1.00 98.44 176 LEU A CA 1
ATOM 1277 C C . LEU A 1 176 ? -11.276 -0.765 15.127 1.00 98.44 176 LEU A C 1
ATOM 1279 O O . LEU A 1 176 ? -12.363 -0.561 15.673 1.00 98.44 176 LEU A O 1
ATOM 1283 N N . PRO A 1 177 ? -10.900 -0.023 14.062 1.00 98.12 177 PRO A N 1
ATOM 1284 C CA . PRO A 1 177 ? -11.760 1.024 13.514 1.00 98.12 177 PRO A CA 1
ATOM 1285 C C . PRO A 1 177 ? -13.076 0.468 12.960 1.00 98.12 177 PRO A C 1
ATOM 1287 O O . PRO A 1 177 ? -14.112 1.113 13.125 1.00 98.12 177 PRO A O 1
ATOM 1290 N N . MET A 1 178 ? -13.064 -0.725 12.356 1.00 97.69 178 MET A N 1
ATOM 1291 C CA . MET A 1 178 ? -14.263 -1.330 11.774 1.00 97.69 178 MET A CA 1
ATOM 1292 C C . MET A 1 178 ? -15.326 -1.603 12.835 1.00 97.69 178 MET A C 1
ATOM 1294 O O . MET A 1 178 ? -16.492 -1.296 12.594 1.00 97.69 178 MET A O 1
ATOM 1298 N N . LEU A 1 179 ? -14.935 -2.115 14.007 1.00 98.06 179 LEU A N 1
ATOM 1299 C CA . LEU A 1 179 ? -15.858 -2.418 15.104 1.00 98.06 179 LEU A CA 1
ATOM 1300 C C . LEU A 1 179 ? -16.216 -1.183 15.941 1.00 98.06 179 LEU A C 1
ATOM 1302 O O . LEU A 1 179 ? -17.384 -0.960 16.258 1.00 98.06 179 LEU A O 1
ATOM 1306 N N . LEU A 1 180 ? -15.231 -0.357 16.304 1.00 98.50 180 LEU A N 1
ATOM 1307 C CA . LEU A 1 180 ? -15.444 0.707 17.292 1.00 98.50 180 LEU A CA 1
ATOM 1308 C C . LEU A 1 180 ? -16.052 1.971 16.681 1.00 98.50 180 LEU A C 1
ATOM 1310 O O . LEU A 1 180 ? -16.766 2.700 17.374 1.00 98.50 180 LEU A O 1
ATOM 1314 N N . LEU A 1 181 ? -15.812 2.230 15.392 1.00 97.75 181 LEU A N 1
ATOM 1315 C CA . LEU A 1 181 ? -16.198 3.486 14.747 1.00 97.75 181 LEU A CA 1
ATOM 1316 C C . LEU A 1 181 ? -17.467 3.386 13.894 1.00 97.75 181 LEU A C 1
ATOM 1318 O O . LEU A 1 181 ? -17.764 4.331 13.171 1.00 97.75 181 LEU A O 1
ATOM 1322 N N . GLN A 1 182 ? -18.258 2.308 13.982 1.00 95.62 182 GLN A N 1
ATOM 1323 C CA . GLN A 1 182 ? -19.547 2.239 13.273 1.00 95.62 182 GLN A CA 1
ATOM 1324 C C . GLN A 1 182 ? -20.468 3.393 13.686 1.00 95.62 182 GLN A C 1
ATOM 1326 O O . GLN A 1 182 ? -20.794 3.552 14.867 1.00 95.62 182 GLN A O 1
ATOM 1331 N N . CYS A 1 183 ? -20.909 4.191 12.716 1.00 92.56 183 CYS A N 1
ATOM 1332 C CA . CYS A 1 183 ? -21.830 5.294 12.939 1.00 92.56 183 CYS A CA 1
ATOM 1333 C C . CYS A 1 183 ? -23.208 4.733 13.323 1.00 92.56 183 CYS A C 1
ATOM 1335 O O . CYS A 1 183 ? -23.777 3.952 12.550 1.00 92.56 183 CYS A O 1
ATOM 1337 N N . PRO A 1 184 ? -23.741 5.086 14.509 1.00 90.06 184 PRO A N 1
ATOM 1338 C CA . PRO A 1 184 ? -24.945 4.449 15.025 1.00 90.06 184 PRO A CA 1
ATOM 1339 C C . PRO A 1 184 ? -26.212 4.877 14.275 1.00 90.06 184 PRO A C 1
ATOM 1341 O O . PRO A 1 184 ? -27.117 4.062 14.081 1.00 90.06 184 PRO A O 1
ATOM 1344 N N . SER A 1 185 ? -26.268 6.134 13.826 1.00 86.25 185 SER A N 1
ATOM 1345 C CA . SER A 1 185 ? -27.388 6.721 13.090 1.00 86.25 185 SER A CA 1
ATOM 1346 C C . SER A 1 185 ? -26.939 7.926 12.253 1.00 86.25 185 SER A C 1
ATOM 1348 O O . SER A 1 185 ? -25.920 8.563 12.530 1.00 86.25 185 SER A O 1
ATOM 1350 N N . GLN A 1 186 ? -27.716 8.269 11.220 1.00 79.56 186 GLN A N 1
ATOM 1351 C CA . GLN A 1 186 ? -27.491 9.502 10.464 1.00 79.56 186 GLN A CA 1
ATOM 1352 C C . GLN A 1 186 ? -27.809 10.713 11.350 1.00 79.56 186 GLN A C 1
ATOM 1354 O O . GLN A 1 186 ? -28.939 10.871 11.800 1.00 79.56 186 GLN A O 1
ATOM 1359 N N . GLY A 1 187 ? -26.814 11.571 11.584 1.00 80.44 187 GLY A N 1
ATOM 1360 C CA . GLY A 1 187 ? -26.971 12.767 12.418 1.00 80.44 187 GLY A CA 1
ATOM 1361 C C . GLY A 1 187 ? -26.752 12.546 13.917 1.00 80.44 187 GLY A C 1
ATOM 1362 O O . GLY A 1 187 ? -27.110 13.429 14.695 1.00 80.44 187 GLY A O 1
ATOM 1363 N N . ALA A 1 188 ? -26.161 11.412 14.318 1.00 88.38 188 ALA A N 1
ATOM 1364 C CA . ALA A 1 188 ? -25.741 11.167 15.697 1.00 88.38 188 ALA A CA 1
ATOM 1365 C C . ALA A 1 188 ? -24.957 12.362 16.266 1.00 88.38 188 ALA A C 1
ATOM 1367 O O . ALA A 1 188 ? -24.045 12.900 15.621 1.00 88.38 188 ALA A O 1
ATOM 1368 N N . LYS A 1 189 ? -25.326 12.793 17.475 1.00 93.25 189 LYS A N 1
ATOM 1369 C CA . LYS A 1 189 ? -24.711 13.963 18.114 1.00 93.25 189 LYS A CA 1
ATOM 1370 C C . LYS A 1 189 ? -23.293 13.633 18.563 1.00 93.25 189 LYS A C 1
ATOM 1372 O O . LYS A 1 189 ? -22.979 12.500 18.905 1.00 93.25 189 LY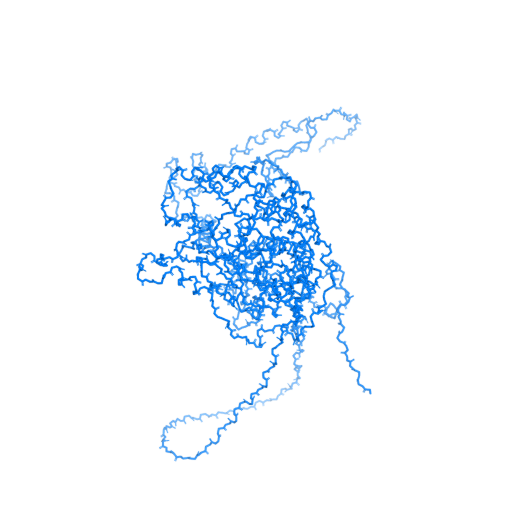S A O 1
ATOM 1377 N N . HIS A 1 190 ? -22.435 14.651 18.641 1.00 92.38 190 HIS A N 1
ATOM 1378 C CA . HIS A 1 190 ? -21.038 14.461 19.044 1.00 92.38 190 HIS A CA 1
ATOM 1379 C C . HIS A 1 190 ? -20.889 13.748 20.399 1.00 92.38 190 HIS A C 1
ATOM 1381 O O . HIS A 1 190 ? -20.059 12.854 20.524 1.00 92.38 190 HIS A O 1
ATOM 1387 N N . GLN A 1 191 ? -21.729 14.106 21.375 1.00 94.62 191 GLN A N 1
ATOM 1388 C CA . GLN A 1 191 ? -21.741 13.490 22.702 1.00 94.62 191 GLN A CA 1
ATOM 1389 C C . GLN A 1 191 ? -22.110 11.996 22.652 1.00 94.62 191 GLN A C 1
ATOM 1391 O O . GLN A 1 191 ? -21.436 11.181 23.270 1.00 94.62 191 GLN A O 1
ATOM 1396 N N . GLU A 1 192 ? -23.101 11.620 21.837 1.00 95.00 192 GLU A N 1
ATOM 1397 C CA . GLU A 1 192 ? -23.496 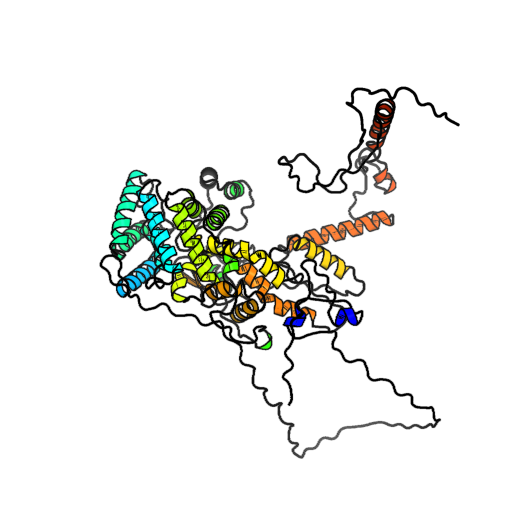10.217 21.642 1.00 95.00 192 GLU A CA 1
ATOM 1398 C C . GLU A 1 192 ? -22.343 9.403 21.030 1.00 95.00 192 GLU A C 1
ATOM 1400 O O . GLU A 1 192 ? -22.071 8.281 21.448 1.00 95.00 192 GLU A O 1
ATOM 1405 N N . LEU A 1 193 ? -21.609 9.975 20.065 1.00 95.94 193 LEU A N 1
ATOM 1406 C CA . LEU A 1 193 ? -20.443 9.315 19.462 1.00 95.94 193 LEU A CA 1
ATOM 1407 C C . LEU A 1 193 ? -19.318 9.059 20.479 1.00 95.94 193 LEU A C 1
ATOM 1409 O O . LEU A 1 193 ? -18.632 8.042 20.377 1.00 95.94 193 LEU A O 1
ATOM 1413 N N . ILE A 1 194 ? -19.129 9.964 21.446 1.00 97.62 194 ILE A N 1
ATOM 1414 C CA . ILE A 1 194 ? -18.168 9.787 22.544 1.00 97.62 194 ILE A CA 1
ATOM 1415 C C . ILE A 1 194 ? -18.602 8.619 23.435 1.00 97.62 194 ILE A C 1
ATOM 1417 O O . ILE A 1 194 ? -17.802 7.715 23.666 1.00 97.62 194 ILE A O 1
ATOM 1421 N N . GLU A 1 195 ? -19.863 8.599 23.868 1.00 97.25 195 GLU A N 1
ATOM 1422 C CA . GLU A 1 195 ? -20.421 7.549 24.735 1.00 97.25 195 GLU A CA 1
ATOM 1423 C C . GLU A 1 195 ? -20.369 6.165 24.070 1.00 97.25 195 GLU A C 1
ATOM 1425 O O . GLU A 1 195 ? -19.976 5.174 24.693 1.00 97.25 195 GLU A O 1
ATOM 1430 N N . HIS A 1 196 ? -20.688 6.089 22.772 1.00 97.38 196 HIS A N 1
ATOM 1431 C CA . HIS A 1 196 ? -20.556 4.851 22.004 1.00 97.38 196 HIS A CA 1
ATOM 1432 C C . HIS A 1 196 ? -19.104 4.375 21.925 1.00 97.38 196 HIS A C 1
ATOM 1434 O O . HIS A 1 196 ? -18.853 3.188 22.134 1.00 97.38 196 HIS A O 1
ATOM 1440 N N . LEU A 1 197 ? -18.151 5.265 21.627 1.00 98.50 197 LEU A N 1
ATOM 1441 C CA . LEU A 1 197 ? -16.740 4.888 21.536 1.00 98.50 197 LEU A CA 1
ATOM 1442 C C . LEU A 1 197 ? -16.191 4.424 22.890 1.00 98.50 197 LEU A C 1
ATOM 1444 O O . LEU A 1 197 ? -15.481 3.422 22.942 1.00 98.50 197 LEU A O 1
ATOM 1448 N N . GLU A 1 198 ? -16.544 5.111 23.975 1.00 98.38 198 GLU A N 1
ATOM 1449 C CA . GLU A 1 198 ? -16.115 4.762 25.331 1.00 98.38 198 GLU A CA 1
ATOM 1450 C C . GLU A 1 198 ? -16.601 3.365 25.731 1.00 98.38 198 GLU A C 1
ATOM 1452 O O . GLU A 1 198 ? -15.786 2.516 26.099 1.00 98.38 198 GLU A O 1
ATOM 1457 N N . ARG A 1 199 ? -17.897 3.069 25.553 1.00 98.38 199 ARG A N 1
ATOM 1458 C CA . ARG A 1 199 ? -18.440 1.726 25.819 1.00 98.38 199 ARG A CA 1
ATOM 1459 C C . ARG A 1 199 ? -17.778 0.660 24.945 1.00 98.38 199 ARG A C 1
ATOM 1461 O O . ARG A 1 199 ? -17.416 -0.403 25.443 1.00 98.38 199 ARG A O 1
ATOM 1468 N N . ARG A 1 200 ? -17.606 0.921 23.646 1.00 98.44 200 ARG A N 1
ATOM 1469 C CA . ARG A 1 200 ? -17.007 -0.058 22.723 1.00 98.44 200 ARG A CA 1
ATOM 1470 C C . ARG A 1 200 ? -15.533 -0.325 23.035 1.00 98.44 200 ARG A C 1
ATOM 1472 O O . ARG A 1 200 ? -15.085 -1.451 22.856 1.00 98.44 200 ARG A O 1
ATOM 1479 N N . LEU A 1 201 ? -14.795 0.665 23.540 1.00 98.44 201 LEU A N 1
ATOM 1480 C CA . LEU A 1 201 ? -13.424 0.476 24.026 1.00 98.44 201 LEU A CA 1
ATOM 1481 C C . LEU A 1 201 ? -13.362 -0.428 25.263 1.00 98.44 201 LEU A C 1
ATOM 1483 O O . LEU A 1 201 ? -12.407 -1.191 25.388 1.00 98.44 201 LEU A O 1
ATOM 1487 N N . ILE A 1 202 ? -14.352 -0.362 26.158 1.00 97.94 202 ILE A N 1
ATOM 1488 C CA . ILE A 1 202 ? -14.448 -1.274 27.311 1.00 97.94 202 ILE A CA 1
ATOM 1489 C C . ILE A 1 202 ? -14.657 -2.707 26.812 1.00 97.94 202 ILE A C 1
ATOM 1491 O O . ILE A 1 202 ? -13.832 -3.571 27.093 1.00 97.94 202 ILE A O 1
ATOM 1495 N N . LEU A 1 203 ? -15.662 -2.928 25.957 1.00 97.75 203 LEU A N 1
ATOM 1496 C CA . LEU A 1 203 ? -15.930 -4.243 25.358 1.00 97.75 203 LEU A CA 1
ATOM 1497 C C . LEU A 1 203 ? -14.720 -4.802 24.594 1.00 97.75 203 LEU A C 1
ATOM 1499 O O . LEU A 1 203 ? -14.426 -5.992 24.670 1.00 97.75 203 LEU A O 1
ATOM 1503 N N . TRP A 1 204 ? -13.997 -3.940 23.876 1.00 97.56 204 TRP A N 1
ATOM 1504 C CA . TRP A 1 204 ? -12.772 -4.313 23.174 1.00 97.56 204 TRP A CA 1
ATOM 1505 C C . TRP A 1 204 ? -11.690 -4.803 24.137 1.00 97.56 204 TRP A C 1
ATOM 1507 O O . TRP A 1 204 ? -11.079 -5.840 23.894 1.00 97.56 204 TRP A O 1
ATOM 1517 N N . LYS A 1 205 ? -11.461 -4.089 25.245 1.00 96.00 205 LYS A N 1
ATOM 1518 C CA . LYS A 1 205 ? -10.465 -4.466 26.261 1.00 96.00 205 LYS A CA 1
ATOM 1519 C C . LYS A 1 205 ? -10.843 -5.747 27.006 1.00 96.00 205 LYS A C 1
ATOM 1521 O O . LYS A 1 205 ? -9.951 -6.524 27.336 1.00 96.00 205 LYS A O 1
ATOM 1526 N N . ASP A 1 206 ? -12.135 -5.985 27.204 1.00 95.19 206 ASP A N 1
ATOM 1527 C CA . ASP A 1 206 ? -12.646 -7.188 27.867 1.00 95.19 206 ASP A CA 1
ATOM 1528 C C . ASP A 1 206 ? -12.578 -8.442 26.974 1.00 95.19 206 ASP A C 1
ATOM 1530 O O . ASP A 1 206 ? -12.675 -9.562 27.477 1.00 95.19 206 ASP A O 1
ATOM 1534 N N . GLY A 1 207 ? -12.361 -8.270 25.662 1.00 95.25 207 GLY A N 1
ATOM 1535 C CA . GLY A 1 207 ? -12.340 -9.360 24.680 1.00 95.25 207 GLY A CA 1
ATOM 1536 C C . GLY A 1 207 ? -13.725 -9.726 24.135 1.00 95.25 207 GLY A C 1
ATOM 1537 O O . GLY A 1 207 ? -13.885 -10.765 23.495 1.00 95.25 207 GLY A O 1
ATOM 1538 N N . SER A 1 208 ? -14.733 -8.872 24.340 1.00 96.31 208 SER A N 1
ATOM 1539 C CA . SER A 1 208 ? -16.124 -9.065 23.900 1.00 96.31 208 SER A CA 1
ATOM 1540 C C . SER A 1 208 ? -16.313 -8.774 22.401 1.00 96.31 208 SER A C 1
ATOM 1542 O O . SER A 1 208 ? -17.202 -8.021 21.991 1.00 96.31 208 SER A O 1
ATOM 1544 N N . PHE A 1 209 ? -15.470 -9.366 21.550 1.00 96.38 209 PHE A N 1
ATOM 1545 C CA . PHE A 1 209 ? -15.452 -9.111 20.104 1.00 96.38 209 PHE A CA 1
ATOM 1546 C C . PHE A 1 209 ? -16.766 -9.499 19.419 1.00 96.38 209 PHE A C 1
ATOM 1548 O O . PHE A 1 209 ? -17.253 -8.759 18.566 1.00 96.38 209 PHE A O 1
ATOM 1555 N N . CYS A 1 210 ? -17.386 -10.609 19.829 1.00 95.56 210 CYS A N 1
ATOM 1556 C CA . CYS A 1 210 ? -18.655 -11.071 19.263 1.00 95.56 210 CYS A CA 1
ATOM 1557 C C . CYS A 1 210 ? -19.804 -10.079 19.504 1.00 95.56 210 CYS A C 1
ATOM 1559 O O . CYS A 1 210 ? -20.655 -9.905 18.633 1.00 95.56 210 CYS A O 1
ATOM 1561 N N . GLU A 1 211 ? -19.823 -9.398 20.655 1.00 97.19 211 GLU A N 1
ATOM 1562 C CA . GLU A 1 211 ? -20.828 -8.373 20.956 1.00 97.19 211 GLU A CA 1
ATOM 1563 C C . GLU A 1 211 ? -20.637 -7.143 20.060 1.00 97.19 211 GLU A C 1
ATOM 1565 O O . GLU A 1 211 ? -21.588 -6.667 19.436 1.00 97.19 211 GLU A O 1
ATOM 1570 N N . LEU A 1 212 ? -19.388 -6.685 19.914 1.00 98.06 212 LEU A N 1
ATOM 1571 C CA . LEU A 1 212 ? -19.029 -5.601 18.996 1.00 98.06 212 LEU A CA 1
ATOM 1572 C C . LEU A 1 212 ? -19.380 -5.944 17.541 1.00 98.06 212 LEU A C 1
ATOM 1574 O O . LEU A 1 212 ? -19.917 -5.106 16.811 1.00 98.06 212 LEU A O 1
ATOM 1578 N N . LEU A 1 213 ? -19.109 -7.181 17.118 1.00 98.19 213 LEU A N 1
ATOM 1579 C CA . LEU A 1 213 ? -19.442 -7.669 15.784 1.00 98.19 213 LEU A CA 1
ATOM 1580 C C . LEU A 1 213 ? -20.956 -7.715 15.568 1.00 98.19 213 LEU A C 1
ATOM 1582 O O . LEU A 1 213 ? -21.435 -7.302 14.509 1.00 98.19 213 LEU A O 1
ATOM 1586 N N . HIS A 1 214 ? -21.716 -8.193 16.554 1.00 98.00 214 HIS A N 1
ATOM 1587 C CA . HIS A 1 214 ? -23.174 -8.243 16.490 1.00 98.00 214 HIS A CA 1
ATOM 1588 C C . HIS A 1 214 ? -23.783 -6.838 16.385 1.00 98.00 214 HIS A C 1
ATOM 1590 O O . HIS A 1 214 ? -24.665 -6.597 15.553 1.00 98.00 214 HIS A O 1
ATOM 1596 N N . GLU A 1 215 ? -23.274 -5.888 17.172 1.00 97.12 215 GLU A N 1
ATOM 1597 C CA . GLU A 1 215 ? -23.662 -4.480 17.097 1.00 97.12 215 GLU A CA 1
ATOM 1598 C C . GLU A 1 215 ? -23.366 -3.893 15.708 1.00 97.12 215 GLU A C 1
ATOM 1600 O O . GLU A 1 215 ? -24.260 -3.334 15.062 1.00 97.12 215 GLU A O 1
ATOM 1605 N N . GLY A 1 216 ? -22.141 -4.068 15.204 1.00 96.44 216 GLY A N 1
ATOM 1606 C CA . GLY A 1 216 ? -21.746 -3.591 13.878 1.00 96.44 216 GLY A CA 1
ATOM 1607 C C . GLY A 1 216 ? -22.574 -4.216 12.752 1.00 96.44 216 GLY A C 1
ATOM 1608 O O . GLY A 1 216 ? -23.098 -3.499 11.898 1.00 96.44 216 GLY A O 1
ATOM 1609 N N . SER A 1 217 ? -22.806 -5.529 12.806 1.00 96.56 217 SER A N 1
ATOM 1610 C CA . SER A 1 217 ? -23.653 -6.259 11.850 1.00 96.56 217 SER A CA 1
ATOM 1611 C C . SER A 1 217 ? -25.090 -5.741 11.857 1.00 96.56 217 SER A C 1
ATOM 1613 O O . SER A 1 217 ? -25.707 -5.568 10.804 1.00 96.56 217 SER A O 1
ATOM 1615 N N . SER A 1 218 ? -25.611 -5.409 13.040 1.00 95.62 218 SER A N 1
ATOM 1616 C CA . SER A 1 218 ? -26.934 -4.805 13.187 1.00 95.62 218 SER A CA 1
ATOM 1617 C C . SER A 1 218 ? -27.013 -3.435 12.508 1.00 95.62 218 SER A C 1
ATOM 1619 O O . SER A 1 218 ? -28.021 -3.124 11.868 1.00 95.62 218 SER A O 1
ATOM 1621 N N . HIS A 1 219 ? -25.964 -2.609 12.602 1.00 93.19 219 HIS A N 1
ATOM 1622 C CA . HIS A 1 219 ? -25.894 -1.352 11.852 1.00 93.19 219 HIS A CA 1
ATOM 1623 C C . HIS A 1 219 ? -25.838 -1.600 10.342 1.00 93.19 219 HIS A C 1
ATOM 1625 O O . HIS A 1 219 ? -26.622 -1.004 9.603 1.00 93.19 219 HIS A O 1
ATOM 1631 N N . GLN A 1 220 ? -24.986 -2.519 9.889 1.00 93.50 220 GLN A N 1
ATOM 1632 C CA . GLN A 1 220 ? -24.808 -2.850 8.472 1.00 93.50 220 GLN A CA 1
ATOM 1633 C C . GLN A 1 220 ? -26.093 -3.369 7.812 1.00 93.50 220 GLN A C 1
ATOM 1635 O O . GLN A 1 220 ? -26.413 -2.958 6.696 1.00 93.50 220 GLN A O 1
ATOM 1640 N N . ALA A 1 221 ? -26.882 -4.182 8.522 1.00 92.50 221 ALA A N 1
ATOM 1641 C CA . ALA A 1 221 ? -28.178 -4.680 8.053 1.00 92.50 221 ALA A CA 1
ATOM 1642 C C . ALA A 1 221 ? -29.219 -3.564 7.834 1.00 92.50 221 ALA A C 1
ATOM 1644 O O . ALA A 1 221 ? -30.121 -3.706 7.008 1.00 92.50 221 ALA A O 1
ATOM 1645 N N . ARG A 1 222 ? -29.095 -2.446 8.562 1.00 90.25 222 ARG A N 1
ATOM 1646 C CA . ARG A 1 222 ? -29.987 -1.279 8.459 1.00 90.25 222 ARG A CA 1
ATOM 1647 C C . ARG A 1 222 ? -29.499 -0.228 7.468 1.00 90.25 222 ARG A C 1
ATOM 1649 O O . ARG A 1 222 ? -30.258 0.685 7.138 1.00 90.25 222 ARG A O 1
ATOM 1656 N N . LEU A 1 223 ? -28.255 -0.324 6.994 1.00 88.31 223 LEU A N 1
ATOM 1657 C CA . LEU A 1 223 ? -27.753 0.607 5.993 1.00 88.31 223 LEU A CA 1
ATOM 1658 C C . LEU A 1 223 ? -28.554 0.453 4.697 1.00 88.31 223 LEU A C 1
ATOM 1660 O O . LEU A 1 223 ? -28.828 -0.672 4.264 1.00 88.31 223 LEU A O 1
ATOM 1664 N N . PRO A 1 224 ? -28.896 1.567 4.029 1.00 82.00 224 PRO A N 1
ATOM 1665 C CA . PRO A 1 224 ? -29.600 1.497 2.763 1.00 82.00 224 PRO A CA 1
ATOM 1666 C C . PRO A 1 224 ? -28.829 0.616 1.770 1.00 82.00 224 PRO A C 1
ATOM 1668 O O . PRO A 1 224 ? -27.590 0.581 1.730 1.00 82.00 224 PRO A O 1
ATOM 1671 N N . LYS A 1 225 ? -29.571 -0.133 0.948 1.00 70.06 225 LYS A N 1
ATOM 1672 C CA . LYS A 1 225 ? -28.972 -0.819 -0.200 1.00 70.06 225 LYS A CA 1
ATOM 1673 C C . LYS A 1 225 ? -28.317 0.238 -1.089 1.00 70.06 225 LYS A C 1
ATOM 1675 O O . LYS A 1 225 ? -28.889 1.314 -1.280 1.00 70.06 225 LYS A O 1
ATOM 1680 N N . SER A 1 226 ? -27.103 -0.055 -1.564 1.00 58.22 226 SER A N 1
ATOM 1681 C CA . SER A 1 226 ? -26.368 0.853 -2.444 1.00 58.22 226 SER A CA 1
ATOM 1682 C C . SER A 1 226 ? -27.278 1.199 -3.619 1.00 58.22 226 SER A C 1
ATOM 1684 O O . SER A 1 226 ? -27.773 0.301 -4.304 1.00 58.22 226 SER A O 1
ATOM 1686 N N . LYS A 1 227 ? -27.600 2.483 -3.800 1.00 48.81 227 LYS A N 1
ATOM 1687 C CA . LYS A 1 227 ? -28.338 2.906 -4.989 1.00 48.81 227 LYS A CA 1
ATOM 1688 C C . LYS A 1 227 ? -27.363 2.757 -6.152 1.00 48.81 227 LYS A C 1
ATOM 1690 O O . LYS A 1 227 ? -26.320 3.403 -6.130 1.00 48.81 227 LYS A O 1
ATOM 1695 N N . SER A 1 228 ? -27.710 1.921 -7.136 1.00 43.97 228 SER A N 1
ATOM 1696 C CA . SER A 1 228 ? -27.070 1.920 -8.458 1.00 43.97 228 SER A CA 1
ATOM 1697 C C . SER A 1 228 ? -26.826 3.366 -8.888 1.00 43.97 228 SER A C 1
ATOM 1699 O O . SER A 1 228 ? -27.717 4.204 -8.708 1.00 43.97 228 SER A O 1
ATOM 1701 N N . THR A 1 229 ? -25.605 3.646 -9.350 1.00 41.62 229 THR A N 1
ATOM 1702 C CA . THR A 1 229 ? -25.071 4.961 -9.718 1.00 41.62 229 THR A CA 1
ATOM 1703 C C . THR A 1 229 ? -26.042 5.711 -10.633 1.00 41.62 229 THR A C 1
ATOM 1705 O O . THR A 1 229 ? -25.938 5.666 -11.855 1.00 41.62 229 THR A O 1
ATOM 1708 N N . LYS A 1 230 ? -27.017 6.414 -10.049 1.00 40.88 230 LYS A N 1
ATOM 1709 C CA . LYS A 1 230 ? -27.776 7.443 -10.756 1.00 40.88 230 LYS A CA 1
ATOM 1710 C C . LYS A 1 230 ? -26.799 8.565 -11.080 1.00 40.88 230 LYS A C 1
ATOM 1712 O O . LYS A 1 230 ? -25.943 8.877 -10.253 1.00 40.88 230 LYS A O 1
ATOM 1717 N N . HIS A 1 231 ? -26.944 9.172 -12.257 1.00 45.75 231 HIS A N 1
ATOM 1718 C CA . HIS A 1 231 ? -26.257 10.418 -12.580 1.00 45.75 231 HIS A CA 1
ATOM 1719 C C . HIS A 1 231 ? -26.414 11.395 -11.410 1.00 45.75 231 HIS A C 1
ATOM 1721 O O . HIS A 1 231 ? -27.537 11.736 -11.033 1.00 45.75 231 HIS A O 1
ATOM 1727 N N . SER A 1 232 ? -25.286 11.768 -10.803 1.00 55.66 232 SER A N 1
ATOM 1728 C CA . SER A 1 232 ? -25.230 12.749 -9.725 1.00 55.66 232 SER A CA 1
ATOM 1729 C C . SER A 1 232 ? -25.908 14.023 -10.209 1.00 55.66 232 SER A C 1
ATOM 1731 O O . SER A 1 232 ? -25.544 14.545 -11.261 1.00 55.66 232 SER A O 1
ATOM 1733 N N . THR A 1 233 ? -26.904 14.510 -9.474 1.00 61.03 233 THR A N 1
ATOM 1734 C CA . THR A 1 233 ? -27.509 15.805 -9.799 1.00 61.03 233 THR A CA 1
ATOM 1735 C C . THR A 1 233 ? -26.493 16.924 -9.552 1.00 61.03 233 THR A C 1
ATOM 1737 O O . THR A 1 233 ? -25.586 16.761 -8.732 1.00 61.03 233 THR A O 1
ATOM 1740 N N . ASP A 1 234 ? -26.653 18.089 -10.185 1.00 63.09 234 ASP A N 1
ATOM 1741 C CA . ASP A 1 234 ? -25.793 19.257 -9.914 1.00 63.09 234 ASP A CA 1
ATOM 1742 C C . ASP A 1 234 ? -25.784 19.638 -8.420 1.00 63.09 234 ASP A C 1
ATOM 1744 O O . ASP A 1 234 ? -24.767 20.073 -7.878 1.00 63.09 234 ASP A O 1
ATOM 1748 N N . SER A 1 235 ? -26.892 19.385 -7.714 1.00 68.12 235 SER A N 1
ATOM 1749 C CA . SER A 1 235 ? -26.991 19.548 -6.259 1.00 68.12 235 SER A CA 1
ATOM 1750 C C . SER A 1 235 ? -26.103 18.559 -5.487 1.00 68.12 235 SER A C 1
ATOM 1752 O O . SER A 1 235 ? -25.443 18.946 -4.517 1.00 68.12 235 SER A O 1
ATOM 1754 N N . ASP A 1 236 ? -26.021 17.298 -5.926 1.00 67.56 236 ASP A N 1
ATOM 1755 C CA . ASP A 1 236 ? -25.134 16.295 -5.325 1.00 67.56 236 ASP A CA 1
ATOM 1756 C C . ASP A 1 236 ? -23.657 16.627 -5.566 1.00 67.56 236 ASP A C 1
ATOM 1758 O O . ASP A 1 236 ? -22.840 16.480 -4.653 1.00 67.56 236 ASP A O 1
ATOM 1762 N N . ILE A 1 237 ? -23.322 17.118 -6.764 1.00 70.31 237 ILE A N 1
ATOM 1763 C CA . ILE A 1 237 ? -21.970 17.575 -7.115 1.00 70.31 237 ILE A CA 1
ATOM 1764 C C . ILE A 1 237 ? -21.582 18.780 -6.252 1.00 70.31 237 ILE A C 1
ATOM 1766 O O . ILE A 1 237 ? -20.502 18.776 -5.660 1.00 70.31 237 ILE A O 1
ATOM 1770 N N . GLY A 1 238 ? -22.476 19.761 -6.091 1.00 72.19 238 GLY A N 1
ATOM 1771 C CA . GLY A 1 238 ? -22.266 20.909 -5.205 1.00 72.19 238 GLY A CA 1
ATOM 1772 C C . GLY A 1 238 ? -22.015 20.494 -3.751 1.00 72.19 238 GLY A C 1
ATOM 1773 O O . GLY A 1 238 ? -21.061 20.957 -3.127 1.00 72.19 238 GLY A O 1
ATOM 1774 N N . ARG A 1 239 ? -22.795 19.542 -3.220 1.00 75.00 239 ARG A N 1
ATOM 1775 C CA . ARG A 1 239 ? -22.587 19.013 -1.860 1.00 75.00 239 ARG A CA 1
ATOM 1776 C C . ARG A 1 239 ? -21.242 18.293 -1.719 1.00 75.00 239 ARG A C 1
ATOM 1778 O O . ARG A 1 239 ? -20.550 18.480 -0.717 1.00 75.00 239 ARG A O 1
ATOM 1785 N N . LEU A 1 240 ? -20.859 17.473 -2.700 1.00 70.31 240 LEU A N 1
ATOM 1786 C CA . LEU A 1 240 ? -19.564 16.781 -2.716 1.00 70.31 240 LEU A CA 1
ATOM 1787 C C . LEU A 1 240 ? -18.396 17.768 -2.813 1.00 70.31 240 LEU A C 1
ATOM 1789 O O . LEU A 1 240 ? -17.403 17.603 -2.100 1.00 70.31 240 LEU A O 1
ATOM 1793 N N . PHE A 1 241 ? -18.528 18.809 -3.634 1.00 76.00 241 PHE A N 1
ATOM 1794 C CA . PHE A 1 241 ? -17.566 19.901 -3.740 1.00 76.00 241 PHE A CA 1
ATOM 1795 C C . PHE A 1 241 ? -17.369 20.598 -2.389 1.00 76.00 241 PHE A C 1
ATOM 1797 O O . PHE A 1 241 ? -16.248 20.637 -1.877 1.00 76.00 241 PHE A O 1
ATOM 1804 N N . THR A 1 242 ? -18.455 21.070 -1.766 1.00 77.38 242 THR A N 1
ATOM 1805 C CA . THR A 1 242 ? -18.415 21.749 -0.462 1.00 77.38 242 THR A CA 1
ATOM 1806 C C . THR A 1 242 ? -17.809 20.859 0.618 1.00 77.38 242 THR A C 1
ATOM 1808 O O . THR A 1 242 ? -16.951 21.308 1.375 1.00 77.38 242 THR A O 1
ATOM 1811 N N . ASN A 1 243 ? -18.176 19.576 0.660 1.00 74.12 243 ASN A N 1
ATOM 1812 C CA . ASN A 1 243 ? -17.596 18.633 1.614 1.00 74.12 243 ASN A CA 1
ATOM 1813 C C . ASN A 1 243 ? -16.090 18.435 1.404 1.00 74.12 243 ASN A C 1
ATOM 1815 O O . ASN A 1 243 ? -15.349 18.368 2.384 1.00 74.12 243 ASN A O 1
ATOM 1819 N N . ASN A 1 244 ? -15.614 18.344 0.159 1.00 69.19 244 ASN A N 1
ATOM 1820 C CA . ASN A 1 244 ? -14.181 18.229 -0.110 1.00 69.19 244 ASN A CA 1
ATOM 1821 C C . ASN A 1 244 ? -13.434 19.515 0.271 1.00 69.19 244 ASN A C 1
ATOM 1823 O O . ASN A 1 244 ? -12.395 19.423 0.921 1.00 69.19 244 ASN A O 1
ATOM 1827 N N . MET A 1 245 ? -13.984 20.694 -0.042 1.00 76.50 245 MET A N 1
ATOM 1828 C CA . MET A 1 245 ? -13.411 21.987 0.360 1.00 76.50 245 MET A CA 1
ATOM 1829 C C . MET A 1 245 ? -13.316 22.127 1.882 1.00 76.50 245 MET A C 1
ATOM 1831 O O . MET A 1 245 ? -12.241 22.416 2.403 1.00 76.50 245 MET A O 1
ATOM 1835 N N . ASN A 1 246 ? -14.400 21.837 2.606 1.00 72.31 246 ASN A N 1
ATOM 1836 C CA . ASN A 1 246 ? -14.446 21.930 4.071 1.00 72.31 246 ASN A CA 1
ATOM 1837 C C . ASN A 1 246 ? -13.485 20.952 4.761 1.00 72.31 246 ASN A C 1
ATOM 1839 O O . ASN A 1 246 ? -13.008 21.218 5.861 1.00 72.31 246 ASN A O 1
ATOM 1843 N N . ASN A 1 247 ? -13.183 19.823 4.117 1.00 64.94 247 ASN A N 1
ATOM 1844 C CA . ASN A 1 247 ? -12.209 18.849 4.607 1.00 64.94 247 ASN A CA 1
ATOM 1845 C C . ASN A 1 247 ? -10.773 19.120 4.119 1.00 64.94 247 ASN A C 1
ATOM 1847 O O . ASN A 1 247 ? -9.890 18.299 4.363 1.00 64.94 247 ASN A O 1
ATOM 1851 N N . GLY A 1 248 ? -10.526 20.236 3.422 1.00 68.06 248 GLY A N 1
ATOM 1852 C CA . GLY A 1 248 ? -9.207 20.597 2.893 1.00 68.06 248 GLY A CA 1
ATOM 1853 C C . GLY A 1 248 ? -8.757 19.764 1.686 1.00 68.06 248 GLY A C 1
ATOM 1854 O O . GLY A 1 248 ? -7.617 19.886 1.243 1.00 68.06 248 GLY A O 1
ATOM 1855 N N . ASN A 1 249 ? -9.633 18.940 1.105 1.00 68.19 249 ASN A N 1
ATOM 1856 C CA . ASN A 1 249 ? -9.361 18.156 -0.101 1.00 68.19 249 ASN A CA 1
ATOM 1857 C C . ASN A 1 249 ? -9.605 18.994 -1.369 1.00 68.19 249 ASN A C 1
ATOM 1859 O O . ASN A 1 249 ? -10.400 18.638 -2.244 1.00 68.19 249 ASN A O 1
ATOM 1863 N N . VAL A 1 250 ? -8.916 20.135 -1.454 1.00 76.56 250 VAL A N 1
ATOM 1864 C CA . VAL A 1 250 ? -9.117 21.151 -2.500 1.00 76.56 250 VAL A CA 1
ATOM 1865 C C . VAL A 1 250 ? -8.912 20.559 -3.892 1.00 76.56 250 VAL A C 1
ATOM 1867 O O . VAL A 1 250 ? -9.722 20.789 -4.781 1.00 76.56 250 VAL A O 1
ATOM 1870 N N . LYS A 1 251 ? -7.888 19.719 -4.087 1.00 67.44 251 LYS A N 1
ATOM 1871 C CA . LYS A 1 251 ? -7.610 19.095 -5.391 1.00 67.44 251 LYS A CA 1
ATOM 1872 C C . LYS A 1 251 ? -8.783 18.244 -5.890 1.00 67.44 251 LYS A C 1
ATOM 1874 O O . LYS A 1 251 ? -9.169 18.375 -7.046 1.00 67.44 251 LYS A O 1
ATOM 1879 N N . SER A 1 252 ? -9.370 17.413 -5.026 1.00 68.75 252 SER A N 1
ATOM 1880 C CA . SER A 1 252 ? -10.530 16.594 -5.407 1.00 68.75 252 SER A CA 1
ATOM 1881 C C . SER A 1 252 ? -11.789 17.441 -5.583 1.00 68.75 252 SER A C 1
ATOM 1883 O O . SER A 1 252 ? -12.594 17.143 -6.459 1.00 68.75 252 SER A O 1
ATOM 1885 N N . ALA A 1 253 ? -11.944 18.515 -4.798 1.00 71.25 253 ALA A N 1
ATOM 1886 C CA . ALA A 1 253 ? -13.024 19.478 -4.993 1.00 71.25 253 ALA A CA 1
ATOM 1887 C C . ALA A 1 253 ? -12.945 20.118 -6.389 1.00 71.25 253 ALA A C 1
ATOM 1889 O O . ALA A 1 253 ? -13.918 20.097 -7.135 1.00 71.25 253 ALA A O 1
ATOM 1890 N N . LEU A 1 254 ? -11.769 20.608 -6.788 1.00 73.25 254 LEU A N 1
ATOM 1891 C CA . LEU A 1 254 ? -11.558 21.251 -8.088 1.00 73.25 254 LEU A CA 1
ATOM 1892 C C . LEU A 1 254 ? -11.858 20.322 -9.276 1.00 73.25 254 LEU A C 1
ATOM 1894 O O . LEU A 1 254 ? -12.329 20.804 -10.305 1.00 73.25 254 LEU A O 1
ATOM 1898 N N . CYS A 1 255 ? -11.673 19.004 -9.133 1.00 68.31 255 CYS A N 1
ATOM 1899 C CA . CYS A 1 255 ? -12.056 18.039 -10.170 1.00 68.31 255 CYS A CA 1
ATOM 1900 C C . CYS A 1 255 ? -13.555 18.086 -10.504 1.00 68.31 255 CYS A C 1
ATOM 1902 O O . CYS A 1 255 ? -13.907 17.873 -11.660 1.00 68.31 255 CYS A O 1
ATOM 1904 N N . PHE A 1 256 ? -14.426 18.405 -9.538 1.00 65.75 256 PHE A N 1
ATOM 1905 C CA . PHE A 1 256 ? -15.868 18.553 -9.776 1.00 65.75 256 PHE A CA 1
ATOM 1906 C C . PHE A 1 256 ? -16.228 19.830 -10.550 1.00 65.75 256 PHE A C 1
ATOM 1908 O O . PHE A 1 256 ? -17.308 19.898 -11.126 1.00 65.75 256 PHE A O 1
ATOM 1915 N N . LEU A 1 257 ? -15.338 20.830 -10.584 1.00 66.88 257 LEU A N 1
ATOM 1916 C CA . LEU A 1 257 ? -15.526 22.061 -11.365 1.00 66.88 257 LEU A CA 1
ATOM 1917 C C . LEU A 1 257 ? -15.031 21.919 -12.810 1.00 66.88 257 LEU A C 1
ATOM 1919 O O . LEU A 1 257 ? -15.476 22.644 -13.696 1.00 66.88 257 LEU A O 1
ATOM 1923 N N . SER A 1 258 ? -14.106 20.992 -13.067 1.00 58.12 258 SER A N 1
ATOM 1924 C CA . SER A 1 258 ? -13.654 20.683 -14.421 1.00 58.12 258 SER A CA 1
ATOM 1925 C C . SER A 1 258 ? -14.560 19.619 -15.043 1.00 58.12 258 SER A C 1
ATOM 1927 O O . SER A 1 258 ? -14.657 18.520 -14.510 1.00 58.12 258 SER A O 1
ATOM 1929 N N . GLN A 1 259 ? -15.140 19.866 -16.222 1.00 45.88 259 GLN A N 1
ATOM 1930 C CA . GLN A 1 259 ? -15.910 18.870 -17.004 1.00 45.88 259 GLN A CA 1
ATOM 1931 C C . GLN A 1 259 ? -15.109 17.595 -17.390 1.00 45.88 259 GLN A C 1
ATOM 1933 O O . GLN A 1 259 ? -15.601 16.733 -18.110 1.00 45.88 259 GLN A O 1
ATOM 1938 N N . LYS A 1 260 ? -13.865 17.450 -16.918 1.00 45.16 260 LYS A N 1
ATOM 1939 C CA . LYS A 1 260 ? -12.965 16.315 -17.135 1.00 45.16 260 LYS A CA 1
ATOM 1940 C C . LYS A 1 260 ? -12.877 15.438 -15.882 1.00 45.16 260 LYS A C 1
ATOM 1942 O O . LYS A 1 260 ? -11.797 15.272 -15.319 1.00 45.16 260 LYS A O 1
ATOM 1947 N N . VAL A 1 261 ? -13.978 14.819 -15.461 1.00 47.75 261 VAL A N 1
ATOM 1948 C CA . VAL A 1 261 ? -13.893 13.708 -14.495 1.00 47.75 261 VAL A CA 1
ATOM 1949 C C . VAL A 1 261 ? -13.432 12.450 -15.247 1.00 47.75 261 VAL A C 1
ATOM 1951 O O . VAL A 1 261 ? -14.227 11.584 -15.602 1.00 47.75 261 VAL A O 1
ATOM 1954 N N . LYS A 1 262 ? -12.133 12.369 -15.566 1.00 43.38 262 LYS A N 1
ATOM 1955 C CA . LYS A 1 262 ? -11.508 11.123 -16.043 1.00 43.38 262 LYS A CA 1
ATOM 1956 C C . LYS A 1 262 ? -11.294 10.187 -14.844 1.00 43.38 262 LYS A C 1
ATOM 1958 O O . LYS A 1 262 ? -10.848 10.636 -13.793 1.00 43.38 262 LYS A O 1
ATOM 1963 N N . GLY A 1 263 ? -11.580 8.892 -15.012 1.00 52.28 263 GLY A N 1
ATOM 1964 C CA . GLY A 1 263 ? -11.296 7.866 -13.996 1.00 52.28 263 GLY A CA 1
ATOM 1965 C C . GLY A 1 263 ? -12.416 7.586 -12.987 1.00 52.28 263 GLY A C 1
ATOM 1966 O O . GLY A 1 263 ? -12.125 7.290 -11.832 1.00 52.28 263 GLY A O 1
ATOM 1967 N N . ASN A 1 264 ? -13.688 7.654 -13.392 1.00 65.88 264 ASN A N 1
ATOM 1968 C CA . ASN A 1 264 ? -14.790 7.198 -12.537 1.00 65.88 264 ASN A CA 1
ATOM 1969 C C . ASN A 1 264 ? -14.644 5.709 -12.178 1.00 65.88 264 ASN A C 1
ATOM 1971 O O . ASN A 1 264 ? -14.219 4.901 -13.011 1.00 65.88 264 ASN A O 1
ATOM 1975 N N . VAL A 1 265 ? -15.024 5.361 -10.943 1.00 69.81 265 VAL A N 1
ATOM 1976 C CA . VAL A 1 265 ? -15.163 3.963 -10.518 1.00 69.81 265 VAL A CA 1
ATOM 1977 C C . VAL A 1 265 ? -16.290 3.337 -11.328 1.00 69.81 265 VAL A C 1
ATOM 1979 O O . VAL A 1 265 ? -17.393 3.884 -11.402 1.00 69.81 265 VAL A O 1
ATOM 1982 N N . LEU A 1 266 ? -15.998 2.216 -11.973 1.00 72.50 266 LEU A N 1
ATOM 1983 C CA . LEU A 1 266 ? -16.947 1.521 -12.821 1.00 72.50 266 LEU A CA 1
ATOM 1984 C C . LEU A 1 266 ? -17.843 0.600 -11.990 1.00 72.50 266 LEU A C 1
ATOM 1986 O O . LEU A 1 266 ? -17.380 -0.045 -11.055 1.00 72.50 266 LEU A O 1
ATOM 1990 N N . SER A 1 267 ? -19.115 0.505 -12.379 1.00 78.00 267 SER A N 1
ATOM 1991 C CA . SER A 1 267 ? -20.010 -0.549 -11.895 1.00 78.00 267 SER A CA 1
ATOM 1992 C C . SER A 1 267 ? -19.613 -1.881 -12.532 1.00 78.00 267 SER A C 1
ATOM 1994 O O . SER A 1 267 ? -19.383 -1.934 -13.740 1.00 78.00 267 SER A O 1
ATOM 1996 N N . LEU A 1 268 ? -19.509 -2.926 -11.713 1.00 78.62 268 LEU A N 1
ATOM 1997 C CA . LEU A 1 268 ? -18.965 -4.228 -12.105 1.00 78.62 268 LEU A CA 1
ATOM 1998 C C . LEU A 1 268 ? -19.867 -5.006 -13.069 1.00 78.62 268 LEU A C 1
ATOM 2000 O O . LEU A 1 268 ? -19.352 -5.657 -13.975 1.00 78.62 268 LEU A O 1
ATOM 2004 N N . ASP A 1 269 ? -21.186 -4.840 -12.937 1.00 77.06 269 ASP A N 1
ATOM 2005 C CA . ASP A 1 269 ? -22.203 -5.516 -13.757 1.00 77.06 269 ASP A CA 1
ATOM 2006 C C . ASP A 1 269 ? -22.272 -4.996 -15.201 1.00 77.06 269 ASP A C 1
ATOM 2008 O O . ASP A 1 269 ? -22.942 -5.572 -16.057 1.00 77.06 269 ASP A O 1
ATOM 2012 N N . GLN A 1 270 ? -21.627 -3.863 -15.490 1.00 73.69 270 GLN A N 1
ATOM 2013 C CA . GLN A 1 270 ? -21.645 -3.291 -16.832 1.00 73.69 270 GLN A CA 1
ATOM 2014 C C . GLN A 1 270 ? -20.739 -4.089 -17.781 1.00 73.69 270 GLN A C 1
ATOM 2016 O O . GLN A 1 270 ? -19.683 -4.563 -17.354 1.00 73.69 270 GLN A O 1
ATOM 2021 N N . PRO A 1 271 ? -21.082 -4.172 -19.080 1.00 70.56 271 PRO A N 1
ATOM 2022 C CA . PRO A 1 271 ? -20.206 -4.782 -20.072 1.00 70.56 271 PRO A CA 1
ATOM 2023 C C . PRO A 1 271 ? -18.880 -4.015 -20.167 1.00 70.56 271 PRO A C 1
ATOM 2025 O O . PRO A 1 271 ? -18.833 -2.785 -20.031 1.00 70.56 271 PRO A O 1
ATOM 2028 N N . SER A 1 272 ? -17.788 -4.748 -20.386 1.00 66.19 272 SER A N 1
ATOM 2029 C CA . SER A 1 272 ? -16.442 -4.177 -20.535 1.00 66.19 272 SER A CA 1
ATOM 2030 C C . SER A 1 272 ? -16.296 -3.336 -21.796 1.00 66.19 272 SER A C 1
ATOM 2032 O O . SER A 1 272 ? -15.600 -2.321 -21.776 1.00 66.19 272 SER A O 1
ATOM 2034 N N . ASP A 1 273 ? -16.965 -3.755 -22.870 1.00 68.50 273 ASP A N 1
ATOM 2035 C CA . ASP A 1 273 ? -17.061 -3.030 -24.130 1.00 68.50 273 ASP A CA 1
ATOM 2036 C C . ASP A 1 273 ? -18.502 -2.517 -24.314 1.00 68.50 273 ASP A C 1
ATOM 2038 O O . ASP A 1 273 ? -19.423 -3.327 -24.455 1.00 68.50 273 ASP A O 1
ATOM 2042 N N . PRO A 1 274 ? -18.728 -1.189 -24.328 1.00 66.88 274 PRO A N 1
ATOM 2043 C CA . PRO A 1 274 ? -20.048 -0.611 -24.579 1.00 66.88 274 PRO A CA 1
ATOM 2044 C C . PRO A 1 274 ? -20.662 -1.034 -25.921 1.00 66.88 274 PRO A C 1
ATOM 2046 O O . PRO A 1 274 ? -21.885 -1.039 -26.055 1.00 66.88 274 PRO A O 1
ATOM 2049 N N . HIS A 1 275 ? -19.832 -1.388 -26.906 1.00 69.31 275 HIS A N 1
ATOM 2050 C CA . HIS A 1 275 ? -20.262 -1.828 -28.232 1.00 69.31 275 HIS A CA 1
ATOM 2051 C C . HIS A 1 275 ? -20.557 -3.332 -28.307 1.00 69.31 275 HIS A C 1
ATOM 2053 O O . HIS A 1 275 ? -21.133 -3.787 -29.294 1.00 69.31 275 HIS A O 1
ATOM 2059 N N . CYS A 1 276 ? -20.239 -4.096 -27.255 1.00 68.31 276 CYS A N 1
ATOM 2060 C CA . CYS A 1 276 ? -20.537 -5.523 -27.148 1.00 68.31 276 CYS A CA 1
ATOM 2061 C C . CYS A 1 276 ? -21.223 -5.842 -25.802 1.00 68.31 276 CYS A C 1
ATOM 2063 O O . CYS A 1 276 ? -20.582 -6.348 -24.877 1.00 68.31 276 CYS A O 1
ATOM 2065 N N . PRO A 1 277 ? -22.541 -5.582 -25.669 1.00 71.81 277 PRO A N 1
ATOM 2066 C CA . PRO A 1 277 ? -23.281 -5.800 -24.420 1.00 71.81 277 PRO A CA 1
ATOM 2067 C C . PRO A 1 277 ? -23.331 -7.261 -23.954 1.00 71.81 277 PRO A C 1
ATOM 2069 O O . PRO A 1 277 ? -23.570 -7.516 -22.780 1.00 71.81 277 PRO A O 1
ATOM 2072 N N . SER A 1 278 ? -23.119 -8.214 -24.867 1.00 72.75 278 SER A N 1
ATOM 2073 C CA . SER A 1 278 ? -23.017 -9.651 -24.583 1.00 72.75 278 SER A CA 1
ATOM 2074 C C . SER A 1 278 ? -21.594 -10.115 -24.239 1.00 72.75 278 SER A C 1
ATOM 2076 O O . SER A 1 278 ? -21.374 -11.311 -24.068 1.00 72.75 278 SER A O 1
ATOM 2078 N N . GLY A 1 279 ? -20.619 -9.203 -24.219 1.00 72.38 279 GLY A N 1
ATOM 2079 C CA . GLY A 1 279 ? -19.226 -9.484 -23.881 1.00 72.38 279 GLY A CA 1
ATOM 2080 C C . GLY A 1 279 ? -18.977 -9.614 -22.370 1.00 72.38 279 GLY A C 1
ATOM 2081 O O . GLY A 1 279 ? -19.907 -9.485 -21.573 1.00 72.38 279 GLY A O 1
ATOM 2082 N N . PRO A 1 280 ? -17.717 -9.851 -21.957 1.00 79.25 280 PRO A N 1
ATOM 2083 C CA . PRO A 1 280 ? -17.354 -9.996 -20.548 1.00 79.25 280 PRO A CA 1
ATOM 2084 C C . PRO A 1 280 ? -17.725 -8.750 -19.738 1.00 79.25 280 PRO A C 1
ATOM 2086 O O . PRO A 1 280 ? -17.516 -7.611 -20.180 1.00 79.25 280 PRO A O 1
ATOM 2089 N N . SER A 1 281 ? -18.233 -8.959 -18.526 1.00 86.50 281 SER A N 1
ATOM 2090 C CA . SER A 1 281 ? -18.509 -7.879 -17.581 1.00 86.50 281 SER A CA 1
ATOM 2091 C C . SER A 1 281 ? -17.211 -7.206 -17.130 1.00 86.50 281 SER A C 1
ATOM 2093 O O . SER A 1 281 ? -16.109 -7.739 -17.299 1.00 86.50 281 SER A O 1
ATOM 2095 N N . LYS A 1 282 ? -17.307 -6.012 -16.545 1.00 83.44 282 LYS A N 1
ATOM 2096 C CA . LYS A 1 282 ? -16.132 -5.337 -15.974 1.00 83.44 282 LYS A CA 1
ATOM 2097 C C . LYS A 1 282 ? -15.547 -6.108 -14.794 1.00 83.44 282 LYS A C 1
ATOM 2099 O O . LYS A 1 282 ? -14.350 -5.977 -14.539 1.00 83.44 282 LYS A O 1
ATOM 2104 N N . HIS A 1 283 ? -16.365 -6.913 -14.113 1.00 88.44 283 HIS A N 1
ATOM 2105 C CA . HIS A 1 283 ? -15.915 -7.905 -13.136 1.00 88.44 283 HIS A CA 1
ATOM 2106 C C . HIS A 1 283 ? -15.031 -8.979 -13.783 1.00 88.44 283 HIS A C 1
ATOM 2108 O O . HIS A 1 283 ? -13.882 -9.139 -13.374 1.00 88.44 283 HIS A O 1
ATOM 2114 N N . ASP A 1 284 ? -15.483 -9.600 -14.876 1.00 88.56 284 ASP A N 1
ATOM 2115 C CA . ASP A 1 284 ? -14.690 -10.596 -15.615 1.00 88.56 284 ASP A CA 1
ATOM 2116 C C . ASP A 1 284 ? -13.372 -9.994 -16.117 1.00 88.56 284 ASP A C 1
ATOM 2118 O O . ASP A 1 284 ? -12.303 -10.601 -16.016 1.00 88.56 284 ASP A O 1
ATOM 2122 N N . ALA A 1 285 ? -13.421 -8.754 -16.616 1.00 89.25 285 ALA A N 1
ATOM 2123 C CA . ALA A 1 285 ? -12.224 -8.038 -17.037 1.00 89.25 285 ALA A CA 1
ATOM 2124 C C . ALA A 1 285 ? -11.272 -7.743 -15.870 1.00 89.25 285 ALA A C 1
ATOM 2126 O O . ALA A 1 285 ? -10.060 -7.763 -16.077 1.00 89.25 285 ALA A O 1
ATOM 2127 N N . LEU A 1 286 ? -11.774 -7.480 -14.657 1.00 91.00 286 LEU A N 1
ATOM 2128 C CA . LEU A 1 286 ? -10.936 -7.356 -13.461 1.00 91.00 286 LEU A CA 1
ATOM 2129 C C . LEU A 1 286 ? -10.288 -8.688 -13.080 1.00 91.00 286 LEU A C 1
ATOM 2131 O O . LEU A 1 286 ? -9.090 -8.694 -12.790 1.00 91.00 286 LEU A O 1
ATOM 2135 N N . ILE A 1 287 ? -11.032 -9.797 -13.101 1.00 92.31 287 ILE A N 1
ATOM 2136 C CA . ILE A 1 287 ? -10.481 -11.137 -12.841 1.00 92.31 287 ILE A CA 1
ATOM 2137 C C . ILE A 1 287 ? -9.363 -11.438 -13.840 1.00 92.31 287 ILE A C 1
ATOM 2139 O O . ILE A 1 287 ? -8.258 -11.797 -13.441 1.00 92.31 287 ILE A O 1
ATOM 2143 N N . ALA A 1 288 ? -9.590 -11.180 -15.130 1.00 92.56 288 ALA A N 1
ATOM 2144 C CA . ALA A 1 288 ? -8.593 -11.389 -16.180 1.00 92.56 288 ALA A CA 1
ATOM 2145 C C . ALA A 1 288 ? -7.314 -10.543 -16.002 1.00 92.56 288 ALA A C 1
ATOM 2147 O O . ALA A 1 288 ? -6.267 -10.877 -16.557 1.00 92.56 288 ALA A O 1
ATOM 2148 N N . LYS A 1 289 ? -7.362 -9.450 -15.225 1.00 93.12 289 LYS A N 1
ATOM 2149 C CA . LYS A 1 289 ? -6.173 -8.653 -14.877 1.00 93.12 289 LYS A CA 1
ATOM 2150 C C . LYS A 1 289 ? -5.336 -9.269 -13.755 1.00 93.12 289 LYS A C 1
ATOM 2152 O O . LYS A 1 289 ? -4.254 -8.743 -13.505 1.00 93.12 289 LYS A O 1
ATOM 2157 N N . HIS A 1 290 ? -5.780 -10.334 -13.094 1.00 95.25 290 HIS A N 1
ATOM 2158 C CA . HIS A 1 290 ? -5.061 -10.994 -12.000 1.00 95.25 290 HIS A CA 1
ATOM 2159 C C . HIS A 1 290 ? -4.726 -12.440 -12.400 1.00 95.25 290 HIS A C 1
ATOM 2161 O O . HIS A 1 290 ? -5.472 -13.363 -12.072 1.00 95.25 290 HIS A O 1
ATOM 2167 N N . PRO A 1 291 ? -3.640 -12.647 -13.171 1.00 94.75 291 PRO A N 1
ATOM 2168 C CA . PRO A 1 291 ? -3.280 -13.968 -13.665 1.00 94.75 291 PRO A CA 1
ATOM 2169 C C . PRO A 1 291 ? -2.776 -14.889 -12.545 1.00 94.75 291 PRO A C 1
ATOM 2171 O O . PRO A 1 291 ? -2.369 -14.449 -11.469 1.00 94.75 291 PRO A O 1
ATOM 2174 N N . GLN A 1 292 ? -2.795 -16.190 -12.835 1.00 95.62 292 GLN A N 1
ATOM 2175 C CA . GLN A 1 292 ? -2.133 -17.207 -12.015 1.00 95.62 292 GLN A CA 1
ATOM 2176 C C . GLN A 1 292 ? -0.601 -17.069 -12.119 1.00 95.62 292 GLN A C 1
ATOM 2178 O O . GLN A 1 292 ? -0.121 -16.544 -13.130 1.00 95.62 292 GLN A O 1
ATOM 2183 N N . PRO A 1 293 ? 0.171 -17.567 -11.134 1.00 94.56 293 PRO A N 1
ATOM 2184 C CA . PRO A 1 293 ? 1.630 -17.538 -11.188 1.00 94.56 293 PRO A CA 1
ATOM 2185 C C . PRO A 1 293 ? 2.189 -18.253 -12.426 1.00 94.56 293 PRO A C 1
ATOM 2187 O O . PRO A 1 293 ? 1.803 -19.381 -12.744 1.00 94.56 293 PRO A O 1
ATOM 2190 N N . GLY A 1 294 ? 3.119 -17.601 -13.117 1.00 89.50 294 GLY A N 1
ATOM 2191 C CA . GLY A 1 294 ? 3.847 -18.142 -14.256 1.00 89.50 294 GLY A CA 1
ATOM 2192 C C . GLY A 1 294 ? 5.099 -18.931 -13.846 1.00 89.50 294 GLY A C 1
ATOM 2193 O O . GLY A 1 294 ? 5.657 -18.724 -12.763 1.00 89.50 294 GLY A O 1
ATOM 2194 N N . PRO A 1 295 ? 5.600 -19.820 -14.722 1.00 89.88 295 PRO A N 1
ATOM 2195 C CA . PRO A 1 295 ? 6.811 -20.583 -14.449 1.00 89.88 295 PRO A CA 1
ATOM 2196 C C . PRO A 1 295 ? 8.032 -19.663 -14.329 1.00 89.88 295 PRO A C 1
ATOM 2198 O O . PRO A 1 295 ? 8.190 -18.705 -15.086 1.00 89.88 295 PRO A O 1
ATOM 2201 N N . ILE A 1 296 ? 8.927 -19.993 -13.399 1.00 88.25 296 ILE A N 1
ATOM 2202 C CA . ILE A 1 296 ? 10.237 -19.351 -13.282 1.00 88.25 296 ILE A CA 1
ATOM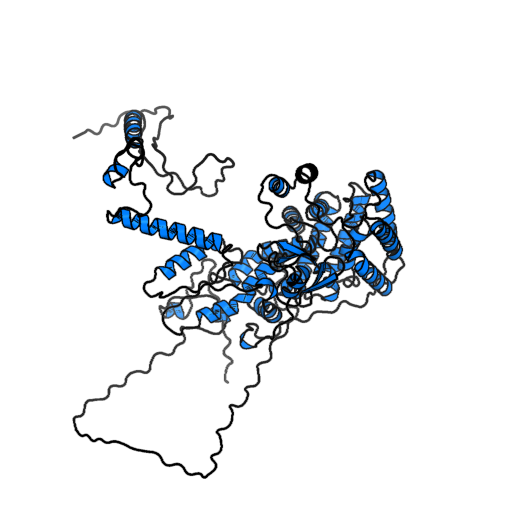 2203 C C . ILE A 1 296 ? 11.281 -20.128 -14.075 1.00 88.25 296 ILE A C 1
ATOM 2205 O O . ILE A 1 296 ? 11.297 -21.359 -14.080 1.00 88.25 296 ILE A O 1
ATOM 2209 N N . HIS A 1 297 ? 12.196 -19.407 -14.716 1.00 83.12 297 HIS A N 1
ATOM 2210 C CA . HIS A 1 297 ? 13.295 -20.019 -15.451 1.00 83.12 297 HIS A CA 1
ATOM 2211 C C . HIS A 1 297 ? 14.633 -19.665 -14.811 1.00 83.12 297 HIS A C 1
ATOM 2213 O O . HIS A 1 297 ? 14.896 -18.490 -14.563 1.00 83.12 297 HIS A O 1
ATOM 2219 N N . CYS A 1 298 ? 15.513 -20.651 -14.606 1.00 80.06 298 CYS A N 1
ATOM 2220 C CA . CYS A 1 298 ? 16.801 -20.454 -13.926 1.00 80.06 298 CYS A CA 1
ATOM 2221 C C . CYS A 1 298 ? 17.638 -19.339 -14.562 1.00 80.06 298 CYS A C 1
ATOM 2223 O O . CYS A 1 298 ? 18.237 -18.537 -13.858 1.00 80.06 298 CYS A O 1
ATOM 2225 N N . HIS A 1 299 ? 17.607 -19.221 -15.894 1.00 78.81 299 HIS A N 1
ATOM 2226 C CA . HIS A 1 299 ? 18.339 -18.174 -16.588 1.00 78.81 299 HIS A CA 1
ATOM 2227 C C . HIS A 1 299 ? 17.861 -16.778 -16.186 1.00 78.81 299 HIS A C 1
ATOM 2229 O O . HIS A 1 299 ? 18.683 -15.874 -16.192 1.00 78.81 299 HIS A O 1
ATOM 2235 N N . SER A 1 300 ? 16.575 -16.586 -15.857 1.00 81.62 300 SER A N 1
ATOM 2236 C CA . SER A 1 300 ? 15.945 -15.311 -15.452 1.00 81.62 300 SER A CA 1
ATOM 2237 C C . SER A 1 300 ? 16.219 -14.865 -14.017 1.00 81.62 300 SER A C 1
ATOM 2239 O O . SER A 1 300 ? 15.799 -13.771 -13.639 1.00 81.62 300 SER A O 1
ATOM 2241 N N . ILE A 1 301 ? 16.940 -15.680 -13.249 1.00 88.44 301 ILE A N 1
ATOM 2242 C CA . ILE A 1 301 ? 17.255 -15.422 -11.850 1.00 88.44 301 ILE A CA 1
ATOM 2243 C C . ILE A 1 301 ? 18.702 -14.932 -11.741 1.00 88.44 301 ILE A C 1
ATOM 2245 O O . ILE A 1 301 ? 19.625 -15.601 -12.194 1.00 88.44 301 ILE A O 1
ATOM 2249 N N . LEU A 1 302 ? 18.883 -13.747 -11.158 1.00 87.75 302 LEU A N 1
ATOM 2250 C CA . LEU A 1 302 ? 20.190 -13.165 -10.842 1.00 87.75 302 LEU A CA 1
ATOM 2251 C C . LEU A 1 302 ? 20.737 -13.671 -9.507 1.00 87.75 302 LEU A C 1
ATOM 2253 O O . LEU A 1 302 ? 21.949 -13.741 -9.327 1.00 87.75 302 LEU A O 1
ATOM 2257 N N . LEU A 1 303 ? 19.835 -14.002 -8.583 1.00 88.44 303 LEU A N 1
ATOM 2258 C CA . LEU A 1 303 ? 20.176 -14.516 -7.266 1.00 88.44 303 LEU A CA 1
ATOM 2259 C C . LEU A 1 303 ? 20.952 -15.829 -7.404 1.00 88.44 303 LEU A C 1
ATOM 2261 O O . LEU A 1 303 ? 20.504 -16.735 -8.106 1.00 88.44 303 LEU A O 1
ATOM 2265 N N . GLN A 1 304 ? 22.104 -15.918 -6.742 1.00 85.81 304 GLN A N 1
ATOM 2266 C CA . GLN A 1 304 ? 23.000 -17.075 -6.859 1.00 85.81 304 GLN A CA 1
ATOM 2267 C C . GLN A 1 304 ? 22.700 -18.156 -5.821 1.00 85.81 304 GLN A C 1
ATOM 2269 O O . GLN A 1 304 ? 22.642 -19.329 -6.170 1.00 85.81 304 GLN A O 1
ATOM 2274 N N . ASP A 1 305 ? 22.453 -17.750 -4.574 1.00 86.38 305 ASP A N 1
ATOM 2275 C CA . ASP A 1 305 ? 22.220 -18.639 -3.437 1.00 86.38 305 ASP A CA 1
ATOM 2276 C C . ASP A 1 305 ? 21.040 -18.144 -2.594 1.00 86.38 305 ASP A C 1
ATOM 2278 O O . ASP A 1 305 ? 20.757 -16.944 -2.549 1.00 86.38 305 ASP A O 1
ATOM 2282 N N . THR A 1 306 ? 20.364 -19.064 -1.895 1.00 87.19 306 THR A N 1
ATOM 2283 C CA . THR A 1 306 ? 19.280 -18.726 -0.961 1.00 87.19 306 THR A CA 1
ATOM 2284 C C . THR A 1 306 ? 19.850 -17.889 0.188 1.00 87.19 306 THR A C 1
ATOM 2286 O O . THR A 1 306 ? 20.672 -18.398 0.962 1.00 87.19 306 THR A O 1
ATOM 2289 N N . PRO A 1 307 ? 19.433 -16.621 0.357 1.00 85.06 307 PRO A N 1
ATOM 2290 C CA . PRO A 1 307 ? 19.968 -15.783 1.413 1.00 85.06 307 PR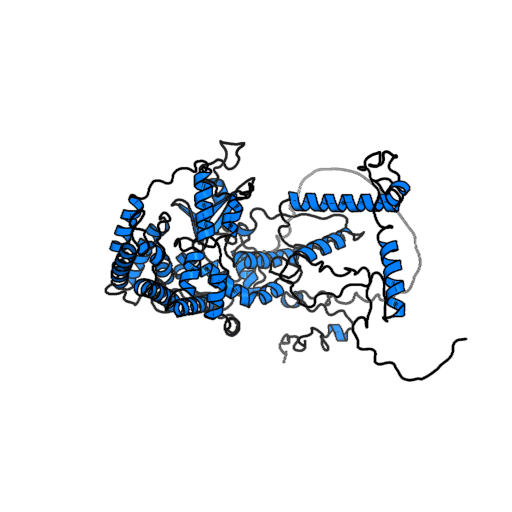O A CA 1
ATOM 2291 C C . PRO A 1 307 ? 19.505 -16.274 2.785 1.00 85.06 307 PRO A C 1
ATOM 2293 O O . PRO A 1 307 ? 18.356 -16.680 2.968 1.00 85.06 307 PRO A O 1
ATOM 2296 N N . SER A 1 308 ? 20.385 -16.172 3.782 1.00 80.50 308 SER A N 1
ATOM 2297 C CA . SER A 1 308 ? 19.982 -16.313 5.186 1.00 80.50 308 SER A CA 1
ATOM 2298 C C . SER A 1 308 ? 18.854 -15.317 5.524 1.00 80.50 308 SER A C 1
ATOM 2300 O O . SER A 1 308 ? 18.858 -14.201 5.000 1.00 80.50 308 SER A O 1
ATOM 2302 N N . PRO A 1 309 ? 17.924 -15.631 6.445 1.00 73.00 309 PRO A N 1
ATOM 2303 C CA . PRO A 1 309 ? 16.937 -14.658 6.936 1.00 73.00 309 PRO A CA 1
ATOM 2304 C C . PRO A 1 309 ? 17.576 -13.327 7.363 1.00 73.00 309 PRO A C 1
ATOM 2306 O O . PRO A 1 309 ? 17.056 -12.240 7.098 1.00 73.00 309 PRO A O 1
ATOM 2309 N N . ASN A 1 310 ? 18.788 -13.415 7.916 1.00 67.69 310 ASN A N 1
ATOM 2310 C CA . ASN A 1 310 ? 19.582 -12.291 8.396 1.00 67.69 310 ASN A CA 1
ATOM 2311 C C . ASN A 1 310 ? 20.609 -11.794 7.365 1.00 67.69 310 ASN A C 1
ATOM 2313 O O . ASN A 1 310 ? 21.656 -11.308 7.774 1.00 67.69 310 ASN A O 1
ATOM 2317 N N . HIS A 1 311 ? 20.367 -11.936 6.053 1.00 66.50 311 HIS A N 1
ATOM 2318 C CA . HIS A 1 311 ? 21.337 -11.645 4.979 1.00 66.50 311 HIS A CA 1
ATOM 2319 C C . HIS A 1 311 ? 21.688 -10.148 4.788 1.00 66.50 311 HIS A C 1
ATOM 2321 O O . HIS A 1 311 ? 21.642 -9.595 3.702 1.00 66.50 311 HIS A O 1
ATOM 2327 N N . ASN A 1 312 ? 22.188 -9.518 5.847 1.00 59.28 312 ASN A N 1
ATOM 2328 C CA . ASN A 1 312 ? 23.267 -8.541 5.772 1.00 59.28 312 ASN A CA 1
ATOM 2329 C C . ASN A 1 312 ? 22.930 -7.197 5.131 1.00 59.28 312 ASN A C 1
ATOM 2331 O O . ASN A 1 312 ? 23.576 -6.769 4.179 1.00 59.28 312 ASN A O 1
ATOM 2335 N N . LEU A 1 313 ? 22.040 -6.458 5.787 1.00 73.25 313 LEU A N 1
ATOM 2336 C CA . LEU A 1 313 ? 22.206 -5.014 5.872 1.00 73.25 313 LEU A CA 1
ATOM 2337 C C . LEU A 1 313 ? 22.174 -4.599 7.326 1.00 73.25 313 LEU A C 1
ATOM 2339 O O . LEU A 1 313 ? 21.368 -5.100 8.109 1.00 73.25 313 LEU A O 1
ATOM 2343 N N . HIS A 1 314 ? 23.108 -3.725 7.686 1.00 81.69 314 HIS A N 1
ATOM 2344 C CA . HIS A 1 314 ? 23.175 -3.220 9.041 1.00 81.69 314 HIS A CA 1
ATOM 2345 C C . HIS A 1 314 ? 21.920 -2.364 9.290 1.00 81.69 314 HIS A C 1
ATOM 2347 O O . HIS A 1 314 ? 21.695 -1.432 8.514 1.00 81.69 314 HIS A O 1
ATOM 2353 N N . PRO A 1 315 ? 21.125 -2.634 10.345 1.00 78.94 315 PRO A N 1
ATOM 2354 C CA . PRO A 1 315 ? 19.853 -1.943 10.584 1.00 78.94 315 PRO A CA 1
ATOM 2355 C C . PRO A 1 315 ? 19.953 -0.415 10.639 1.00 78.94 315 PRO A C 1
ATOM 2357 O O . PRO A 1 315 ? 18.973 0.252 10.343 1.00 78.94 315 PRO A O 1
ATOM 2360 N N . VAL A 1 316 ? 21.151 0.122 10.913 1.00 88.81 316 VAL A N 1
ATOM 2361 C CA . VAL A 1 316 ? 21.478 1.565 10.896 1.00 88.81 316 VAL A CA 1
ATOM 2362 C C . VAL A 1 316 ? 20.955 2.322 9.674 1.00 88.81 316 VAL A C 1
ATOM 2364 O O . VAL A 1 316 ? 20.646 3.503 9.782 1.00 88.81 316 VAL A O 1
ATOM 2367 N N . ILE A 1 317 ? 20.828 1.671 8.509 1.00 91.38 317 ILE A N 1
ATOM 2368 C CA . ILE A 1 317 ? 20.273 2.328 7.315 1.00 91.38 317 ILE A CA 1
ATOM 2369 C C . ILE A 1 317 ? 18.837 2.817 7.546 1.00 91.38 317 ILE A C 1
ATOM 2371 O O . ILE A 1 317 ? 18.406 3.760 6.900 1.00 91.38 317 ILE A O 1
ATOM 2375 N N . PHE A 1 318 ? 18.120 2.203 8.488 1.00 92.75 318 PHE A N 1
ATOM 2376 C CA . PHE A 1 318 ? 16.749 2.521 8.854 1.00 92.75 318 PHE A CA 1
ATOM 2377 C C . PHE A 1 318 ? 16.642 3.375 10.124 1.00 92.75 318 PHE A C 1
ATOM 2379 O O . PHE A 1 318 ? 15.523 3.701 10.506 1.00 92.75 318 PHE A O 1
ATOM 2386 N N . ASP A 1 319 ? 17.747 3.785 10.762 1.00 90.12 319 ASP A N 1
ATOM 2387 C CA . ASP A 1 319 ? 17.716 4.567 12.017 1.00 90.12 319 ASP A CA 1
ATOM 2388 C C . ASP A 1 319 ? 17.004 5.919 11.855 1.00 90.12 319 ASP A C 1
ATOM 2390 O O . ASP A 1 319 ? 16.484 6.476 12.818 1.00 90.12 319 ASP A O 1
ATOM 2394 N N . SER A 1 320 ? 16.953 6.447 10.628 1.00 93.25 320 SER A N 1
ATOM 2395 C CA . SER A 1 320 ? 16.201 7.663 10.293 1.00 93.25 320 SER A CA 1
ATOM 2396 C C . SER A 1 320 ? 14.689 7.438 10.153 1.00 93.25 320 SER A C 1
ATOM 2398 O O . SER A 1 320 ? 13.948 8.395 9.938 1.00 93.25 320 SER A O 1
ATOM 2400 N N . ILE A 1 321 ? 14.205 6.195 10.255 1.00 96.25 321 ILE A N 1
ATOM 2401 C CA . ILE A 1 321 ? 12.774 5.901 10.347 1.00 96.25 321 ILE A CA 1
ATOM 2402 C C . ILE A 1 321 ? 12.334 6.110 11.794 1.00 96.25 321 ILE A C 1
ATOM 2404 O O . ILE A 1 321 ? 12.366 5.200 12.621 1.00 96.25 321 ILE A O 1
ATOM 2408 N N . ASP A 1 322 ? 11.890 7.328 12.083 1.00 95.81 322 ASP A N 1
ATOM 2409 C CA . ASP A 1 322 ? 11.456 7.747 13.409 1.00 95.81 322 ASP A CA 1
ATOM 2410 C C . ASP A 1 322 ? 10.006 8.271 13.428 1.00 95.81 322 ASP A C 1
ATOM 2412 O O . ASP A 1 322 ? 9.256 8.224 12.444 1.00 95.81 322 ASP A O 1
ATOM 2416 N N . CYS A 1 323 ? 9.586 8.747 14.602 1.00 96.75 323 CYS A N 1
ATOM 2417 C CA . CYS A 1 323 ? 8.264 9.329 14.816 1.00 96.75 323 CYS A CA 1
ATOM 2418 C C . CYS A 1 323 ? 7.995 10.524 13.885 1.00 96.75 323 CYS A C 1
ATOM 2420 O O . CYS A 1 323 ? 6.882 10.659 13.363 1.00 96.75 323 CYS A O 1
ATOM 2422 N N . ASP A 1 324 ? 8.992 11.379 13.661 1.00 97.31 324 ASP A N 1
ATOM 2423 C CA . ASP A 1 324 ? 8.833 12.605 12.884 1.00 97.31 324 ASP A CA 1
ATOM 2424 C C . ASP A 1 324 ? 8.727 12.305 11.390 1.00 97.31 324 ASP A C 1
ATOM 2426 O O . ASP A 1 324 ? 7.860 12.872 10.713 1.00 97.31 324 ASP A O 1
ATOM 2430 N N . LEU A 1 325 ? 9.503 11.342 10.883 1.00 98.06 325 LEU A N 1
ATOM 2431 C CA . LEU A 1 325 ? 9.376 10.861 9.512 1.00 98.06 325 LEU A CA 1
ATOM 2432 C C . LEU A 1 325 ? 7.996 10.246 9.272 1.00 98.06 325 LEU A C 1
ATOM 2434 O O . LEU A 1 325 ? 7.332 10.593 8.293 1.00 98.06 325 LEU A O 1
ATOM 2438 N N . ILE A 1 326 ? 7.516 9.381 10.171 1.00 98.56 326 ILE A N 1
ATOM 2439 C CA . ILE A 1 326 ? 6.175 8.789 10.052 1.00 98.56 326 ILE A CA 1
ATOM 2440 C C . ILE A 1 326 ? 5.092 9.869 10.074 1.00 98.56 326 ILE A C 1
ATOM 2442 O O . ILE A 1 326 ? 4.179 9.853 9.240 1.00 98.56 326 ILE A O 1
ATOM 2446 N N . ARG A 1 327 ? 5.200 10.843 10.984 1.00 98.06 327 ARG A N 1
ATOM 2447 C CA . ARG A 1 327 ? 4.279 11.982 11.040 1.00 98.06 327 ARG A CA 1
ATOM 2448 C C . ARG A 1 327 ? 4.310 12.765 9.729 1.00 98.06 327 ARG A C 1
ATOM 2450 O O . ARG A 1 327 ? 3.244 13.051 9.183 1.00 98.06 327 ARG A O 1
ATOM 2457 N N . CYS A 1 328 ? 5.490 13.053 9.186 1.00 97.62 328 CYS A N 1
ATOM 2458 C CA . CYS A 1 328 ? 5.660 13.710 7.891 1.00 97.62 328 CYS A CA 1
ATOM 2459 C C . CYS A 1 328 ? 4.992 12.907 6.762 1.00 97.62 328 CYS A C 1
ATOM 2461 O O . CYS A 1 328 ? 4.170 13.439 6.015 1.00 97.62 328 CYS A O 1
ATOM 2463 N N . MET A 1 329 ? 5.228 11.595 6.695 1.00 97.44 329 MET A N 1
ATOM 2464 C CA . MET A 1 329 ? 4.613 10.726 5.688 1.00 97.44 329 MET A CA 1
ATOM 2465 C C . MET A 1 329 ? 3.087 10.651 5.826 1.00 97.44 329 MET A C 1
ATOM 2467 O O . MET A 1 329 ? 2.381 10.631 4.815 1.00 97.44 329 MET A O 1
ATOM 2471 N N . SER A 1 330 ? 2.550 10.711 7.049 1.00 96.50 330 SER A N 1
ATOM 2472 C CA . SER A 1 330 ? 1.101 10.811 7.293 1.00 96.50 330 SER A CA 1
ATOM 2473 C C . SER A 1 330 ? 0.491 12.121 6.770 1.00 96.50 330 SER A C 1
ATOM 2475 O O . SER A 1 330 ? -0.679 12.159 6.389 1.00 96.50 330 SER A O 1
ATOM 2477 N N . LEU A 1 331 ? 1.282 13.197 6.693 1.00 92.44 331 LEU A N 1
ATOM 2478 C CA . LEU A 1 331 ? 0.880 14.479 6.106 1.00 92.44 331 LEU A CA 1
ATOM 2479 C C . LEU A 1 331 ? 1.014 14.490 4.573 1.00 92.44 331 LEU A C 1
ATOM 2481 O O . LEU A 1 331 ? 0.448 15.366 3.918 1.00 92.44 331 LEU A O 1
ATOM 2485 N N . CYS A 1 332 ? 1.717 13.520 3.992 1.00 90.06 332 CYS A N 1
ATOM 2486 C CA . CYS A 1 332 ? 1.935 13.403 2.548 1.00 90.06 332 CYS A CA 1
ATOM 2487 C C . CYS A 1 332 ? 1.102 12.285 1.900 1.00 90.06 332 CYS A C 1
ATOM 2489 O O . CYS A 1 332 ? 1.026 12.194 0.669 1.00 90.06 332 CYS A O 1
ATOM 2491 N N . VAL A 1 333 ? 0.466 11.419 2.695 1.00 90.75 333 VAL A N 1
ATOM 2492 C CA . VAL A 1 333 ? -0.431 10.380 2.180 1.00 90.75 333 VAL A CA 1
ATOM 2493 C C . VAL A 1 333 ? -1.778 10.979 1.770 1.00 90.75 333 VAL A C 1
ATOM 2495 O O . VAL A 1 333 ? -2.304 11.897 2.397 1.00 90.75 333 VAL A O 1
ATOM 2498 N N . HIS A 1 334 ? -2.336 10.442 0.688 1.00 88.31 334 HIS A N 1
ATOM 2499 C CA . HIS A 1 334 ? -3.616 10.843 0.115 1.00 88.31 334 HIS A CA 1
ATOM 2500 C C . HIS A 1 334 ? -4.441 9.597 -0.232 1.00 88.31 334 HIS A C 1
ATOM 2502 O O . HIS A 1 334 ? -3.927 8.474 -0.217 1.00 88.31 334 HIS A O 1
ATOM 2508 N N . GLY A 1 335 ? -5.713 9.808 -0.568 1.00 89.12 335 GLY A N 1
ATOM 2509 C CA . GLY A 1 335 ? -6.600 8.763 -1.074 1.00 89.12 335 GLY A CA 1
ATOM 2510 C C . GLY A 1 335 ? -7.481 8.104 -0.013 1.00 89.12 335 GLY A C 1
ATOM 2511 O O . GLY A 1 335 ? -7.423 8.418 1.178 1.00 89.12 335 GLY A O 1
ATOM 2512 N N . ALA A 1 336 ? -8.338 7.208 -0.498 1.00 91.25 336 ALA A N 1
ATOM 2513 C CA . ALA A 1 336 ? -9.346 6.518 0.293 1.00 91.25 336 ALA A CA 1
ATOM 2514 C C . ALA A 1 336 ? -8.744 5.459 1.236 1.00 91.25 336 ALA A C 1
ATOM 2516 O O . ALA A 1 336 ? -7.573 5.084 1.123 1.00 91.25 336 ALA A O 1
ATOM 2517 N N . GLY A 1 337 ? -9.568 4.970 2.164 1.00 93.69 337 GLY A N 1
ATOM 2518 C CA . GLY A 1 337 ? -9.201 3.868 3.048 1.00 93.69 337 GLY A CA 1
ATOM 2519 C C . GLY A 1 337 ? -9.124 2.530 2.319 1.00 93.69 337 GLY A C 1
ATOM 2520 O O . GLY A 1 337 ? -9.835 2.313 1.327 1.00 93.69 337 GLY A O 1
ATOM 2521 N N . GLY A 1 338 ? -8.243 1.664 2.822 1.00 96.19 338 GLY A N 1
ATOM 2522 C CA . GLY A 1 338 ? -8.187 0.253 2.449 1.00 96.19 338 GLY A CA 1
ATOM 2523 C C . GLY A 1 338 ? -9.332 -0.542 3.091 1.00 96.19 338 GLY A C 1
ATOM 2524 O O . GLY A 1 338 ? -10.395 0.041 3.336 1.00 96.19 338 GLY A O 1
ATOM 2525 N N . PRO A 1 339 ? -9.139 -1.843 3.358 1.00 96.44 339 PRO A N 1
ATOM 2526 C CA . PRO A 1 339 ? -10.155 -2.693 3.983 1.00 96.44 339 PRO A CA 1
ATOM 2527 C C . PRO A 1 339 ? -10.720 -2.149 5.308 1.00 96.44 339 PRO A C 1
ATOM 2529 O O . PRO A 1 339 ? -11.932 -2.159 5.495 1.00 96.44 339 PRO A O 1
ATOM 2532 N N . SER A 1 340 ? -9.890 -1.560 6.177 1.00 96.75 340 SER A N 1
ATOM 2533 C CA . SER A 1 340 ? -10.326 -0.951 7.447 1.00 96.75 340 SER A CA 1
ATOM 2534 C C . SER A 1 340 ? -11.284 0.232 7.293 1.00 96.75 340 SER A C 1
ATOM 2536 O O . SER A 1 340 ? -11.899 0.660 8.268 1.00 96.75 340 SER A O 1
ATOM 2538 N N . GLY A 1 341 ? -11.349 0.838 6.103 1.00 95.19 341 GLY A N 1
ATOM 2539 C CA . GLY A 1 341 ? -12.065 2.087 5.853 1.00 95.19 341 GLY A CA 1
ATOM 2540 C C . GLY A 1 341 ? -11.360 3.354 6.359 1.00 95.19 341 GLY A C 1
ATOM 2541 O O . GLY A 1 341 ? -11.866 4.451 6.116 1.00 95.19 341 GLY A O 1
ATOM 2542 N N . VAL A 1 342 ? -10.189 3.257 7.004 1.00 96.44 342 VAL A N 1
ATOM 2543 C CA . VAL A 1 342 ? -9.435 4.427 7.492 1.00 96.44 342 VAL A CA 1
ATOM 2544 C C . VAL A 1 342 ? -8.721 5.123 6.332 1.00 96.44 342 VAL A C 1
ATOM 2546 O O . VAL A 1 342 ? -7.739 4.621 5.782 1.00 96.44 342 VAL A O 1
ATOM 2549 N N . ASP A 1 343 ? -9.205 6.305 5.956 1.00 95.38 343 ASP A N 1
ATOM 2550 C CA . ASP A 1 343 ? -8.654 7.112 4.866 1.00 95.38 343 ASP A CA 1
ATOM 2551 C C . ASP A 1 343 ? -7.448 7.979 5.275 1.00 95.38 343 ASP A C 1
ATOM 2553 O O . ASP A 1 343 ? -7.073 8.082 6.446 1.00 95.38 343 ASP A O 1
ATOM 2557 N N . ALA A 1 344 ? -6.831 8.637 4.287 1.00 94.25 344 ALA A N 1
ATOM 2558 C CA . ALA A 1 344 ? -5.670 9.499 4.504 1.00 94.25 344 ALA A CA 1
ATOM 2559 C C . ALA A 1 344 ? -5.933 10.663 5.475 1.00 94.25 344 ALA A C 1
ATOM 2561 O O . ALA A 1 344 ? -5.049 11.030 6.251 1.00 94.25 344 ALA A O 1
ATOM 2562 N N . LEU A 1 345 ? -7.138 11.241 5.461 1.00 92.44 345 LEU A N 1
ATOM 2563 C CA . LEU A 1 345 ? -7.498 12.341 6.360 1.00 92.44 345 LEU A CA 1
ATOM 2564 C C . LEU A 1 345 ? -7.625 11.861 7.808 1.00 92.44 345 LEU A C 1
ATOM 2566 O O . LEU A 1 345 ? -7.158 12.537 8.729 1.00 92.44 345 LEU A O 1
ATOM 2570 N N . SER A 1 346 ? -8.223 10.691 8.014 1.00 95.31 346 SER A N 1
ATOM 2571 C CA . SER A 1 346 ? -8.343 10.064 9.327 1.00 95.31 346 SER A CA 1
ATOM 2572 C C . SER A 1 346 ? -6.968 9.699 9.874 1.00 95.31 346 SER A C 1
ATOM 2574 O O . SER A 1 346 ? -6.634 10.133 10.975 1.00 95.31 346 SER A O 1
ATOM 2576 N N . SER A 1 347 ? -6.120 9.033 9.082 1.00 95.94 347 SER A N 1
ATOM 2577 C CA . SER A 1 347 ? -4.749 8.705 9.497 1.00 95.94 347 SER A CA 1
ATOM 2578 C C . SER A 1 347 ? -3.906 9.944 9.790 1.00 95.94 347 SER A C 1
ATOM 2580 O O . SER A 1 347 ? -3.185 9.959 10.785 1.00 95.94 347 SER A O 1
ATOM 2582 N N . ARG A 1 348 ? -4.046 11.025 9.007 1.00 96.06 348 ARG A N 1
ATOM 2583 C CA . ARG A 1 348 ? -3.394 12.306 9.319 1.00 96.06 348 ARG A CA 1
ATOM 2584 C C . ARG A 1 348 ? -3.775 12.794 10.712 1.00 96.06 348 ARG A C 1
ATOM 2586 O O . ARG A 1 348 ? -2.898 13.199 11.471 1.00 96.06 348 ARG A O 1
ATOM 2593 N N . ARG A 1 349 ? -5.066 12.767 11.063 1.00 95.94 349 ARG A N 1
ATOM 2594 C CA . ARG A 1 349 ? -5.522 13.169 12.405 1.00 95.94 349 ARG A CA 1
ATOM 2595 C C . ARG A 1 349 ? -4.974 12.231 13.475 1.00 95.94 349 ARG A C 1
ATOM 2597 O O . ARG A 1 349 ? -4.492 12.720 14.491 1.00 95.94 349 ARG A O 1
ATOM 2604 N N . TYR A 1 350 ? -4.995 10.921 13.238 1.00 98.06 350 TYR A N 1
ATOM 2605 C CA . TYR A 1 350 ? -4.477 9.922 14.181 1.00 98.06 350 TYR A CA 1
ATOM 2606 C C . TYR A 1 350 ? -3.003 10.176 14.523 1.00 98.06 350 TYR A C 1
ATOM 2608 O O . TYR A 1 350 ? -2.626 10.098 15.689 1.00 98.06 350 TYR A O 1
ATOM 2616 N N . CYS A 1 351 ? -2.199 10.581 13.540 1.00 98.12 351 CYS A N 1
ATOM 2617 C CA . CYS A 1 351 ? -0.768 10.855 13.693 1.00 98.12 351 CYS A CA 1
ATOM 2618 C C . CYS A 1 351 ? -0.424 12.293 14.132 1.00 98.12 351 CYS A C 1
ATOM 2620 O O . CYS A 1 351 ? 0.751 12.597 14.336 1.00 98.12 351 CYS A O 1
ATOM 2622 N N . SER A 1 352 ? -1.397 13.206 14.269 1.00 96.56 352 SER A N 1
ATOM 2623 C CA . SER A 1 352 ? -1.091 14.630 14.519 1.00 96.56 352 SER A CA 1
ATOM 2624 C C . SER A 1 352 ? -1.956 15.354 15.547 1.00 96.56 352 SER A C 1
ATOM 2626 O O . SER A 1 352 ? -1.535 16.404 16.030 1.00 96.56 352 SER A O 1
ATOM 2628 N N . SER A 1 353 ? -3.155 14.855 15.851 1.00 96.19 353 SER A N 1
ATOM 2629 C CA . SER A 1 353 ? -4.204 15.620 16.544 1.00 96.19 353 SER A CA 1
ATOM 2630 C C . SER A 1 353 ? -4.538 15.134 17.960 1.00 96.19 353 SER A C 1
ATOM 2632 O O . SER A 1 353 ? -5.433 15.700 18.584 1.00 96.19 353 SER A O 1
ATOM 2634 N N . PHE A 1 354 ? -3.869 14.094 18.456 1.00 97.81 354 PHE A N 1
ATOM 2635 C CA . PHE A 1 354 ? -4.124 13.466 19.757 1.00 97.81 354 PHE A CA 1
ATOM 2636 C C . PHE A 1 354 ? -2.864 13.514 20.630 1.00 97.81 354 PHE A C 1
ATOM 2638 O O . PHE A 1 354 ? -1.755 13.651 20.111 1.00 97.81 354 PHE A O 1
ATOM 2645 N N . MET A 1 355 ? -3.014 13.405 21.952 1.00 97.69 355 MET A N 1
ATOM 2646 C CA . MET A 1 355 ? -1.868 13.363 22.873 1.00 97.69 355 MET A CA 1
ATOM 2647 C C . MET A 1 355 ? -1.028 12.107 22.635 1.00 97.69 355 MET A C 1
ATOM 2649 O O . MET A 1 355 ? 0.195 12.187 22.628 1.00 97.69 355 MET A O 1
ATOM 2653 N N . SER A 1 356 ? -1.686 10.990 22.325 1.00 98.12 356 SER A N 1
ATOM 2654 C CA . SER A 1 356 ? -1.076 9.706 21.968 1.00 98.12 356 SER A CA 1
ATOM 2655 C C . SER A 1 356 ? -0.643 9.612 20.490 1.00 98.12 356 SER A C 1
ATOM 2657 O O . SER A 1 356 ? -0.186 8.562 20.040 1.00 98.12 356 SER A O 1
ATOM 2659 N N . SER A 1 357 ? -0.764 10.688 19.697 1.00 98.44 357 SER A N 1
ATOM 2660 C CA . SER A 1 357 ? -0.310 10.697 18.294 1.00 98.44 357 SER A CA 1
ATOM 2661 C C . SER A 1 357 ? 1.192 10.404 18.116 1.00 98.44 357 SER A C 1
ATOM 2663 O O . SER A 1 357 ? 1.516 9.628 17.215 1.00 98.44 357 SER A O 1
ATOM 2665 N N . PRO A 1 358 ? 2.118 10.961 18.928 1.00 98.56 358 PRO A N 1
ATOM 2666 C CA . PRO A 1 358 ? 3.539 10.611 18.850 1.00 98.56 358 PRO A CA 1
ATOM 2667 C C . PRO A 1 358 ? 3.790 9.120 19.109 1.00 98.56 358 PRO A C 1
ATOM 2669 O O . PRO A 1 358 ? 4.576 8.499 18.395 1.00 98.56 358 PRO A O 1
ATOM 2672 N N . ASP A 1 359 ? 3.061 8.517 20.053 1.00 98.31 359 ASP A N 1
ATOM 2673 C CA . ASP A 1 359 ? 3.166 7.084 20.340 1.00 98.31 359 ASP A CA 1
ATOM 2674 C C . ASP A 1 359 ? 2.727 6.232 19.151 1.00 98.31 359 ASP A C 1
ATOM 2676 O O . ASP A 1 359 ? 3.360 5.212 18.864 1.00 98.31 359 ASP A O 1
ATOM 2680 N N . LEU A 1 360 ? 1.683 6.651 18.428 1.00 98.62 360 LEU A N 1
ATOM 2681 C CA . LEU A 1 360 ? 1.243 5.964 17.214 1.00 98.62 360 LEU A CA 1
ATOM 2682 C C . LEU A 1 360 ? 2.314 6.047 16.128 1.00 98.62 360 LEU A C 1
ATOM 2684 O O . LEU A 1 360 ? 2.660 5.031 15.527 1.00 98.62 360 LEU A O 1
ATOM 2688 N N . CYS A 1 361 ? 2.859 7.242 15.895 1.00 98.75 361 CYS A N 1
ATOM 2689 C CA . CYS A 1 361 ? 3.912 7.451 14.906 1.00 98.75 361 CYS A CA 1
ATOM 2690 C C . CYS A 1 361 ? 5.155 6.614 15.217 1.00 98.75 361 CYS A C 1
ATOM 2692 O O . CYS A 1 361 ? 5.670 5.924 14.340 1.00 98.75 361 CYS A O 1
ATOM 2694 N N . HIS A 1 362 ? 5.592 6.607 16.475 1.00 98.31 362 HIS A N 1
ATOM 2695 C CA . HIS A 1 362 ? 6.694 5.766 16.920 1.00 98.31 362 HIS A CA 1
ATOM 2696 C C . HIS A 1 362 ? 6.379 4.270 16.756 1.00 98.31 362 HIS A C 1
ATOM 2698 O O . HIS A 1 362 ? 7.223 3.507 16.301 1.00 98.31 362 HIS A O 1
ATOM 2704 N N . SER A 1 363 ? 5.155 3.834 17.060 1.00 98.06 363 SER A N 1
ATOM 2705 C CA . SER A 1 363 ? 4.756 2.428 16.901 1.00 98.06 363 SER A CA 1
ATOM 2706 C C . SER A 1 363 ? 4.769 1.988 15.433 1.00 98.06 363 SER A C 1
ATOM 2708 O O . SER A 1 363 ? 5.254 0.905 15.122 1.00 98.06 363 SER A O 1
ATOM 2710 N N . LEU A 1 364 ? 4.315 2.842 14.511 1.00 98.38 364 LEU A N 1
ATOM 2711 C CA . LEU A 1 364 ? 4.410 2.594 13.068 1.00 98.38 364 LEU A CA 1
ATOM 2712 C C . LEU A 1 364 ? 5.864 2.587 12.565 1.00 98.38 364 LEU A C 1
ATOM 2714 O O . LEU A 1 364 ? 6.178 1.810 11.665 1.00 98.38 364 LEU A O 1
ATOM 2718 N N . ALA A 1 365 ? 6.752 3.401 13.149 1.00 97.94 365 ALA A N 1
ATOM 2719 C CA . ALA A 1 365 ? 8.184 3.360 12.845 1.00 97.94 365 ALA A CA 1
ATOM 2720 C C . ALA A 1 365 ? 8.793 1.999 13.222 1.00 97.94 365 ALA A C 1
ATOM 2722 O O . ALA A 1 365 ? 9.494 1.402 12.409 1.00 97.94 365 ALA A O 1
ATOM 2723 N N . ILE A 1 366 ? 8.445 1.449 14.394 1.00 95.88 366 ILE A N 1
ATOM 2724 C CA . ILE A 1 366 ? 8.874 0.098 14.805 1.00 95.88 366 ILE A CA 1
ATOM 2725 C C . ILE A 1 366 ? 8.388 -0.958 13.800 1.00 95.88 366 ILE A C 1
ATOM 2727 O O . ILE A 1 366 ? 9.159 -1.833 13.412 1.00 95.88 366 ILE A O 1
ATOM 2731 N N . VAL A 1 367 ? 7.140 -0.872 13.324 1.00 96.44 367 VAL A N 1
ATOM 2732 C CA . VAL A 1 367 ? 6.641 -1.795 12.286 1.00 96.44 367 VAL A CA 1
ATOM 2733 C C . VAL A 1 367 ? 7.449 -1.655 10.991 1.00 96.44 367 VAL A C 1
ATOM 2735 O O . VAL A 1 367 ? 7.839 -2.662 10.408 1.00 96.44 367 VAL A O 1
ATOM 2738 N N . ALA A 1 368 ? 7.752 -0.430 10.554 1.00 96.62 368 ALA A N 1
ATOM 2739 C CA . ALA A 1 368 ? 8.576 -0.189 9.369 1.00 96.62 368 ALA A CA 1
ATOM 2740 C C . ALA A 1 368 ? 9.987 -0.794 9.502 1.00 96.62 368 ALA A C 1
ATOM 2742 O O . ALA A 1 368 ? 10.467 -1.450 8.574 1.00 96.62 368 ALA A O 1
ATOM 2743 N N . LEU A 1 369 ? 10.619 -0.623 10.666 1.00 94.00 369 LEU A N 1
ATOM 2744 C CA . LEU A 1 369 ? 11.915 -1.214 11.011 1.00 94.00 369 LEU A CA 1
ATOM 2745 C C . LEU A 1 369 ? 11.858 -2.747 10.975 1.00 94.00 369 LEU A C 1
ATOM 2747 O O . LEU A 1 369 ? 12.715 -3.371 10.346 1.00 94.00 369 LEU A O 1
ATOM 2751 N N . CYS A 1 370 ? 10.827 -3.343 11.583 1.00 92.38 370 CYS A N 1
ATOM 2752 C CA . CYS A 1 370 ? 10.599 -4.789 11.592 1.00 92.38 370 CYS A CA 1
ATOM 2753 C C . CYS A 1 370 ? 10.462 -5.339 10.165 1.00 92.38 370 CYS A C 1
ATOM 2755 O O . CYS A 1 370 ? 11.235 -6.206 9.762 1.00 92.38 370 CYS A O 1
ATOM 2757 N N . LEU A 1 371 ? 9.574 -4.757 9.352 1.00 93.56 371 LEU A N 1
ATOM 2758 C CA . LEU A 1 371 ? 9.343 -5.196 7.971 1.00 93.56 371 LEU A CA 1
ATOM 2759 C C . LEU A 1 371 ? 10.569 -5.031 7.061 1.00 93.56 371 LEU A C 1
ATOM 2761 O O . LEU A 1 371 ? 10.667 -5.718 6.044 1.00 93.56 371 LEU A O 1
ATOM 2765 N N . SER A 1 372 ? 11.495 -4.138 7.411 1.00 93.19 372 SER A N 1
ATOM 2766 C CA . SER A 1 372 ? 12.722 -3.892 6.643 1.00 93.19 372 SER A CA 1
ATOM 2767 C C . SER A 1 372 ? 13.911 -4.735 7.123 1.00 93.19 372 SER A C 1
ATOM 2769 O O . SER A 1 372 ? 14.832 -5.022 6.352 1.00 93.19 372 SER A O 1
ATOM 2771 N N . SER A 1 373 ? 13.895 -5.182 8.381 1.00 88.94 373 SER A N 1
ATOM 2772 C CA . SER A 1 373 ? 15.041 -5.838 9.030 1.00 88.94 373 SER A CA 1
ATOM 2773 C C . SER A 1 373 ? 14.833 -7.328 9.308 1.00 88.94 373 SER A C 1
ATOM 2775 O O . SER A 1 373 ? 15.814 -8.066 9.369 1.00 88.94 373 SER A O 1
ATOM 2777 N N . THR A 1 374 ? 13.583 -7.788 9.386 1.00 88.88 374 THR A N 1
ATOM 2778 C CA . THR A 1 374 ? 13.222 -9.156 9.784 1.00 88.88 374 THR A CA 1
ATOM 2779 C C . THR A 1 374 ? 12.337 -9.821 8.731 1.00 88.88 374 THR A C 1
ATOM 2781 O O . THR A 1 374 ? 11.439 -9.187 8.180 1.00 88.88 374 THR A O 1
ATOM 2784 N N . SER A 1 375 ? 12.600 -11.089 8.402 1.00 90.88 375 SER A N 1
ATOM 2785 C CA . SER A 1 375 ? 11.662 -11.901 7.614 1.00 90.88 375 SER A CA 1
ATOM 2786 C C . SER A 1 375 ? 10.500 -12.309 8.518 1.00 90.88 375 SER A C 1
ATOM 2788 O O . SER A 1 375 ? 10.712 -13.087 9.448 1.00 90.88 375 SER A O 1
ATOM 2790 N N . VAL A 1 376 ? 9.306 -11.773 8.263 1.00 90.69 376 VAL A N 1
ATOM 2791 C CA . VAL A 1 376 ? 8.123 -11.985 9.115 1.00 90.69 376 VAL A CA 1
ATOM 2792 C C . VAL A 1 376 ? 7.224 -13.091 8.572 1.00 90.69 376 VAL A C 1
ATOM 2794 O O . VAL A 1 376 ? 7.288 -13.428 7.386 1.00 90.69 376 VAL A O 1
ATOM 2797 N N . ASP A 1 377 ? 6.380 -13.635 9.445 1.00 92.19 377 ASP A N 1
ATOM 2798 C CA . ASP A 1 377 ? 5.345 -14.598 9.081 1.00 92.19 377 ASP A CA 1
ATOM 2799 C C . ASP A 1 377 ? 4.256 -13.944 8.201 1.00 92.19 377 ASP A C 1
ATOM 2801 O O . ASP A 1 377 ? 3.588 -13.009 8.664 1.00 92.19 377 ASP A O 1
ATOM 2805 N N . PRO A 1 378 ? 4.040 -14.412 6.956 1.00 94.12 378 PRO A N 1
ATOM 2806 C CA . PRO A 1 378 ? 2.997 -13.895 6.072 1.00 94.12 378 PRO A CA 1
ATOM 2807 C C . PRO A 1 378 ? 1.587 -13.943 6.660 1.00 94.12 378 PRO A C 1
ATOM 2809 O O . PRO A 1 378 ? 0.805 -13.015 6.432 1.00 94.12 378 PRO A O 1
ATOM 2812 N N . ASP A 1 379 ? 1.262 -14.969 7.450 1.00 91.75 379 ASP A N 1
ATOM 2813 C CA . ASP A 1 379 ? -0.085 -15.133 8.005 1.00 91.75 379 ASP A CA 1
ATOM 2814 C C . ASP A 1 379 ? -0.417 -13.997 8.980 1.00 91.75 379 ASP A C 1
ATOM 2816 O O . ASP A 1 379 ? -1.525 -13.439 8.958 1.00 91.75 379 ASP A O 1
ATOM 2820 N N . SER A 1 380 ? 0.581 -13.569 9.763 1.00 91.94 380 SER A N 1
ATOM 2821 C CA . SER A 1 380 ? 0.481 -12.418 10.670 1.00 91.94 380 SER A CA 1
ATOM 2822 C C . SER A 1 380 ? 0.284 -11.085 9.928 1.00 91.94 380 SER A C 1
ATOM 2824 O O . SER A 1 380 ? -0.317 -10.148 10.462 1.00 91.94 380 SER A O 1
ATOM 2826 N N . LEU A 1 381 ? 0.751 -11.003 8.675 1.00 94.12 381 LEU A N 1
ATOM 2827 C CA . LEU A 1 381 ? 0.732 -9.798 7.845 1.00 94.12 381 LEU A CA 1
ATOM 2828 C C . LEU A 1 381 ? -0.489 -9.718 6.908 1.00 94.12 381 LEU A C 1
ATOM 2830 O O . LEU A 1 381 ? -0.812 -8.630 6.428 1.00 94.12 381 LEU A O 1
ATOM 2834 N N . SER A 1 382 ? -1.196 -10.828 6.677 1.00 95.19 382 SER A N 1
ATOM 2835 C CA . SER A 1 382 ? -2.326 -10.972 5.736 1.00 95.19 382 SER A CA 1
ATOM 2836 C C . SER A 1 382 ? -3.295 -9.776 5.699 1.00 95.19 382 SER A C 1
ATOM 2838 O O . SER A 1 382 ? -3.504 -9.162 4.652 1.00 95.19 382 SER A O 1
ATOM 2840 N N . ALA A 1 383 ? -3.825 -9.363 6.854 1.00 96.56 383 ALA A N 1
ATOM 2841 C CA . ALA A 1 383 ? -4.769 -8.244 6.955 1.00 96.56 383 ALA A CA 1
ATOM 2842 C C . ALA A 1 383 ? -4.145 -6.868 6.643 1.00 96.56 383 ALA A C 1
ATOM 2844 O O . ALA A 1 383 ? -4.845 -5.957 6.207 1.00 96.56 383 ALA A O 1
ATOM 2845 N N . PHE A 1 384 ? -2.837 -6.704 6.860 1.00 97.31 384 PHE A N 1
ATOM 2846 C CA . PHE A 1 384 ? -2.101 -5.471 6.566 1.00 97.31 384 PHE A CA 1
ATOM 2847 C C . PHE A 1 384 ? -1.764 -5.337 5.073 1.00 97.31 384 PHE A C 1
ATOM 2849 O O . PHE A 1 384 ? -1.744 -4.222 4.539 1.00 97.31 384 PHE A O 1
ATOM 2856 N N . VAL A 1 385 ? -1.510 -6.458 4.383 1.00 97.38 385 VAL A N 1
ATOM 2857 C CA . VAL A 1 385 ? -1.256 -6.471 2.930 1.00 97.38 385 VAL A CA 1
ATOM 2858 C C . VAL A 1 385 ? -2.528 -6.546 2.085 1.00 97.38 385 VAL A C 1
ATOM 2860 O O . VAL A 1 385 ? -2.489 -6.160 0.913 1.00 97.38 385 VAL A O 1
ATOM 2863 N N . ALA A 1 386 ? -3.653 -6.958 2.669 1.00 97.75 386 ALA A N 1
ATOM 2864 C CA . ALA A 1 386 ? -4.958 -6.938 2.022 1.00 97.75 386 ALA A CA 1
ATOM 2865 C C . ALA A 1 386 ? -5.302 -5.559 1.434 1.00 97.75 386 ALA A C 1
ATOM 2867 O O . ALA A 1 386 ? -4.892 -4.501 1.929 1.00 97.75 386 ALA A O 1
ATOM 2868 N N . CYS A 1 387 ? -6.072 -5.566 0.349 1.00 97.81 387 CYS A N 1
ATOM 2869 C CA . CYS A 1 387 ? -6.462 -4.349 -0.352 1.00 97.81 387 CYS A CA 1
ATOM 2870 C C . CYS A 1 387 ? -7.964 -4.317 -0.609 1.00 97.81 387 CYS A C 1
ATOM 2872 O O . CYS A 1 387 ? -8.591 -5.338 -0.870 1.00 97.81 387 CYS A O 1
ATOM 2874 N N . ARG A 1 388 ? -8.529 -3.111 -0.626 1.00 96.69 388 ARG A N 1
ATOM 2875 C CA . ARG A 1 388 ? -9.851 -2.871 -1.202 1.00 96.69 388 ARG A CA 1
ATOM 2876 C C . ARG A 1 388 ? -9.688 -2.581 -2.688 1.00 96.69 388 ARG A C 1
ATOM 2878 O O . ARG A 1 388 ? -9.025 -1.606 -3.047 1.00 96.69 388 ARG A O 1
ATOM 2885 N N . LEU A 1 389 ? -10.268 -3.406 -3.546 1.00 95.50 389 LEU A N 1
ATOM 2886 C CA . LEU A 1 389 ? -10.131 -3.291 -4.994 1.00 95.50 389 LEU A CA 1
ATOM 2887 C C . LEU A 1 389 ? -11.221 -2.406 -5.591 1.00 95.50 389 LEU A C 1
ATOM 2889 O O . LEU A 1 389 ? -12.379 -2.440 -5.183 1.00 95.50 389 LEU A O 1
ATOM 2893 N N . ILE A 1 390 ? -10.830 -1.596 -6.572 1.00 91.31 390 ILE A N 1
ATOM 2894 C CA . ILE A 1 390 ? -11.751 -0.815 -7.397 1.00 91.31 390 ILE A CA 1
ATOM 2895 C C . ILE A 1 390 ? -11.417 -0.971 -8.886 1.00 91.31 390 ILE A C 1
ATOM 2897 O O . ILE A 1 390 ? -10.247 -1.046 -9.273 1.00 91.31 390 ILE A O 1
ATOM 2901 N N . ALA A 1 391 ? -12.456 -0.963 -9.724 1.00 89.38 391 ALA A N 1
ATOM 2902 C CA . ALA A 1 391 ? -12.348 -0.837 -11.175 1.00 89.38 391 ALA A CA 1
ATOM 2903 C C . ALA A 1 391 ? -12.323 0.643 -11.573 1.00 89.38 391 ALA A C 1
ATOM 2905 O O . ALA A 1 391 ? -13.362 1.302 -11.546 1.00 89.38 391 ALA A O 1
ATOM 2906 N N . LEU A 1 392 ? -11.171 1.183 -11.973 1.00 86.06 392 LEU A N 1
ATOM 2907 C CA . LEU A 1 392 ? -11.106 2.519 -12.574 1.00 86.06 392 LEU A CA 1
ATOM 2908 C C . LEU A 1 392 ? -11.267 2.456 -14.094 1.00 86.06 392 LEU A C 1
ATOM 2910 O O . LEU A 1 392 ? -10.740 1.553 -14.746 1.00 86.06 392 LEU A O 1
ATOM 2914 N N . ASN A 1 393 ? -11.948 3.449 -14.667 1.00 79.31 393 ASN A N 1
ATOM 2915 C CA . ASN A 1 393 ? -12.056 3.581 -16.119 1.00 79.31 393 ASN A CA 1
ATOM 2916 C C . ASN A 1 393 ? -10.694 3.867 -16.772 1.00 79.31 393 ASN A C 1
ATOM 2918 O O . ASN A 1 393 ? -10.049 4.863 -16.429 1.00 79.31 393 ASN A O 1
ATOM 2922 N N . LYS A 1 394 ? -10.281 3.011 -17.718 1.00 79.50 394 LYS A N 1
ATOM 2923 C CA . LYS A 1 394 ? -9.084 3.206 -18.555 1.00 79.50 394 LYS A CA 1
ATOM 2924 C C . LYS A 1 394 ? -9.409 3.804 -19.934 1.00 79.50 394 LYS A C 1
ATOM 2926 O O . LYS A 1 394 ? -8.495 4.341 -20.537 1.00 79.50 394 LYS A O 1
ATOM 2931 N N . ASP A 1 395 ? -10.669 3.760 -20.369 1.00 71.06 395 ASP A N 1
ATOM 2932 C CA . ASP A 1 395 ? -11.177 4.273 -21.653 1.00 71.06 395 ASP A CA 1
ATOM 2933 C C . ASP A 1 395 ? -10.255 4.028 -22.879 1.00 71.06 395 ASP A C 1
ATOM 2935 O O . ASP A 1 395 ? -9.457 4.903 -23.228 1.00 71.06 395 ASP A O 1
ATOM 2939 N N . PRO A 1 396 ? -10.339 2.851 -23.538 1.00 74.69 396 PRO A N 1
ATOM 2940 C CA . PRO A 1 396 ? -11.181 1.699 -23.203 1.00 74.69 396 PRO A CA 1
ATOM 2941 C C . PRO A 1 396 ? -10.586 0.804 -22.094 1.00 74.69 396 PRO A C 1
ATOM 2943 O O . PRO A 1 396 ? -9.375 0.751 -21.857 1.00 74.69 396 PRO A O 1
ATOM 2946 N N . GLY A 1 397 ? -11.457 0.042 -21.425 1.00 79.69 397 GLY A N 1
ATOM 2947 C CA . GLY A 1 397 ? -11.088 -1.024 -20.486 1.00 79.69 397 GLY A CA 1
ATOM 2948 C C . GLY A 1 397 ? -11.040 -0.630 -19.005 1.00 79.69 397 GLY A C 1
ATOM 2949 O O . GLY A 1 397 ? -11.463 0.453 -18.596 1.00 79.69 397 GLY A O 1
ATOM 2950 N N . VAL A 1 398 ? -10.515 -1.550 -18.188 1.00 86.31 398 VAL A N 1
ATOM 2951 C CA . VAL A 1 398 ? -10.488 -1.443 -16.720 1.00 86.31 398 VAL A CA 1
ATOM 2952 C C . VAL A 1 398 ? -9.055 -1.379 -16.194 1.00 86.31 398 VAL A C 1
ATOM 2954 O O . VAL A 1 398 ? -8.184 -2.151 -16.611 1.00 86.31 398 VAL A O 1
ATOM 2957 N N . ARG A 1 399 ? -8.814 -0.467 -15.249 1.00 88.44 399 ARG A N 1
ATOM 2958 C CA . ARG A 1 399 ? -7.595 -0.401 -14.440 1.00 88.44 399 ARG A CA 1
ATOM 2959 C C . ARG A 1 399 ? -7.896 -0.906 -13.020 1.00 88.44 399 ARG A C 1
ATOM 2961 O O . ARG A 1 399 ? -8.655 -0.238 -12.315 1.00 88.44 399 ARG A O 1
ATOM 2968 N N . PRO A 1 400 ? -7.323 -2.046 -12.594 1.00 92.88 400 PRO A N 1
ATOM 2969 C CA . PRO A 1 400 ? -7.477 -2.528 -11.226 1.00 92.88 400 PRO A CA 1
ATOM 2970 C C . PRO A 1 400 ? -6.628 -1.671 -10.286 1.00 92.88 400 PRO A C 1
ATOM 2972 O O . PRO A 1 400 ? -5.433 -1.513 -10.523 1.00 92.88 400 PRO A O 1
ATOM 2975 N N . ILE A 1 401 ? -7.224 -1.119 -9.230 1.00 94.25 401 ILE A N 1
ATOM 2976 C CA . ILE A 1 401 ? -6.479 -0.443 -8.158 1.00 94.25 401 ILE A CA 1
ATOM 2977 C C . ILE A 1 401 ? -6.755 -1.149 -6.836 1.00 94.25 401 ILE A C 1
ATOM 2979 O O . ILE A 1 401 ? -7.883 -1.125 -6.347 1.00 94.25 401 ILE A O 1
ATOM 2983 N N . GLY A 1 402 ? -5.713 -1.736 -6.252 1.00 96.38 402 GLY A N 1
ATOM 2984 C CA . GLY A 1 402 ? -5.718 -2.260 -4.893 1.00 96.38 402 GLY A CA 1
ATOM 2985 C C . GLY A 1 402 ? -5.371 -1.154 -3.901 1.00 96.38 402 GLY A C 1
ATOM 2986 O O . GLY A 1 402 ? -4.220 -0.737 -3.773 1.00 96.38 402 GLY A O 1
ATOM 2987 N N . ILE A 1 403 ? -6.375 -0.663 -3.183 1.00 96.94 403 ILE A N 1
ATOM 2988 C CA . ILE A 1 403 ? -6.200 0.339 -2.134 1.00 96.94 403 ILE A CA 1
ATOM 2989 C C . ILE A 1 403 ? -5.806 -0.393 -0.851 1.00 96.94 403 ILE A C 1
ATOM 2991 O O . ILE A 1 403 ? -6.662 -0.923 -0.144 1.00 96.94 403 ILE A O 1
ATOM 2995 N N . GLY A 1 404 ? -4.505 -0.439 -0.565 1.00 97.06 404 GLY A N 1
ATOM 2996 C CA . GLY A 1 404 ? -3.982 -0.997 0.686 1.00 97.06 404 GLY A CA 1
ATOM 2997 C C . GLY A 1 404 ? -4.256 -0.101 1.894 1.00 97.06 404 GLY A C 1
ATOM 2998 O O . GLY A 1 404 ? -4.682 1.047 1.747 1.00 97.06 404 GLY A O 1
ATOM 2999 N N . GLU A 1 405 ? -3.974 -0.600 3.093 1.00 97.69 405 GLU A N 1
ATOM 3000 C CA . GLU A 1 405 ? -4.136 0.152 4.340 1.00 97.69 405 GLU A CA 1
ATOM 3001 C C . GLU A 1 405 ? -3.362 1.474 4.358 1.00 97.69 405 GLU A C 1
ATOM 3003 O O . GLU A 1 405 ? -2.237 1.578 3.861 1.00 97.69 405 GLU A O 1
ATOM 3008 N N . THR A 1 406 ? -3.941 2.515 4.960 1.00 97.81 406 THR A N 1
ATOM 3009 C CA . THR A 1 406 ? -3.274 3.825 5.000 1.00 97.81 406 THR A CA 1
ATOM 3010 C C . THR A 1 406 ? -1.994 3.774 5.841 1.00 97.81 406 THR A C 1
ATOM 3012 O O . THR A 1 406 ? -0.999 4.386 5.453 1.00 97.81 406 THR A O 1
ATOM 3015 N N . CYS A 1 407 ? -1.966 2.989 6.926 1.00 97.69 407 CYS A N 1
ATOM 3016 C CA . CYS A 1 407 ? -0.745 2.753 7.703 1.00 97.69 407 CYS A CA 1
ATOM 3017 C C . CYS A 1 407 ? 0.344 2.057 6.870 1.00 97.69 407 CYS A C 1
ATOM 3019 O O . CYS A 1 407 ? 1.489 2.504 6.904 1.00 97.69 407 CYS A O 1
ATOM 3021 N N . ARG A 1 408 ? -0.012 1.063 6.039 1.00 97.81 408 ARG A N 1
ATOM 3022 C CA . ARG A 1 408 ? 0.911 0.451 5.070 1.00 97.81 408 ARG A CA 1
ATOM 3023 C C . ARG A 1 408 ? 1.476 1.492 4.117 1.00 97.81 408 ARG A C 1
ATOM 3025 O O . ARG A 1 408 ? 2.686 1.571 3.962 1.00 97.81 408 ARG A O 1
ATOM 3032 N N . ARG A 1 409 ? 0.636 2.356 3.537 1.00 98.31 409 ARG A N 1
ATOM 3033 C CA . ARG A 1 409 ? 1.116 3.410 2.623 1.00 98.31 409 ARG A CA 1
ATOM 3034 C C . ARG A 1 409 ? 2.066 4.400 3.305 1.00 98.31 409 ARG A C 1
ATOM 3036 O O . ARG A 1 409 ? 3.013 4.844 2.661 1.00 98.31 409 ARG A O 1
ATOM 3043 N N . ILE A 1 410 ? 1.822 4.748 4.570 1.00 98.62 410 ILE A N 1
ATOM 3044 C CA . ILE A 1 410 ? 2.710 5.609 5.371 1.00 98.62 410 ILE A CA 1
ATOM 3045 C C . ILE A 1 410 ? 4.058 4.914 5.600 1.00 98.62 410 ILE A C 1
ATOM 3047 O O . ILE A 1 410 ? 5.094 5.501 5.296 1.00 98.62 410 ILE A O 1
ATOM 3051 N N . ILE A 1 411 ? 4.038 3.659 6.059 1.00 98.56 411 ILE A N 1
ATOM 3052 C CA . ILE A 1 411 ? 5.234 2.841 6.311 1.00 98.56 411 ILE A CA 1
ATOM 3053 C C . ILE A 1 411 ? 6.057 2.663 5.031 1.00 98.56 411 ILE A C 1
ATOM 3055 O O . ILE A 1 411 ? 7.242 2.983 5.008 1.00 98.56 411 ILE A O 1
ATOM 3059 N N . SER A 1 412 ? 5.427 2.236 3.935 1.00 98.00 412 SER A N 1
ATOM 3060 C CA . SER A 1 412 ? 6.093 2.049 2.645 1.00 98.00 412 SER A CA 1
ATOM 3061 C C . SER A 1 412 ? 6.725 3.340 2.128 1.00 98.00 412 SER A C 1
ATOM 3063 O O . SER A 1 412 ? 7.828 3.312 1.592 1.00 98.00 412 SER A O 1
ATOM 3065 N N . LYS A 1 413 ? 6.057 4.489 2.302 1.00 97.56 413 LYS A N 1
ATOM 3066 C CA . LYS A 1 413 ? 6.618 5.793 1.925 1.00 97.56 413 LYS A CA 1
ATOM 3067 C C . LYS A 1 413 ? 7.805 6.195 2.796 1.00 97.56 413 LYS A C 1
ATOM 3069 O O . LYS A 1 413 ? 8.770 6.714 2.249 1.00 97.56 413 LYS A O 1
ATOM 3074 N N . ALA A 1 414 ? 7.755 5.935 4.103 1.00 98.31 414 ALA A N 1
ATOM 3075 C CA . ALA A 1 414 ? 8.882 6.188 4.997 1.00 98.31 414 ALA A CA 1
ATOM 3076 C C . ALA A 1 414 ? 10.101 5.355 4.578 1.00 98.31 414 ALA A C 1
ATOM 3078 O O . ALA A 1 414 ? 11.172 5.913 4.361 1.00 98.31 414 ALA A O 1
ATOM 3079 N N . ILE A 1 415 ? 9.911 4.057 4.329 1.00 97.75 415 ILE A N 1
ATOM 3080 C CA . ILE A 1 415 ? 10.975 3.163 3.853 1.00 97.75 415 ILE A CA 1
ATOM 3081 C C . ILE A 1 415 ? 11.549 3.658 2.517 1.00 97.75 415 ILE A C 1
ATOM 3083 O O . ILE A 1 415 ? 12.758 3.824 2.387 1.00 97.75 415 ILE A O 1
ATOM 3087 N N . LEU A 1 416 ? 10.697 3.974 1.537 1.00 96.69 416 LEU A N 1
ATOM 3088 C CA . LEU A 1 416 ? 11.152 4.470 0.232 1.00 96.69 416 LEU A CA 1
ATOM 3089 C C . LEU A 1 416 ? 11.830 5.843 0.302 1.00 96.69 416 LEU A C 1
ATOM 3091 O O . LEU A 1 416 ? 12.681 6.127 -0.532 1.00 96.69 416 LEU A O 1
ATOM 3095 N N . SER A 1 417 ? 11.487 6.692 1.274 1.00 95.75 417 SER A N 1
ATOM 3096 C CA . SER A 1 417 ? 12.162 7.986 1.446 1.00 95.75 417 SER A CA 1
ATOM 3097 C C . SER A 1 417 ? 13.610 7.842 1.917 1.00 95.75 417 SER A C 1
ATOM 3099 O O . SER A 1 417 ? 14.435 8.694 1.609 1.00 95.75 417 SER A O 1
ATOM 3101 N N . ILE A 1 418 ? 13.919 6.743 2.610 1.00 95.38 418 ILE A N 1
ATOM 3102 C CA . ILE A 1 418 ? 15.274 6.395 3.038 1.00 95.38 418 ILE A CA 1
ATOM 3103 C C . ILE A 1 418 ? 16.020 5.653 1.926 1.00 95.38 418 ILE A C 1
ATOM 3105 O O . ILE A 1 418 ? 17.168 5.964 1.630 1.00 95.38 418 ILE A O 1
ATOM 3109 N N . LEU A 1 419 ? 15.350 4.699 1.272 1.00 95.62 419 LEU A N 1
ATOM 3110 C CA . LEU A 1 419 ? 15.965 3.814 0.279 1.00 95.62 419 LEU A CA 1
ATOM 3111 C C . LEU A 1 419 ? 15.932 4.350 -1.157 1.00 95.62 419 LEU A C 1
ATOM 3113 O O . LEU A 1 419 ? 16.394 3.667 -2.066 1.00 95.62 419 LEU A O 1
ATOM 3117 N N . GLY A 1 420 ? 15.373 5.537 -1.400 1.00 93.75 420 GLY A N 1
ATOM 3118 C CA . GLY A 1 420 ? 15.183 6.063 -2.755 1.00 93.75 420 GLY A CA 1
ATOM 3119 C C . GLY A 1 420 ? 16.478 6.077 -3.569 1.00 93.75 420 GLY A C 1
ATOM 3120 O O . GLY A 1 420 ? 16.490 5.630 -4.714 1.00 93.75 420 GLY A O 1
ATOM 3121 N N . GLN A 1 421 ? 17.585 6.490 -2.946 1.00 93.50 421 GLN A N 1
ATOM 3122 C CA . GLN A 1 421 ? 18.895 6.505 -3.592 1.00 93.50 421 GLN A CA 1
ATOM 3123 C C . GLN A 1 421 ? 19.403 5.090 -3.913 1.00 93.50 421 GLN A C 1
ATOM 3125 O O . GLN A 1 421 ? 19.863 4.858 -5.027 1.00 93.50 421 GLN A O 1
ATOM 3130 N N . ASP A 1 422 ? 19.246 4.127 -3.002 1.00 94.62 422 ASP A N 1
ATOM 3131 C CA . ASP A 1 422 ? 19.610 2.724 -3.246 1.00 94.62 422 ASP A CA 1
ATOM 3132 C C . ASP A 1 422 ? 18.830 2.133 -4.431 1.00 94.62 422 ASP A C 1
ATOM 3134 O O . ASP A 1 422 ? 19.379 1.377 -5.233 1.00 94.62 422 ASP A O 1
ATOM 3138 N N . VAL A 1 423 ? 17.545 2.483 -4.560 1.00 95.06 423 VAL A N 1
ATOM 3139 C CA . VAL A 1 423 ? 16.687 2.039 -5.669 1.00 95.06 423 VAL A CA 1
ATOM 3140 C C . VAL A 1 423 ? 17.130 2.667 -6.992 1.00 95.06 423 VAL A C 1
ATOM 3142 O O . VAL A 1 423 ? 17.180 1.971 -8.009 1.00 95.06 423 VAL A O 1
ATOM 3145 N N . ILE A 1 424 ? 17.485 3.956 -6.990 1.00 90.06 424 ILE A N 1
ATOM 3146 C CA . ILE A 1 424 ? 18.038 4.652 -8.163 1.00 90.06 424 ILE A CA 1
ATOM 3147 C C . ILE A 1 424 ? 19.375 4.025 -8.575 1.00 90.06 424 ILE A C 1
ATOM 3149 O O . ILE A 1 424 ? 19.580 3.742 -9.755 1.00 90.06 424 ILE A O 1
ATOM 3153 N N . GLU A 1 425 ? 20.270 3.753 -7.625 1.00 88.88 425 GLU A N 1
ATOM 3154 C CA . GLU A 1 425 ? 21.580 3.147 -7.889 1.00 88.88 425 GLU A CA 1
ATOM 3155 C C . GLU A 1 425 ? 21.474 1.709 -8.398 1.00 88.88 425 GLU A C 1
ATOM 3157 O O . GLU A 1 425 ? 22.193 1.334 -9.328 1.00 88.88 425 GLU A O 1
ATOM 3162 N N . ALA A 1 426 ? 20.560 0.916 -7.835 1.00 89.94 426 ALA A N 1
ATOM 3163 C CA . ALA A 1 426 ? 20.292 -0.447 -8.283 1.00 89.94 426 ALA A CA 1
ATOM 3164 C C . ALA A 1 426 ? 19.725 -0.488 -9.710 1.00 89.94 426 ALA A C 1
ATOM 3166 O O . ALA A 1 426 ? 20.068 -1.380 -10.487 1.00 89.94 426 ALA A O 1
ATOM 3167 N N . ALA A 1 427 ? 18.882 0.485 -10.067 1.00 86.25 427 ALA A N 1
ATOM 3168 C CA . ALA A 1 427 ? 18.364 0.643 -11.422 1.00 86.25 427 ALA A CA 1
ATOM 3169 C C . ALA A 1 427 ? 19.400 1.168 -12.416 1.00 86.25 427 ALA A C 1
ATOM 3171 O O . ALA A 1 427 ? 19.432 0.729 -13.569 1.00 86.25 427 ALA A O 1
ATOM 3172 N N . GLY A 1 428 ? 20.248 2.096 -11.979 1.00 79.44 428 GLY A N 1
ATOM 3173 C CA . GLY A 1 428 ? 21.169 2.809 -12.850 1.00 79.44 428 GLY A CA 1
ATOM 3174 C C . GLY A 1 428 ? 20.446 3.606 -13.951 1.00 79.44 428 GLY A C 1
ATOM 3175 O O . GLY A 1 428 ? 19.234 3.809 -13.906 1.00 79.44 428 GLY A O 1
ATOM 3176 N N . PRO A 1 429 ? 21.172 4.053 -14.989 1.00 72.81 429 PRO A N 1
ATOM 3177 C CA . PRO A 1 429 ? 20.602 4.880 -16.056 1.00 72.81 429 PRO A CA 1
ATOM 3178 C C . PRO A 1 429 ? 19.759 4.084 -17.066 1.00 72.81 429 PRO A C 1
ATOM 3180 O O . PRO A 1 429 ? 19.220 4.661 -18.004 1.00 72.81 429 PRO A O 1
ATOM 3183 N N . ILE A 1 430 ? 19.680 2.758 -16.915 1.00 68.06 430 ILE A N 1
ATOM 3184 C CA . ILE A 1 430 ? 18.988 1.865 -17.854 1.00 68.06 430 ILE A CA 1
ATOM 3185 C C . ILE A 1 430 ? 17.509 1.673 -17.512 1.00 68.06 430 ILE A C 1
ATOM 3187 O O . ILE A 1 430 ? 16.776 1.118 -18.320 1.00 68.06 430 ILE A O 1
ATOM 3191 N N . GLN A 1 431 ? 17.080 2.101 -16.323 1.00 79.44 431 GLN A N 1
ATOM 3192 C CA . GLN A 1 431 ? 15.697 2.044 -15.871 1.00 79.44 431 GLN A CA 1
ATOM 3193 C C . GLN A 1 431 ? 15.329 3.380 -15.222 1.00 79.44 431 GLN A C 1
ATOM 3195 O O . GLN A 1 431 ? 15.777 3.707 -14.129 1.00 79.44 431 GLN A O 1
ATOM 3200 N N . LEU A 1 432 ? 14.470 4.142 -15.895 1.00 77.50 432 LEU A N 1
ATOM 3201 C CA . LEU A 1 432 ? 14.168 5.536 -15.547 1.00 77.50 432 LEU A CA 1
ATOM 3202 C C . LEU A 1 432 ? 12.980 5.674 -14.570 1.00 77.50 432 LEU A C 1
ATOM 3204 O O . LEU A 1 432 ? 12.650 6.773 -14.133 1.00 77.50 432 LEU A O 1
ATOM 3208 N N . CYS A 1 433 ? 12.335 4.563 -14.195 1.00 77.88 433 CYS A N 1
ATOM 3209 C CA . CYS A 1 433 ? 11.114 4.529 -13.373 1.00 77.88 433 CYS A CA 1
ATOM 3210 C C . CYS A 1 433 ? 11.371 4.351 -11.868 1.00 77.88 433 CYS A C 1
ATOM 3212 O O . CYS A 1 433 ? 10.593 3.687 -11.177 1.00 77.88 433 CYS A O 1
ATOM 3214 N N . THR A 1 434 ? 12.476 4.882 -11.355 1.00 80.50 434 THR A N 1
ATOM 3215 C CA . THR A 1 434 ? 12.911 4.709 -9.955 1.00 80.50 434 THR A CA 1
ATOM 3216 C C . THR A 1 434 ? 12.990 6.009 -9.164 1.00 80.50 434 THR A C 1
ATOM 3218 O O . THR A 1 434 ? 13.418 5.993 -8.017 1.00 80.50 434 THR A O 1
ATOM 3221 N N . GLY A 1 435 ? 12.524 7.121 -9.742 1.00 80.56 435 GLY A N 1
ATOM 3222 C CA . GLY A 1 435 ? 12.621 8.446 -9.123 1.00 80.56 435 GLY A CA 1
ATOM 3223 C C . GLY A 1 435 ? 13.905 9.194 -9.479 1.00 80.56 435 GLY A C 1
ATOM 3224 O O . GLY A 1 435 ? 14.267 10.123 -8.772 1.00 80.56 435 GLY A O 1
ATOM 3225 N N . LEU A 1 436 ? 14.585 8.795 -10.560 1.00 78.31 436 LEU A N 1
ATOM 3226 C CA . LEU A 1 436 ? 15.706 9.544 -11.116 1.00 78.31 436 LEU A CA 1
ATOM 3227 C C . LEU A 1 436 ? 15.235 10.927 -11.592 1.00 78.31 436 LEU A C 1
ATOM 3229 O O . LEU A 1 436 ? 14.344 11.025 -12.445 1.00 78.31 436 LEU A O 1
ATOM 3233 N N . ASP A 1 437 ? 15.869 11.978 -11.079 1.00 78.88 437 ASP A N 1
ATOM 3234 C CA . ASP A 1 437 ? 15.615 13.348 -11.518 1.00 78.88 437 ASP A CA 1
ATOM 3235 C C . ASP A 1 437 ? 15.906 13.499 -13.015 1.00 78.88 437 ASP A C 1
ATOM 3237 O O . ASP A 1 437 ? 16.935 13.050 -13.524 1.00 78.88 437 ASP A O 1
ATOM 3241 N N . GLY A 1 438 ? 14.974 14.118 -13.740 1.00 76.56 438 GLY A N 1
ATOM 3242 C CA . GLY A 1 438 ? 15.090 14.285 -15.188 1.00 76.56 438 GLY A CA 1
ATOM 3243 C C . GLY A 1 438 ? 14.949 12.985 -15.992 1.00 76.56 438 GLY A C 1
ATOM 3244 O O . GLY A 1 438 ? 15.338 12.943 -17.158 1.00 76.56 438 GLY A O 1
ATOM 3245 N N . GLY A 1 439 ? 14.442 11.895 -15.398 1.00 75.25 439 GLY A N 1
ATOM 3246 C CA . GLY A 1 439 ? 14.352 10.593 -16.067 1.00 75.25 439 GLY A CA 1
ATOM 3247 C C . GLY A 1 439 ? 13.520 10.613 -17.357 1.00 75.25 439 GLY A C 1
ATOM 3248 O O . GLY A 1 439 ? 13.891 9.968 -18.335 1.00 75.25 439 GLY A O 1
ATOM 3249 N N . CYS A 1 440 ? 12.430 11.384 -17.408 1.00 73.94 440 CYS A N 1
ATOM 3250 C CA . CYS A 1 440 ? 11.606 11.497 -18.618 1.00 73.94 440 CYS A CA 1
ATOM 3251 C C . CYS A 1 440 ? 12.341 12.259 -19.731 1.00 73.94 440 CYS A C 1
ATOM 3253 O O . CYS A 1 440 ? 12.335 11.845 -20.890 1.00 73.94 440 CYS A O 1
ATOM 3255 N N . GLU A 1 441 ? 13.012 13.348 -19.376 1.00 75.62 441 GLU A N 1
ATOM 3256 C CA . GLU A 1 441 ? 13.824 14.170 -20.265 1.00 75.62 441 GLU A CA 1
ATOM 3257 C C . GLU A 1 441 ? 15.001 13.358 -20.812 1.00 75.62 441 GLU A C 1
ATOM 3259 O O . GLU A 1 441 ? 15.239 13.343 -22.021 1.00 75.62 441 GLU A O 1
ATOM 3264 N N . ALA A 1 442 ? 15.688 12.610 -19.944 1.00 68.94 442 ALA A N 1
ATOM 3265 C CA . ALA A 1 442 ? 16.764 11.703 -20.323 1.00 68.94 442 ALA A CA 1
ATOM 3266 C C . ALA A 1 442 ? 16.281 10.625 -21.305 1.00 68.94 442 ALA A C 1
ATOM 3268 O O . ALA A 1 442 ? 16.988 10.339 -22.275 1.00 68.94 442 ALA A O 1
ATOM 3269 N N . ALA A 1 443 ? 15.076 10.072 -21.108 1.00 69.88 443 ALA A N 1
ATOM 3270 C CA . ALA A 1 443 ? 14.470 9.114 -22.036 1.00 69.88 443 ALA A CA 1
ATOM 3271 C C . ALA A 1 443 ? 14.294 9.727 -23.432 1.00 69.88 443 ALA A C 1
ATOM 3273 O O . ALA A 1 443 ? 14.751 9.161 -24.428 1.00 69.88 443 ALA A O 1
ATOM 3274 N N . VAL A 1 444 ? 13.682 10.915 -23.493 1.00 70.00 444 VAL A N 1
ATOM 3275 C CA . VAL A 1 444 ? 13.405 11.631 -24.746 1.00 70.00 444 VAL A CA 1
ATOM 3276 C C . VAL A 1 444 ? 14.700 12.001 -25.462 1.00 70.00 444 VAL A C 1
ATOM 3278 O O . VAL A 1 444 ? 14.851 11.709 -26.646 1.00 70.00 444 VAL A O 1
ATOM 3281 N N . HIS A 1 445 ? 15.665 12.598 -24.760 1.00 71.75 445 HIS A N 1
ATOM 3282 C CA . HIS A 1 445 ? 16.942 12.983 -25.360 1.00 71.75 445 HIS A CA 1
ATOM 3283 C C . HIS A 1 445 ? 17.749 11.774 -25.841 1.00 71.75 445 HIS A C 1
ATOM 3285 O O . HIS A 1 445 ? 18.330 11.833 -26.925 1.00 71.75 445 HIS A O 1
ATOM 3291 N N . SER A 1 446 ? 17.745 10.671 -25.085 1.00 68.56 446 SER A N 1
ATOM 3292 C CA . SER A 1 446 ? 18.413 9.430 -25.493 1.00 68.56 446 SER A CA 1
ATOM 3293 C C . SER A 1 446 ? 17.778 8.846 -26.751 1.00 68.56 446 SER A C 1
ATOM 3295 O O . SER A 1 446 ? 18.497 8.494 -27.683 1.00 68.56 446 SER A O 1
ATOM 3297 N N . LEU A 1 447 ? 16.443 8.802 -26.822 1.00 69.56 447 LEU A N 1
ATOM 3298 C CA . LEU A 1 447 ? 15.727 8.315 -28.001 1.00 69.56 447 LEU A CA 1
ATOM 3299 C C . LEU A 1 447 ? 15.986 9.196 -29.229 1.00 69.56 447 LEU A C 1
ATOM 3301 O O . LEU A 1 447 ? 16.304 8.671 -30.292 1.00 69.56 447 LEU A O 1
ATOM 3305 N N . CYS A 1 448 ? 15.916 10.522 -29.081 1.00 71.69 448 CYS A N 1
ATOM 3306 C CA . CYS A 1 448 ? 16.227 11.467 -30.156 1.00 71.69 448 CYS A CA 1
ATOM 3307 C C . CYS A 1 448 ? 17.665 11.303 -30.663 1.00 71.69 448 CYS A C 1
ATOM 3309 O O . CYS A 1 448 ? 17.897 11.318 -31.869 1.00 71.69 448 CYS A O 1
ATOM 3311 N N . HIS A 1 449 ? 18.629 11.137 -29.753 1.00 67.69 449 HIS A N 1
ATOM 3312 C CA . HIS A 1 449 ? 20.028 10.933 -30.116 1.00 67.69 449 HIS A CA 1
ATOM 3313 C C . HIS A 1 449 ? 20.240 9.612 -30.867 1.00 67.69 449 HIS A C 1
ATOM 3315 O O . HIS A 1 449 ? 20.907 9.611 -31.896 1.00 67.69 449 HIS A O 1
ATOM 3321 N N . LEU A 1 450 ? 19.641 8.512 -30.394 1.00 67.31 450 LEU A N 1
ATOM 3322 C CA . LEU A 1 450 ? 19.722 7.213 -31.069 1.00 67.31 450 LEU A CA 1
ATOM 3323 C C . LEU A 1 450 ? 19.043 7.231 -32.435 1.00 67.31 450 LEU A C 1
ATOM 3325 O O . LEU A 1 450 ? 19.587 6.683 -33.384 1.00 67.31 450 LEU A O 1
ATOM 3329 N N . PHE A 1 451 ? 17.887 7.880 -32.552 1.00 68.44 451 PHE A N 1
ATOM 3330 C CA . PHE A 1 451 ? 17.175 7.994 -33.821 1.00 68.44 451 PHE A CA 1
ATOM 3331 C C . PHE A 1 451 ? 17.923 8.855 -34.848 1.00 68.44 451 PHE A C 1
ATOM 3333 O O . PHE A 1 451 ? 17.810 8.621 -36.045 1.00 68.44 451 PHE A O 1
ATOM 3340 N N . ALA A 1 452 ? 18.694 9.845 -34.390 1.00 72.94 452 ALA A N 1
ATOM 3341 C CA . ALA A 1 452 ? 19.520 10.681 -35.256 1.00 72.94 452 ALA A CA 1
ATOM 3342 C C . ALA A 1 452 ? 20.817 9.992 -35.727 1.00 72.94 452 ALA A C 1
ATOM 3344 O O . ALA A 1 452 ? 21.472 10.506 -36.636 1.00 72.94 452 ALA A O 1
ATOM 3345 N N . ASP A 1 453 ? 21.212 8.867 -35.119 1.00 70.25 453 ASP A N 1
ATOM 3346 C CA . ASP A 1 453 ? 22.360 8.086 -35.579 1.00 70.25 453 ASP A CA 1
ATOM 3347 C C . ASP A 1 453 ? 22.047 7.484 -36.953 1.00 70.25 453 ASP A C 1
ATOM 3349 O O . ASP A 1 453 ? 21.077 6.749 -37.125 1.00 70.25 453 ASP A O 1
ATOM 3353 N N . THR A 1 454 ? 22.894 7.769 -37.941 1.00 75.69 454 THR A N 1
ATOM 3354 C CA . THR A 1 454 ? 22.736 7.281 -39.318 1.00 75.69 454 THR A CA 1
ATOM 3355 C C . THR A 1 454 ? 22.772 5.756 -39.436 1.00 75.69 454 THR A C 1
ATOM 3357 O O . THR A 1 454 ? 22.383 5.221 -40.470 1.00 75.69 454 THR A O 1
ATOM 3360 N N . ASN A 1 455 ? 23.266 5.057 -38.410 1.00 70.69 455 ASN A N 1
ATOM 3361 C CA . ASN A 1 455 ? 23.276 3.597 -38.346 1.00 70.69 455 ASN A CA 1
ATOM 3362 C C . ASN A 1 455 ? 22.003 3.005 -37.720 1.00 70.69 455 ASN A C 1
ATOM 3364 O O . ASN A 1 455 ? 21.836 1.785 -37.735 1.00 70.69 455 ASN A O 1
ATOM 3368 N N . THR A 1 456 ? 21.119 3.834 -37.161 1.00 65.06 456 THR A N 1
ATOM 3369 C CA . THR A 1 456 ? 19.830 3.391 -36.627 1.00 65.06 456 THR A CA 1
ATOM 3370 C C . THR A 1 456 ? 18.828 3.268 -37.767 1.00 65.06 456 THR A C 1
ATOM 3372 O O . THR A 1 456 ? 18.316 4.257 -38.283 1.00 65.06 456 THR A O 1
ATOM 3375 N N . GLU A 1 457 ? 18.528 2.032 -38.158 1.00 66.75 457 GLU A N 1
ATOM 3376 C CA . GLU A 1 457 ? 17.578 1.751 -39.242 1.00 66.75 457 GLU A CA 1
ATOM 3377 C C . GLU A 1 457 ? 16.111 1.853 -38.783 1.00 66.75 457 GLU A C 1
ATOM 3379 O O . GLU A 1 457 ? 15.234 2.189 -39.580 1.00 66.75 457 GLU A O 1
ATOM 3384 N N . ALA A 1 458 ? 15.824 1.568 -37.505 1.00 59.91 458 ALA A N 1
ATOM 3385 C CA . ALA A 1 458 ? 14.468 1.565 -36.957 1.00 59.91 458 ALA A CA 1
ATOM 3386 C C . ALA A 1 458 ? 14.433 1.733 -35.428 1.00 59.91 458 ALA A C 1
ATOM 3388 O O . ALA A 1 458 ? 15.417 1.493 -34.729 1.00 59.91 458 ALA A O 1
ATOM 3389 N N . VAL A 1 459 ? 13.252 2.084 -34.908 1.00 62.47 459 VAL A N 1
ATOM 3390 C CA . VAL A 1 459 ? 12.928 2.112 -33.473 1.00 62.47 459 VAL A CA 1
ATOM 3391 C C . VAL A 1 459 ? 11.753 1.176 -33.217 1.00 62.47 459 VAL A C 1
ATOM 3393 O O . VAL A 1 459 ? 10.735 1.255 -33.903 1.00 62.47 459 VAL A O 1
ATOM 3396 N N . LEU A 1 460 ? 11.883 0.312 -32.208 1.00 62.72 460 LEU A N 1
ATOM 3397 C CA . LEU A 1 460 ? 10.824 -0.596 -31.779 1.00 62.72 460 LEU A CA 1
ATOM 3398 C C . LEU A 1 460 ? 10.174 -0.081 -30.493 1.00 62.72 460 LEU A C 1
ATOM 3400 O O . LEU A 1 460 ? 10.839 0.049 -29.466 1.00 62.72 460 LEU A O 1
ATOM 3404 N N . LEU A 1 461 ? 8.865 0.161 -30.546 1.00 66.69 461 LEU A N 1
ATOM 3405 C CA . LEU A 1 461 ? 8.051 0.425 -29.364 1.00 66.69 461 LEU A CA 1
ATOM 3406 C C . LEU A 1 461 ? 7.490 -0.897 -28.832 1.00 66.69 461 LEU A C 1
ATOM 3408 O O . LEU A 1 461 ? 6.866 -1.653 -29.576 1.00 66.69 461 LEU A O 1
ATOM 3412 N N . VAL A 1 462 ? 7.702 -1.164 -27.544 1.00 68.94 462 VAL A N 1
ATOM 3413 C CA . VAL A 1 462 ? 7.192 -2.358 -26.859 1.00 68.94 462 VAL A CA 1
ATOM 3414 C C . VAL A 1 462 ? 6.372 -1.911 -25.658 1.00 68.94 462 VAL A C 1
ATOM 3416 O O . VAL A 1 462 ? 6.887 -1.196 -24.801 1.00 68.94 462 VAL A O 1
ATOM 3419 N N . ASP A 1 463 ? 5.118 -2.356 -25.583 1.00 73.69 463 ASP A N 1
ATOM 3420 C CA . ASP A 1 463 ? 4.254 -2.142 -24.420 1.00 73.69 463 ASP A CA 1
ATOM 3421 C C . ASP A 1 463 ? 3.961 -3.464 -23.704 1.00 73.69 463 ASP A C 1
ATOM 3423 O O . ASP A 1 463 ? 3.720 -4.505 -24.324 1.00 73.69 463 ASP A O 1
ATOM 3427 N N . ALA A 1 464 ? 3.981 -3.423 -22.373 1.00 79.19 464 ALA A N 1
ATOM 3428 C CA . ALA A 1 464 ? 3.719 -4.588 -21.543 1.00 79.19 464 ALA A CA 1
ATOM 3429 C C . ALA A 1 464 ? 2.220 -4.695 -21.238 1.00 79.19 464 ALA A C 1
ATOM 3431 O O . ALA A 1 464 ? 1.639 -3.893 -20.498 1.00 79.19 464 ALA A O 1
ATOM 3432 N N . THR A 1 465 ? 1.587 -5.758 -21.736 1.00 81.75 465 THR A N 1
ATOM 3433 C CA . THR A 1 465 ? 0.183 -6.031 -21.417 1.00 81.75 465 THR A CA 1
ATOM 3434 C C . THR A 1 465 ? 0.028 -6.307 -19.925 1.00 81.75 465 THR A C 1
ATOM 3436 O O . THR A 1 465 ? 0.593 -7.260 -19.392 1.00 81.75 465 THR A O 1
ATOM 3439 N N . ASN A 1 466 ? -0.791 -5.491 -19.250 1.00 87.38 466 ASN A N 1
ATOM 3440 C CA . ASN A 1 466 ? -1.083 -5.649 -17.821 1.00 87.38 466 ASN A CA 1
ATOM 3441 C C . ASN A 1 466 ? 0.187 -5.640 -16.936 1.00 87.38 466 ASN A C 1
ATOM 3443 O O . ASN A 1 466 ? 0.251 -6.329 -15.924 1.00 87.38 466 ASN A O 1
ATOM 3447 N N . ALA A 1 467 ? 1.172 -4.824 -17.333 1.00 85.38 467 ALA A N 1
ATOM 3448 C CA . ALA A 1 467 ? 2.519 -4.703 -16.771 1.00 85.38 467 ALA A CA 1
ATOM 3449 C C . ALA A 1 467 ? 2.667 -5.087 -15.285 1.00 85.38 467 ALA A C 1
ATOM 3451 O O . ALA A 1 467 ? 3.334 -6.070 -14.973 1.00 85.38 467 ALA A O 1
ATOM 3452 N N . PHE A 1 468 ? 2.021 -4.347 -14.375 1.00 89.06 468 PHE A N 1
ATOM 3453 C CA . PHE A 1 468 ? 2.162 -4.564 -12.931 1.00 89.06 468 PHE A CA 1
ATOM 3454 C C . PHE A 1 468 ? 1.759 -5.967 -12.494 1.00 89.06 468 PHE A C 1
ATOM 3456 O O . PHE A 1 468 ? 2.523 -6.612 -11.790 1.00 89.06 468 PHE A O 1
ATOM 3463 N N . ASN A 1 469 ? 0.600 -6.449 -12.940 1.00 92.38 469 ASN A N 1
ATOM 3464 C CA . ASN A 1 469 ? 0.020 -7.707 -12.472 1.00 92.38 469 ASN A CA 1
ATOM 3465 C C . ASN A 1 469 ? 0.576 -8.931 -13.229 1.00 92.38 469 ASN A C 1
ATOM 3467 O O . ASN A 1 469 ? 0.351 -10.057 -12.804 1.00 92.38 469 ASN A O 1
ATOM 3471 N N . SER A 1 470 ? 1.273 -8.719 -14.352 1.00 91.88 470 SER A N 1
ATOM 3472 C CA . SER A 1 470 ? 1.856 -9.785 -15.184 1.00 91.88 470 SER A CA 1
ATOM 3473 C C . SER A 1 470 ? 3.361 -9.982 -14.977 1.00 91.88 470 SER A C 1
ATOM 3475 O O . SER A 1 470 ? 3.945 -10.885 -15.574 1.00 91.88 470 SER A O 1
ATOM 3477 N N . LEU A 1 471 ? 4.025 -9.130 -14.187 1.00 92.69 471 LEU A N 1
ATOM 3478 C CA . LEU A 1 471 ? 5.429 -9.336 -13.832 1.00 92.69 471 LEU A CA 1
ATOM 3479 C C . LEU A 1 471 ? 5.569 -10.661 -13.072 1.00 92.69 471 LEU A C 1
ATOM 3481 O O . LEU A 1 471 ? 4.854 -10.870 -12.100 1.00 92.69 471 LEU A O 1
ATOM 3485 N N . ASN A 1 472 ? 6.522 -11.517 -13.447 1.00 95.50 472 ASN A N 1
ATOM 3486 C CA . ASN A 1 472 ? 6.779 -12.737 -12.681 1.00 95.50 472 ASN A CA 1
ATOM 3487 C C . ASN A 1 472 ? 7.297 -12.375 -11.276 1.00 95.50 472 ASN A C 1
ATOM 3489 O O . ASN A 1 472 ? 8.447 -11.960 -11.103 1.00 95.50 472 ASN A O 1
ATOM 3493 N N . ARG A 1 473 ? 6.432 -12.516 -10.274 1.00 97.00 473 ARG A N 1
ATOM 3494 C CA . ARG A 1 473 ? 6.624 -12.125 -8.876 1.00 97.00 473 ARG A CA 1
ATOM 3495 C C . ARG A 1 473 ? 7.736 -12.930 -8.231 1.00 97.00 473 ARG A C 1
ATOM 3497 O O . ARG A 1 473 ? 8.604 -12.360 -7.574 1.00 97.00 473 ARG A O 1
ATOM 3504 N N . ALA A 1 474 ? 7.747 -14.240 -8.458 1.00 95.31 474 ALA A N 1
ATOM 3505 C CA . ALA A 1 474 ? 8.746 -15.140 -7.897 1.00 95.31 474 ALA A CA 1
ATOM 3506 C C . ALA A 1 474 ? 10.164 -14.812 -8.398 1.00 95.31 474 ALA A C 1
ATOM 3508 O O . ALA A 1 474 ? 11.106 -14.808 -7.599 1.00 95.31 474 ALA A O 1
ATOM 3509 N N . ALA A 1 475 ? 10.317 -14.503 -9.689 1.00 95.06 475 ALA A N 1
ATOM 3510 C CA . ALA A 1 475 ? 11.578 -14.050 -10.267 1.00 95.06 475 ALA A CA 1
ATOM 3511 C C . ALA A 1 475 ? 11.941 -12.638 -9.793 1.00 95.06 475 ALA A C 1
ATOM 3513 O O . ALA A 1 475 ? 13.075 -12.408 -9.376 1.00 95.06 475 ALA A O 1
ATOM 3514 N N . ALA A 1 476 ? 10.983 -11.705 -9.788 1.00 96.00 476 ALA A N 1
ATOM 3515 C CA . ALA A 1 476 ? 11.205 -10.332 -9.346 1.00 96.00 476 ALA A CA 1
ATOM 3516 C C . ALA A 1 476 ? 11.705 -10.271 -7.896 1.00 96.00 476 ALA A C 1
ATOM 3518 O O . ALA A 1 476 ? 12.714 -9.623 -7.637 1.00 96.00 476 ALA A O 1
ATOM 3519 N N . LEU A 1 477 ? 11.075 -10.992 -6.962 1.00 96.56 477 LEU A N 1
ATOM 3520 C CA . LEU A 1 477 ? 11.501 -11.019 -5.558 1.00 96.56 477 LEU A CA 1
ATOM 3521 C C . LEU A 1 477 ? 12.940 -11.520 -5.389 1.00 96.56 477 LEU A C 1
ATOM 3523 O O . LEU A 1 477 ? 13.721 -10.905 -4.666 1.00 96.56 477 LEU A O 1
ATOM 3527 N N . ARG A 1 478 ? 13.319 -12.586 -6.103 1.00 94.75 478 ARG A N 1
ATOM 3528 C CA . ARG A 1 478 ? 14.694 -13.117 -6.092 1.00 94.75 478 ARG A CA 1
ATOM 3529 C C . ARG A 1 478 ? 15.686 -12.121 -6.679 1.00 94.75 478 ARG A C 1
ATOM 3531 O O . ARG A 1 478 ? 16.732 -11.869 -6.097 1.00 94.75 478 ARG A O 1
ATOM 3538 N N . ASN A 1 479 ? 15.336 -11.517 -7.809 1.00 94.12 479 ASN A N 1
ATOM 3539 C CA . ASN A 1 479 ? 16.207 -10.571 -8.493 1.00 94.12 479 ASN A CA 1
ATOM 3540 C C . ASN A 1 479 ? 16.409 -9.292 -7.683 1.00 94.12 479 ASN A C 1
ATOM 3542 O O . ASN A 1 479 ? 17.517 -8.769 -7.658 1.00 94.12 479 ASN A O 1
ATOM 3546 N N . VAL A 1 480 ? 15.386 -8.803 -6.977 1.00 94.81 480 VAL A N 1
ATOM 3547 C CA . VAL A 1 480 ? 15.537 -7.615 -6.128 1.00 94.81 480 VAL A CA 1
ATOM 3548 C C . VAL A 1 480 ? 16.404 -7.894 -4.900 1.00 94.81 480 VAL A C 1
ATOM 3550 O O . VAL A 1 480 ? 17.151 -7.005 -4.502 1.00 94.81 480 VAL A O 1
ATOM 3553 N N . LEU A 1 481 ? 16.389 -9.111 -4.343 1.00 93.44 481 LEU A N 1
ATOM 3554 C CA . LEU A 1 481 ? 17.319 -9.488 -3.266 1.00 93.44 481 LEU A CA 1
ATOM 3555 C C . LEU A 1 481 ? 18.791 -9.373 -3.689 1.00 93.44 481 LEU A C 1
ATOM 3557 O O . LEU A 1 481 ? 19.623 -9.062 -2.846 1.00 93.44 481 LEU A O 1
ATOM 3561 N N . GLU A 1 482 ? 19.093 -9.573 -4.973 1.00 91.38 482 GLU A N 1
ATOM 3562 C CA . GLU A 1 482 ? 20.435 -9.378 -5.537 1.00 91.38 482 GLU A CA 1
ATOM 3563 C C . GLU A 1 482 ? 20.692 -7.909 -5.927 1.00 91.38 482 GLU A C 1
ATOM 3565 O O . GLU A 1 482 ? 21.731 -7.334 -5.607 1.00 91.38 482 GLU A O 1
ATOM 3570 N N . LEU A 1 483 ? 19.738 -7.277 -6.620 1.00 92.12 483 LEU A N 1
ATOM 3571 C CA . LEU A 1 483 ? 19.902 -5.938 -7.199 1.00 92.12 483 LEU A CA 1
ATOM 3572 C C . LEU A 1 483 ? 19.870 -4.823 -6.149 1.00 92.12 483 LEU A C 1
ATOM 3574 O O . LEU A 1 483 ? 20.670 -3.891 -6.210 1.00 92.12 483 LEU A O 1
ATOM 3578 N N . CYS A 1 484 ? 18.932 -4.902 -5.207 1.00 94.00 484 CYS A N 1
ATOM 3579 C CA . CYS A 1 484 ? 18.706 -3.900 -4.169 1.00 94.00 484 CYS A CA 1
ATOM 3580 C C . CYS A 1 484 ? 18.388 -4.602 -2.836 1.00 94.00 484 CYS A C 1
ATOM 3582 O O . CYS A 1 484 ? 17.227 -4.627 -2.406 1.00 94.00 484 CYS A O 1
ATOM 3584 N N . PRO A 1 485 ? 19.403 -5.177 -2.157 1.00 91.69 485 PRO A N 1
ATOM 3585 C CA . PRO A 1 485 ? 19.193 -5.924 -0.917 1.00 91.69 485 PRO A CA 1
ATOM 3586 C C . PRO A 1 485 ? 18.470 -5.119 0.177 1.00 91.69 485 PRO A C 1
ATOM 3588 O O . PRO A 1 485 ? 17.761 -5.704 0.995 1.00 91.69 485 PRO A O 1
ATOM 3591 N N . SER A 1 486 ? 18.599 -3.783 0.175 1.00 93.12 486 SER A N 1
ATOM 3592 C CA . SER A 1 486 ? 17.964 -2.886 1.155 1.00 93.12 486 SER A CA 1
ATOM 3593 C C . SER A 1 486 ? 16.461 -2.817 1.012 1.00 93.12 486 SER A C 1
ATOM 3595 O O . SER A 1 486 ? 15.755 -2.757 2.017 1.00 93.12 486 SER A O 1
ATOM 3597 N N . LEU A 1 487 ? 15.961 -2.928 -0.216 1.00 95.12 487 LEU A N 1
ATOM 3598 C CA . LEU A 1 487 ? 14.534 -2.997 -0.494 1.00 95.12 487 LEU A CA 1
ATOM 3599 C C . LEU A 1 487 ? 14.007 -4.442 -0.500 1.00 95.12 487 LEU A C 1
ATOM 3601 O O . LEU A 1 487 ? 12.834 -4.678 -0.206 1.00 95.12 487 LEU A O 1
ATOM 3605 N N . GLY A 1 488 ? 14.858 -5.419 -0.825 1.00 94.81 488 GLY A N 1
ATOM 3606 C CA . GLY A 1 488 ? 14.451 -6.807 -1.056 1.00 94.81 488 GLY A CA 1
ATOM 3607 C C . GLY A 1 488 ? 13.637 -7.419 0.084 1.00 94.81 488 GLY A C 1
ATOM 3608 O O . GLY A 1 488 ? 12.616 -8.056 -0.175 1.00 94.81 488 GLY A O 1
ATOM 3609 N N . ARG A 1 489 ? 14.015 -7.179 1.347 1.00 93.50 489 ARG A N 1
ATOM 3610 C CA . ARG A 1 489 ? 13.321 -7.787 2.494 1.00 93.50 489 ARG A CA 1
ATOM 3611 C C . ARG A 1 489 ? 11.878 -7.308 2.650 1.00 93.50 489 ARG A C 1
ATOM 3613 O O . ARG A 1 489 ? 10.982 -8.141 2.761 1.00 93.50 489 ARG A O 1
ATOM 3620 N N . VAL A 1 490 ? 11.633 -5.995 2.605 1.00 96.00 490 VAL A N 1
ATOM 3621 C CA . VAL A 1 490 ? 10.263 -5.471 2.731 1.00 96.00 490 VAL A CA 1
ATOM 3622 C C . VAL A 1 490 ? 9.382 -5.938 1.571 1.00 96.00 490 VAL A C 1
ATOM 3624 O O . VAL A 1 490 ? 8.202 -6.227 1.774 1.00 96.00 490 VAL A O 1
ATOM 3627 N N . LEU A 1 491 ? 9.945 -6.093 0.367 1.00 97.50 491 LEU A N 1
ATOM 3628 C CA . LEU A 1 491 ? 9.215 -6.637 -0.779 1.00 97.50 491 LEU A CA 1
ATOM 3629 C C . LEU A 1 491 ? 8.877 -8.114 -0.605 1.00 97.50 491 LEU A C 1
ATOM 3631 O O . LEU A 1 491 ? 7.739 -8.493 -0.864 1.00 97.50 491 LEU A O 1
ATOM 3635 N N . VAL A 1 492 ? 9.819 -8.932 -0.127 1.00 96.56 492 VAL A N 1
ATOM 3636 C CA . VAL A 1 492 ? 9.561 -10.345 0.189 1.00 96.56 492 VAL A CA 1
ATOM 3637 C C . VAL A 1 492 ? 8.465 -10.459 1.240 1.00 96.56 492 VAL A C 1
ATOM 3639 O O . VAL A 1 492 ? 7.499 -11.178 1.013 1.00 96.56 492 VAL A O 1
ATOM 3642 N N . ASN A 1 493 ? 8.548 -9.702 2.333 1.00 95.75 493 ASN A N 1
ATOM 3643 C CA . ASN A 1 493 ? 7.500 -9.685 3.354 1.00 95.75 493 ASN A CA 1
ATOM 3644 C C . ASN A 1 493 ? 6.133 -9.290 2.768 1.00 95.75 493 ASN A C 1
ATOM 3646 O O . ASN A 1 493 ? 5.120 -9.874 3.125 1.00 95.75 493 ASN A O 1
ATOM 3650 N N . THR A 1 494 ? 6.103 -8.339 1.832 1.00 97.12 494 THR A N 1
ATOM 3651 C CA . THR A 1 494 ? 4.855 -7.815 1.253 1.00 97.12 494 THR A CA 1
ATOM 3652 C C . THR A 1 494 ? 4.230 -8.732 0.196 1.00 97.12 494 THR A C 1
ATOM 3654 O O . THR A 1 494 ? 3.007 -8.772 0.084 1.00 97.12 494 THR A O 1
ATOM 3657 N N . TYR A 1 495 ? 5.045 -9.418 -0.610 1.00 97.44 495 TYR A N 1
ATOM 3658 C CA . TYR A 1 495 ? 4.604 -10.062 -1.854 1.00 97.44 495 TYR A CA 1
ATOM 3659 C C . TYR A 1 495 ? 4.916 -11.557 -1.944 1.00 97.44 495 TYR A C 1
ATOM 3661 O O . TYR A 1 495 ? 4.622 -12.152 -2.973 1.00 97.44 495 TYR A O 1
ATOM 3669 N N . ARG A 1 496 ? 5.537 -12.194 -0.943 1.00 95.88 496 ARG A N 1
ATOM 3670 C CA . ARG A 1 496 ? 5.863 -13.630 -1.046 1.00 95.88 496 ARG A CA 1
ATOM 3671 C C . ARG A 1 496 ? 4.634 -14.536 -1.121 1.00 95.88 496 ARG A C 1
ATOM 3673 O O . ARG A 1 496 ? 4.711 -15.560 -1.786 1.00 95.88 496 ARG A O 1
ATOM 3680 N N . GLU A 1 497 ? 3.537 -14.125 -0.489 1.00 96.12 497 GLU A N 1
ATOM 3681 C CA . GLU A 1 497 ? 2.256 -14.827 -0.521 1.00 96.12 497 GLU A CA 1
ATOM 3682 C C . GLU A 1 497 ? 1.215 -14.088 -1.368 1.00 96.12 497 GLU A C 1
ATOM 3684 O O . GLU A 1 497 ? 1.401 -12.954 -1.827 1.00 96.12 497 GLU A O 1
ATOM 3689 N N . ASN A 1 498 ? 0.093 -14.765 -1.568 1.00 97.19 498 ASN A N 1
ATOM 3690 C CA . ASN A 1 498 ? -1.098 -14.213 -2.187 1.00 97.19 498 ASN A CA 1
ATOM 3691 C C . ASN A 1 498 ? -1.676 -13.048 -1.370 1.00 97.19 498 ASN A C 1
ATOM 3693 O O . ASN A 1 498 ? -1.643 -13.048 -0.142 1.00 97.19 498 ASN A O 1
ATOM 3697 N N . VAL A 1 499 ? -2.240 -12.058 -2.066 1.00 96.62 499 VAL A N 1
ATOM 3698 C CA . VAL A 1 499 ? -2.892 -10.903 -1.431 1.00 96.62 499 VAL A CA 1
ATOM 3699 C C . VAL A 1 499 ? -4.375 -10.885 -1.773 1.00 96.62 499 VAL A C 1
ATOM 3701 O O . VAL A 1 499 ? -4.736 -10.870 -2.952 1.00 96.62 499 VAL A O 1
ATOM 3704 N N . ASP A 1 500 ? -5.218 -10.805 -0.745 1.00 97.69 500 ASP A N 1
ATOM 3705 C CA . ASP A 1 500 ? -6.666 -10.672 -0.897 1.00 97.69 500 ASP A CA 1
ATOM 3706 C C . ASP A 1 500 ? -7.055 -9.264 -1.360 1.00 97.69 500 ASP A C 1
ATOM 3708 O O . ASP A 1 500 ? -6.696 -8.247 -0.747 1.00 97.69 500 ASP A O 1
ATOM 3712 N N . LEU A 1 501 ? -7.821 -9.209 -2.450 1.00 97.56 501 LEU A N 1
ATOM 3713 C CA . LEU A 1 501 ? -8.388 -7.993 -3.013 1.00 97.56 501 LEU A CA 1
ATOM 3714 C C . LEU A 1 501 ? -9.914 -8.016 -2.844 1.00 97.56 501 LEU A C 1
ATOM 3716 O O . LEU A 1 501 ? -10.631 -8.635 -3.629 1.00 97.56 501 LEU A O 1
ATOM 3720 N N . TYR A 1 502 ? -10.406 -7.322 -1.819 1.00 95.88 502 TYR A N 1
ATOM 3721 C CA . TYR A 1 502 ? -11.825 -7.274 -1.462 1.00 95.88 502 TYR A CA 1
ATOM 3722 C C . TYR A 1 502 ? -12.601 -6.333 -2.383 1.00 95.88 502 TYR A C 1
ATOM 3724 O O . TYR A 1 502 ? -12.249 -5.152 -2.507 1.00 95.88 502 TYR A O 1
ATOM 3732 N N . ILE A 1 503 ? -13.675 -6.831 -2.996 1.00 91.50 503 ILE A N 1
ATOM 3733 C CA . ILE A 1 503 ? -14.560 -6.053 -3.867 1.00 91.50 503 ILE A CA 1
ATOM 3734 C C . ILE A 1 503 ? -15.995 -6.588 -3.808 1.00 91.50 503 ILE A C 1
ATOM 3736 O O . ILE A 1 503 ? -16.225 -7.767 -4.021 1.00 91.50 503 ILE A O 1
ATOM 3740 N N . ASP A 1 504 ? -16.961 -5.724 -3.486 1.00 83.50 504 ASP A N 1
ATOM 3741 C CA . ASP A 1 504 ? -18.402 -6.037 -3.455 1.00 83.50 504 ASP A CA 1
ATOM 3742 C C . ASP A 1 504 ? -18.799 -7.337 -2.710 1.00 83.50 504 ASP A C 1
ATOM 3744 O O . ASP A 1 504 ? -19.790 -7.981 -3.040 1.00 83.50 504 ASP A O 1
ATOM 3748 N N . GLY A 1 505 ? -18.069 -7.683 -1.641 1.00 83.06 505 GLY A N 1
ATOM 3749 C CA . GLY A 1 505 ? -18.312 -8.884 -0.827 1.00 83.06 505 GLY A CA 1
ATOM 3750 C C . GLY A 1 505 ? -17.649 -10.158 -1.360 1.00 83.06 505 GLY A C 1
ATOM 3751 O O . GLY A 1 505 ? -17.842 -11.229 -0.790 1.00 83.06 505 GLY A O 1
ATOM 3752 N N . GLU A 1 506 ? -16.862 -10.040 -2.426 1.00 90.06 506 GLU A N 1
ATOM 3753 C CA . GLU A 1 506 ? -16.050 -11.098 -3.014 1.00 90.06 506 GLU A CA 1
ATOM 3754 C C . GLU A 1 506 ? -14.553 -10.809 -2.845 1.00 90.06 506 GLU A C 1
ATOM 3756 O O . GLU A 1 506 ? -14.128 -9.688 -2.540 1.00 90.06 506 GLU A O 1
ATOM 3761 N N . ILE A 1 507 ? -13.741 -11.843 -3.074 1.00 95.19 507 ILE A N 1
ATOM 3762 C CA . ILE A 1 507 ? -12.282 -11.770 -3.023 1.00 95.19 507 ILE A CA 1
ATOM 3763 C C . ILE A 1 507 ? -11.728 -12.153 -4.393 1.00 95.19 507 ILE A C 1
ATOM 3765 O O . ILE A 1 507 ? -11.939 -13.265 -4.875 1.00 95.19 507 ILE A O 1
ATOM 3769 N N . ILE A 1 508 ? -10.967 -11.239 -4.996 1.00 96.00 508 ILE A N 1
ATOM 3770 C CA . ILE A 1 508 ? -10.058 -11.550 -6.101 1.00 96.00 508 ILE A CA 1
ATOM 3771 C C . ILE A 1 508 ? -8.659 -11.705 -5.505 1.00 96.00 508 ILE A C 1
ATOM 3773 O O . ILE A 1 508 ? -8.209 -10.858 -4.740 1.00 96.00 508 ILE A O 1
ATOM 3777 N N . VAL A 1 509 ? -7.947 -12.775 -5.844 1.00 96.88 509 VAL A N 1
ATOM 3778 C CA . VAL A 1 509 ? -6.622 -13.040 -5.270 1.00 96.88 509 VAL A CA 1
ATOM 3779 C C . VAL A 1 509 ? -5.527 -12.525 -6.203 1.00 96.88 509 VAL A C 1
ATOM 3781 O O . VAL A 1 509 ? -5.473 -12.881 -7.380 1.00 96.88 509 VAL A O 1
ATOM 3784 N N . SER A 1 510 ? -4.620 -11.703 -5.677 1.00 96.94 510 SER A N 1
ATOM 3785 C CA . SER A 1 510 ? -3.416 -11.260 -6.384 1.00 96.94 510 SER A CA 1
ATOM 3786 C C . SER A 1 510 ? -2.284 -12.265 -6.181 1.00 96.94 510 SER A C 1
ATOM 3788 O O . SER A 1 510 ? -1.645 -12.279 -5.125 1.00 96.94 510 SER A O 1
ATOM 3790 N N . GLN A 1 511 ? -2.006 -13.074 -7.205 1.00 96.88 511 GLN A N 1
ATOM 3791 C CA . GLN A 1 511 ? -1.026 -14.173 -7.148 1.00 96.88 511 GLN A CA 1
ATOM 3792 C C . GLN A 1 511 ? 0.244 -13.920 -7.971 1.00 96.88 511 GLN A C 1
ATOM 3794 O O . GLN A 1 511 ? 1.284 -14.514 -7.710 1.00 96.88 511 GLN A O 1
ATOM 3799 N N . GLU A 1 512 ? 0.181 -12.999 -8.931 1.00 96.44 512 GLU A N 1
ATOM 3800 C CA . GLU A 1 512 ? 1.296 -12.631 -9.801 1.00 96.44 512 GLU A CA 1
ATOM 3801 C C . GLU A 1 512 ? 1.506 -11.110 -9.798 1.00 96.44 512 GLU A C 1
ATOM 3803 O O . GLU A 1 512 ? 0.626 -10.339 -9.396 1.00 96.44 512 GLU A O 1
ATOM 3808 N N . GLY A 1 513 ? 2.702 -10.661 -10.169 1.00 95.69 513 GLY A N 1
ATOM 3809 C CA . GLY A 1 513 ? 3.027 -9.244 -10.261 1.00 95.69 513 GLY A CA 1
ATOM 3810 C C . GLY A 1 513 ? 2.957 -8.477 -8.941 1.00 95.69 513 GLY A C 1
ATOM 3811 O O . GLY A 1 513 ? 3.116 -9.040 -7.856 1.00 95.69 513 GLY A O 1
ATOM 3812 N N . THR A 1 514 ? 2.743 -7.169 -9.046 1.00 95.31 514 THR A N 1
ATOM 3813 C CA . THR A 1 514 ? 2.623 -6.226 -7.931 1.00 95.31 514 THR A CA 1
ATOM 3814 C C . THR A 1 514 ? 1.227 -5.611 -7.877 1.00 95.31 514 THR A C 1
ATOM 3816 O O . THR A 1 514 ? 0.502 -5.574 -8.871 1.00 95.31 514 THR A O 1
ATOM 3819 N N . THR A 1 515 ? 0.830 -5.097 -6.712 1.00 93.38 515 THR A N 1
ATOM 3820 C CA . THR A 1 515 ? -0.510 -4.526 -6.531 1.00 93.38 515 THR A CA 1
ATOM 3821 C C . THR A 1 515 ? -0.524 -3.054 -6.938 1.00 93.38 515 THR A C 1
ATOM 3823 O O . THR A 1 515 ? 0.084 -2.206 -6.282 1.00 93.38 515 THR A O 1
ATOM 3826 N N . GLN A 1 516 ? -1.260 -2.716 -8.001 1.00 90.62 516 GLN A N 1
ATOM 3827 C CA . GLN A 1 516 ? -1.428 -1.324 -8.440 1.00 90.62 516 GLN A CA 1
ATOM 3828 C C . GLN A 1 516 ? -2.068 -0.468 -7.339 1.00 90.62 516 GLN A C 1
ATOM 3830 O O . GLN A 1 516 ? -3.223 -0.677 -6.978 1.00 90.62 516 GLN A O 1
ATOM 3835 N N . GLY A 1 517 ? -1.331 0.528 -6.845 1.00 88.38 517 GLY A N 1
ATOM 3836 C CA . GLY A 1 517 ? -1.753 1.396 -5.739 1.00 88.38 517 GLY A CA 1
ATOM 3837 C C . GLY A 1 517 ? -0.875 1.280 -4.490 1.00 88.38 517 GLY A C 1
ATOM 3838 O O . GLY A 1 517 ? -0.895 2.186 -3.654 1.00 88.38 517 GLY A O 1
ATOM 3839 N N . ASP A 1 518 ? -0.060 0.227 -4.383 1.00 94.44 518 ASP A N 1
ATOM 3840 C CA . ASP A 1 518 ? 0.970 0.113 -3.350 1.00 94.44 518 ASP A CA 1
ATOM 3841 C C . ASP A 1 518 ? 2.181 1.008 -3.686 1.00 94.44 518 ASP A C 1
ATOM 3843 O O . ASP A 1 518 ? 2.728 0.898 -4.787 1.00 94.44 518 ASP A O 1
ATOM 3847 N N . PRO A 1 519 ? 2.651 1.872 -2.763 1.00 95.31 519 PRO A N 1
ATOM 3848 C CA . PRO A 1 519 ? 3.887 2.625 -2.957 1.00 95.31 519 PRO A CA 1
ATOM 3849 C C . PRO A 1 519 ? 5.110 1.770 -3.331 1.00 95.31 519 PRO A C 1
ATOM 3851 O O . PRO A 1 519 ? 5.935 2.237 -4.113 1.00 95.31 519 PRO A O 1
ATOM 3854 N N . LEU A 1 520 ? 5.227 0.534 -2.826 1.00 96.44 520 LEU A N 1
ATOM 3855 C CA . LEU A 1 520 ? 6.364 -0.353 -3.128 1.00 96.44 520 LEU A CA 1
ATOM 3856 C C . LEU A 1 520 ? 6.310 -0.964 -4.539 1.00 96.44 520 LEU A C 1
ATOM 3858 O O . LEU A 1 520 ? 7.345 -1.373 -5.072 1.00 96.44 520 LEU A O 1
ATOM 3862 N N . ALA A 1 521 ? 5.128 -1.012 -5.163 1.00 95.50 521 ALA A N 1
ATOM 3863 C CA . ALA A 1 521 ? 4.904 -1.726 -6.421 1.00 95.50 521 ALA A CA 1
ATOM 3864 C C . ALA A 1 521 ? 5.759 -1.189 -7.575 1.00 95.50 521 ALA A C 1
ATOM 3866 O O . ALA A 1 521 ? 6.272 -1.975 -8.371 1.00 95.50 521 ALA A O 1
ATOM 3867 N N . MET A 1 522 ? 5.935 0.136 -7.655 1.00 92.56 522 MET A N 1
ATOM 3868 C CA . MET A 1 522 ? 6.750 0.763 -8.700 1.00 92.56 522 MET A CA 1
ATOM 3869 C C . MET A 1 522 ? 8.214 0.356 -8.590 1.00 92.56 522 MET A C 1
ATOM 3871 O O . MET A 1 522 ? 8.796 -0.066 -9.581 1.00 92.56 522 MET A O 1
ATOM 3875 N N . ALA A 1 523 ? 8.797 0.441 -7.392 1.00 95.12 523 ALA A N 1
ATOM 3876 C CA . ALA A 1 523 ? 10.193 0.082 -7.176 1.00 95.12 523 ALA A CA 1
ATOM 3877 C C . ALA A 1 523 ? 10.437 -1.401 -7.497 1.00 95.12 523 ALA A C 1
ATOM 3879 O O . ALA A 1 523 ? 11.373 -1.729 -8.224 1.00 95.12 523 ALA A O 1
ATOM 3880 N N . MET A 1 524 ? 9.543 -2.289 -7.047 1.00 96.25 524 MET A N 1
ATOM 3881 C CA . MET A 1 524 ? 9.621 -3.714 -7.376 1.00 96.25 524 MET A CA 1
ATOM 3882 C C . MET A 1 524 ? 9.493 -3.976 -8.878 1.00 96.25 524 MET A C 1
ATOM 3884 O O . MET A 1 524 ? 10.274 -4.754 -9.417 1.00 96.25 524 MET A O 1
ATOM 3888 N N . TYR A 1 525 ? 8.545 -3.327 -9.563 1.00 94.44 525 TYR A N 1
ATOM 3889 C CA . TYR A 1 525 ? 8.384 -3.490 -11.008 1.00 94.44 525 TYR A CA 1
ATOM 3890 C C . TYR A 1 525 ? 9.625 -3.017 -11.767 1.00 94.44 525 TYR A C 1
ATOM 3892 O O . TYR A 1 525 ? 10.178 -3.762 -12.574 1.00 94.44 525 TYR A O 1
ATOM 3900 N N . SER A 1 526 ? 10.099 -1.809 -11.460 1.00 91.12 526 SER A N 1
ATOM 3901 C CA . SER A 1 526 ? 11.260 -1.195 -12.103 1.00 91.12 526 SER A CA 1
ATOM 3902 C C . SER A 1 526 ? 12.516 -2.048 -11.958 1.00 91.12 526 SER A C 1
ATOM 3904 O O . SER A 1 526 ? 13.208 -2.275 -12.949 1.00 91.12 526 SER A O 1
ATOM 3906 N N . LEU A 1 527 ? 12.785 -2.562 -10.756 1.00 93.19 527 LEU A N 1
ATOM 3907 C CA . LEU A 1 527 ? 13.931 -3.435 -10.511 1.00 93.19 527 LEU A CA 1
ATOM 3908 C C . LEU A 1 527 ? 13.728 -4.841 -11.098 1.00 93.19 527 LEU A C 1
ATOM 3910 O O . LEU A 1 527 ? 14.659 -5.424 -11.650 1.00 93.19 527 LEU A O 1
ATOM 3914 N N . GLY A 1 528 ? 12.508 -5.378 -11.035 1.00 91.25 528 GLY A N 1
ATOM 3915 C CA . GLY A 1 528 ? 12.176 -6.718 -11.523 1.00 91.25 528 GLY A CA 1
ATOM 3916 C C . GLY A 1 528 ? 12.384 -6.904 -13.028 1.00 91.25 528 GLY A C 1
ATOM 3917 O O . GLY A 1 528 ? 12.683 -8.016 -13.462 1.00 91.25 528 GLY A O 1
ATOM 3918 N N . VAL A 1 529 ? 12.288 -5.831 -13.822 1.00 88.06 529 VAL A N 1
ATOM 3919 C CA . VAL A 1 529 ? 12.525 -5.872 -15.278 1.00 88.06 529 VAL A CA 1
ATOM 3920 C C . VAL A 1 529 ? 13.988 -5.646 -15.683 1.00 88.06 529 VAL A C 1
ATOM 3922 O O . VAL A 1 529 ? 14.334 -5.875 -16.840 1.00 88.06 529 VAL A O 1
ATOM 3925 N N . ILE A 1 530 ? 14.879 -5.253 -14.766 1.00 85.81 530 ILE A N 1
ATOM 3926 C CA . ILE A 1 530 ? 16.306 -5.016 -15.068 1.00 85.81 530 ILE A CA 1
ATOM 3927 C C . ILE A 1 530 ? 16.997 -6.209 -15.748 1.00 85.81 530 ILE A C 1
ATOM 3929 O O . ILE A 1 530 ? 17.686 -5.979 -16.742 1.00 85.81 530 ILE A O 1
ATOM 3933 N N . PRO A 1 531 ? 16.816 -7.473 -15.310 1.00 84.06 531 PRO A N 1
ATOM 3934 C CA . PRO A 1 531 ? 17.442 -8.613 -15.981 1.00 84.06 531 PRO A CA 1
ATOM 3935 C C . PRO A 1 531 ? 17.052 -8.726 -17.463 1.00 84.06 531 PRO A C 1
ATOM 3937 O O . PRO A 1 531 ? 17.865 -9.143 -18.288 1.00 84.06 531 PRO A O 1
ATOM 3940 N N . LEU A 1 532 ? 15.814 -8.352 -17.811 1.00 80.44 532 LEU A N 1
ATOM 3941 C CA . LEU A 1 532 ? 15.356 -8.302 -19.198 1.00 80.44 532 LEU A CA 1
ATOM 3942 C C . LEU A 1 532 ? 16.048 -7.163 -19.957 1.00 80.44 532 LEU A C 1
ATOM 3944 O O . LEU A 1 532 ? 16.563 -7.398 -21.047 1.00 80.44 532 LEU A O 1
ATOM 3948 N N . ILE A 1 533 ? 16.108 -5.964 -19.368 1.00 75.81 533 ILE A N 1
ATOM 3949 C CA . ILE A 1 533 ? 16.770 -4.792 -19.966 1.00 75.81 533 ILE A CA 1
ATOM 3950 C C . ILE A 1 533 ? 18.243 -5.102 -20.270 1.00 75.81 533 ILE A C 1
ATOM 3952 O O . ILE A 1 533 ? 18.714 -4.844 -21.379 1.00 75.81 533 ILE A O 1
ATOM 3956 N N . ILE A 1 534 ? 18.953 -5.717 -19.317 1.00 73.50 534 ILE A N 1
ATOM 3957 C CA . ILE A 1 534 ? 20.356 -6.118 -19.482 1.00 73.50 534 ILE A CA 1
ATOM 3958 C C . ILE A 1 534 ? 20.494 -7.105 -20.638 1.00 73.50 534 ILE A C 1
ATOM 3960 O O . ILE A 1 534 ? 21.284 -6.856 -21.546 1.00 73.50 534 ILE A O 1
ATOM 3964 N N . ARG A 1 535 ? 19.685 -8.169 -20.685 1.00 72.44 535 ARG A N 1
ATOM 3965 C CA . ARG A 1 535 ? 19.755 -9.115 -21.807 1.00 72.44 535 ARG A CA 1
ATOM 3966 C C . ARG A 1 535 ? 19.479 -8.475 -23.149 1.00 72.44 535 ARG A C 1
ATOM 3968 O O . ARG A 1 535 ? 20.174 -8.775 -24.110 1.00 72.44 535 ARG A O 1
ATOM 3975 N N . MET A 1 536 ? 18.481 -7.600 -23.228 1.00 68.06 536 MET A N 1
ATOM 3976 C CA . MET A 1 536 ? 18.189 -6.895 -24.473 1.00 68.06 536 MET A CA 1
ATOM 3977 C C . MET A 1 536 ? 19.385 -6.055 -24.932 1.00 68.06 536 MET A C 1
ATOM 3979 O O . MET A 1 536 ? 19.596 -5.922 -26.132 1.00 68.06 536 MET A O 1
ATOM 3983 N N . SER A 1 537 ? 20.199 -5.541 -24.001 1.00 63.44 537 SER A N 1
ATOM 3984 C CA . SER A 1 537 ? 21.435 -4.815 -24.327 1.00 63.44 537 SER A CA 1
ATOM 3985 C C . SER A 1 537 ? 22.593 -5.716 -24.773 1.00 63.44 537 SER A C 1
ATOM 3987 O O . SER A 1 537 ? 23.499 -5.250 -25.461 1.00 63.44 537 SER A O 1
ATOM 3989 N N . GLU A 1 538 ? 22.559 -7.002 -24.414 1.00 59.94 538 GLU A N 1
ATOM 3990 C CA . GLU A 1 538 ? 23.569 -8.003 -24.782 1.00 59.94 538 GLU A CA 1
ATOM 3991 C C . GLU A 1 538 ? 23.286 -8.675 -26.135 1.00 59.94 538 GLU A C 1
ATOM 3993 O O . GLU A 1 538 ? 24.206 -9.220 -26.749 1.00 59.94 538 GLU A O 1
ATOM 3998 N N . ILE A 1 539 ? 22.038 -8.637 -26.624 1.00 56.91 539 ILE A N 1
ATOM 3999 C CA . ILE A 1 539 ? 21.656 -9.176 -27.938 1.00 56.91 539 ILE A CA 1
ATOM 4000 C C . ILE A 1 539 ? 22.310 -8.318 -29.038 1.00 56.91 539 ILE A C 1
ATOM 4002 O O . ILE A 1 539 ? 21.754 -7.343 -29.529 1.00 56.91 539 ILE A O 1
ATOM 4006 N N . GLN A 1 540 ? 23.527 -8.701 -29.430 1.00 44.53 540 GLN A N 1
ATOM 4007 C CA . GLN A 1 540 ? 24.326 -8.081 -30.498 1.00 44.53 540 GLN A CA 1
ATOM 4008 C C . GLN A 1 540 ? 23.979 -8.581 -31.914 1.00 44.53 540 GLN A C 1
ATOM 4010 O O . GLN A 1 540 ? 24.759 -8.400 -32.853 1.00 44.53 540 GLN A O 1
ATOM 4015 N N . SER A 1 541 ? 22.833 -9.225 -32.125 1.00 36.44 541 SER A N 1
ATOM 4016 C CA . SER A 1 541 ? 22.500 -9.756 -33.447 1.00 36.44 541 SER A CA 1
ATOM 4017 C C . SER A 1 541 ? 21.968 -8.656 -34.371 1.00 36.44 541 SER A C 1
ATOM 4019 O O . SER A 1 541 ? 20.807 -8.275 -34.281 1.00 36.44 541 SER A O 1
ATOM 4021 N N . THR A 1 542 ? 22.876 -8.227 -35.260 1.00 34.44 542 THR A N 1
ATOM 4022 C CA . THR A 1 542 ? 22.748 -7.382 -36.464 1.00 34.44 542 THR A CA 1
ATOM 4023 C C . THR A 1 542 ? 22.668 -5.865 -36.243 1.00 34.44 542 THR A C 1
ATOM 4025 O O . THR A 1 542 ? 21.599 -5.316 -36.039 1.00 34.44 542 THR A O 1
ATOM 4028 N N . ARG A 1 543 ? 23.834 -5.199 -36.355 1.00 34.38 543 ARG A N 1
ATOM 4029 C CA . ARG A 1 543 ? 24.054 -3.739 -36.495 1.00 34.38 543 ARG A CA 1
ATOM 4030 C C . ARG A 1 543 ? 23.377 -2.837 -35.439 1.00 34.38 543 ARG A C 1
ATOM 4032 O O . ARG A 1 543 ? 22.243 -2.419 -35.574 1.00 34.38 543 ARG A O 1
ATOM 4039 N N . GLN A 1 544 ? 24.167 -2.458 -34.429 1.00 37.44 544 GLN A N 1
ATOM 4040 C CA . GLN A 1 544 ? 24.060 -1.202 -33.657 1.00 37.44 544 GLN A CA 1
ATOM 4041 C C . GLN A 1 544 ? 22.716 -0.835 -32.984 1.00 37.44 544 GLN A C 1
ATOM 4043 O O . GLN A 1 544 ? 22.481 0.332 -32.692 1.00 37.44 544 GLN A O 1
ATOM 4048 N N . GLY A 1 545 ? 21.868 -1.793 -32.615 1.00 38.22 545 GLY A N 1
ATOM 4049 C CA . GLY A 1 545 ? 20.756 -1.503 -31.703 1.00 38.22 545 GLY A CA 1
ATOM 4050 C C . GLY A 1 545 ? 21.249 -1.201 -30.278 1.00 38.22 545 GLY A C 1
ATOM 4051 O O . GLY A 1 545 ? 21.951 -2.017 -29.682 1.00 38.22 545 GLY A O 1
ATOM 4052 N N . ARG A 1 546 ? 20.875 -0.049 -29.703 1.00 41.25 546 ARG A N 1
ATOM 4053 C CA . ARG A 1 546 ? 20.979 0.222 -28.256 1.00 41.25 546 ARG A CA 1
ATOM 4054 C C . ARG A 1 546 ? 19.566 0.284 -27.668 1.00 41.25 546 ARG A C 1
ATOM 4056 O O . ARG A 1 546 ? 18.819 1.187 -28.040 1.00 41.25 546 ARG A O 1
ATOM 4063 N N . PRO A 1 547 ? 19.168 -0.628 -26.767 1.00 40.62 547 PRO A N 1
ATOM 4064 C CA . PRO A 1 547 ? 17.863 -0.529 -26.128 1.00 40.62 547 PRO A CA 1
ATOM 4065 C C . PRO A 1 547 ? 17.849 0.646 -25.144 1.00 40.62 547 PRO A C 1
ATOM 4067 O O . PRO A 1 547 ? 18.670 0.712 -24.231 1.00 40.62 547 PRO A O 1
ATOM 4070 N N . VAL A 1 548 ? 16.891 1.558 -25.310 1.00 46.12 548 VAL A N 1
ATOM 4071 C CA . VAL A 1 548 ? 16.492 2.524 -24.277 1.00 46.12 548 VAL A CA 1
ATOM 4072 C C . VAL A 1 548 ? 15.129 2.073 -23.783 1.00 46.12 548 VAL A C 1
ATOM 4074 O O . VAL A 1 548 ? 14.122 2.263 -24.457 1.00 46.12 548 VAL A O 1
ATOM 4077 N N . LEU A 1 549 ? 15.107 1.410 -22.630 1.00 48.06 549 LEU A N 1
ATOM 4078 C CA . LEU A 1 549 ? 13.875 0.982 -21.976 1.00 48.06 549 LEU A CA 1
ATOM 4079 C C . LEU A 1 549 ? 13.635 1.894 -20.776 1.00 48.06 549 LEU A C 1
ATOM 4081 O O . LEU A 1 549 ? 14.315 1.802 -19.762 1.00 48.06 549 LEU A O 1
ATOM 4085 N N . GLY A 1 550 ? 12.666 2.798 -20.895 1.00 39.50 550 GLY A N 1
ATOM 4086 C CA . GLY A 1 550 ? 12.335 3.738 -19.832 1.00 39.50 550 GLY A CA 1
ATOM 4087 C C . GLY A 1 550 ? 10.871 4.154 -19.871 1.00 39.50 550 GLY A C 1
ATOM 4088 O O . GLY A 1 550 ? 10.519 5.058 -20.615 1.00 39.50 550 GLY A O 1
ATOM 4089 N N . SER A 1 551 ? 10.070 3.537 -18.993 1.00 38.53 551 SER A N 1
ATOM 4090 C CA . SER A 1 551 ? 8.692 3.905 -18.609 1.00 38.53 551 SER A CA 1
ATOM 4091 C C . SER A 1 551 ? 7.580 3.751 -19.655 1.00 38.53 551 SER A C 1
ATOM 4093 O O . SER A 1 551 ? 7.831 3.886 -20.850 1.00 38.53 551 SER A O 1
ATOM 4095 N N . PRO A 1 552 ? 6.316 3.534 -19.221 1.00 32.75 552 PRO A N 1
ATOM 4096 C CA . PRO A 1 552 ? 5.171 3.842 -20.058 1.00 32.75 552 PRO A CA 1
ATOM 4097 C C . PRO A 1 552 ? 5.160 5.358 -20.243 1.00 32.75 552 PRO A C 1
ATOM 4099 O O . PRO A 1 552 ? 4.686 6.112 -19.390 1.00 32.75 552 PRO A O 1
ATOM 4102 N N . LEU A 1 553 ? 5.720 5.810 -21.362 1.00 31.81 553 LEU A N 1
ATOM 4103 C CA . LEU A 1 553 ? 5.380 7.111 -21.908 1.00 31.81 553 LEU A CA 1
ATOM 4104 C C . LEU A 1 553 ? 3.841 7.178 -21.949 1.00 31.81 553 LEU A C 1
ATOM 4106 O O . LEU A 1 553 ? 3.180 6.165 -22.186 1.00 31.81 553 LEU A O 1
ATOM 4110 N N . GLY A 1 554 ? 3.274 8.330 -21.581 1.00 37.91 554 GLY A N 1
ATOM 4111 C CA . GLY A 1 554 ? 1.826 8.514 -21.450 1.00 37.91 554 GLY A CA 1
ATOM 4112 C C . GLY A 1 554 ? 1.036 8.006 -22.663 1.00 37.91 554 GLY A C 1
ATOM 4113 O O . GLY A 1 554 ? 1.609 7.719 -23.702 1.00 37.91 554 GLY A O 1
ATOM 4114 N N . THR A 1 555 ? -0.290 7.905 -22.512 1.00 37.12 555 THR A N 1
ATOM 4115 C CA . THR A 1 555 ? -1.248 7.430 -23.538 1.00 37.12 555 THR A CA 1
ATOM 4116 C C . THR A 1 555 ? -0.792 7.703 -24.974 1.00 37.12 555 THR A C 1
ATOM 4118 O O . THR A 1 555 ? -0.363 8.826 -25.222 1.00 37.12 555 THR A O 1
ATOM 4121 N N . ASP A 1 556 ? -0.962 6.754 -25.904 1.00 39.38 556 ASP A N 1
ATOM 4122 C CA . ASP A 1 556 ? -0.576 6.866 -27.329 1.00 39.38 556 ASP A CA 1
ATOM 4123 C C . ASP A 1 556 ? -0.835 8.251 -27.941 1.00 39.38 556 ASP A C 1
ATOM 4125 O O . ASP A 1 556 ? -0.020 8.769 -28.699 1.00 39.38 556 ASP A O 1
ATOM 4129 N N . ASP A 1 557 ? -1.935 8.890 -27.549 1.00 40.31 557 ASP A N 1
ATOM 4130 C CA . ASP A 1 557 ? -2.327 10.250 -27.920 1.00 40.31 557 ASP A CA 1
ATOM 4131 C C . ASP A 1 557 ? -1.273 11.327 -27.573 1.00 40.31 557 ASP A C 1
ATOM 4133 O O . ASP A 1 557 ? -0.948 12.176 -28.393 1.00 40.31 557 ASP A O 1
ATOM 4137 N N . TYR A 1 558 ? -0.657 11.273 -26.390 1.00 39.75 558 TYR A N 1
ATOM 4138 C CA . TYR A 1 558 ? 0.370 12.225 -25.948 1.00 39.75 558 TYR A CA 1
ATOM 4139 C C . TYR A 1 558 ? 1.670 12.075 -26.742 1.00 39.75 558 TYR A C 1
ATOM 4141 O O . TYR A 1 558 ? 2.249 13.068 -27.182 1.00 39.75 558 TYR A O 1
ATOM 4149 N N . ILE A 1 559 ? 2.119 10.834 -26.950 1.00 40.88 559 ILE A N 1
ATOM 4150 C CA . ILE A 1 559 ? 3.353 10.557 -27.692 1.00 40.88 559 ILE A CA 1
ATOM 4151 C C . ILE A 1 559 ? 3.149 10.880 -29.170 1.00 40.88 559 ILE A C 1
ATOM 4153 O O . ILE A 1 559 ? 3.977 11.568 -29.758 1.00 40.88 559 ILE A O 1
ATOM 4157 N N . SER A 1 560 ? 2.042 10.432 -29.765 1.00 44.75 560 SER A N 1
ATOM 4158 C CA . SER A 1 560 ? 1.738 10.685 -31.176 1.00 44.75 560 SER A CA 1
ATOM 4159 C C . SER A 1 560 ? 1.554 12.174 -31.464 1.00 44.75 560 SER A C 1
ATOM 4161 O O . SER A 1 560 ? 2.152 12.668 -32.417 1.00 44.75 560 SER A O 1
ATOM 4163 N N . THR A 1 561 ? 0.834 12.911 -30.612 1.00 44.09 561 THR A N 1
ATOM 4164 C CA . THR A 1 561 ? 0.657 14.364 -30.766 1.00 44.09 561 THR A CA 1
ATOM 4165 C C . THR A 1 561 ? 1.994 15.095 -30.663 1.00 44.09 561 THR A C 1
ATOM 4167 O O . THR A 1 561 ? 2.327 15.890 -31.537 1.00 44.09 561 THR A O 1
ATOM 4170 N N . TRP A 1 562 ? 2.819 14.779 -29.661 1.00 45.69 562 TRP A N 1
ATOM 4171 C CA . TRP A 1 562 ? 4.103 15.459 -29.476 1.00 45.69 562 TRP A CA 1
ATOM 4172 C C . TRP A 1 562 ? 5.119 15.126 -30.579 1.00 45.69 562 TRP A C 1
ATOM 4174 O O . TRP A 1 562 ? 5.801 16.015 -31.094 1.00 45.69 562 TRP A O 1
ATOM 4184 N N . VAL A 1 563 ? 5.202 13.853 -30.983 1.00 44.22 563 VAL A N 1
ATOM 4185 C CA . VAL A 1 563 ? 6.070 13.409 -32.083 1.00 44.22 563 VAL A CA 1
ATOM 4186 C C . VAL A 1 563 ? 5.635 14.061 -33.395 1.00 44.22 563 VAL A C 1
ATOM 4188 O O . VAL A 1 563 ? 6.485 14.572 -34.122 1.00 44.22 563 VAL A O 1
ATOM 4191 N N . GLN A 1 564 ? 4.331 14.139 -33.679 1.00 47.84 564 GLN A N 1
ATOM 4192 C CA . GLN A 1 564 ? 3.836 14.831 -34.871 1.00 47.84 564 GLN A CA 1
ATOM 4193 C C . GLN A 1 564 ? 4.096 16.342 -34.834 1.00 47.84 564 GLN A C 1
ATOM 4195 O O . GLN A 1 564 ? 4.534 16.897 -35.842 1.00 47.84 564 GLN A O 1
ATOM 4200 N N . GLU A 1 565 ? 3.907 17.008 -33.692 1.00 50.91 565 GLU A N 1
ATOM 4201 C CA . GLU A 1 565 ? 4.198 18.441 -33.538 1.00 50.91 565 GLU A CA 1
ATOM 4202 C C . GLU A 1 565 ? 5.684 18.758 -33.754 1.00 50.91 565 GLU A C 1
ATOM 4204 O O . GLU A 1 565 ? 6.026 19.737 -34.424 1.00 50.91 565 GLU A O 1
ATOM 4209 N N . LYS A 1 566 ? 6.588 17.917 -33.238 1.00 47.47 566 LYS A N 1
ATOM 4210 C CA . LYS A 1 566 ? 8.036 18.111 -33.395 1.00 47.47 566 LYS A CA 1
ATOM 4211 C C . LYS A 1 566 ? 8.536 17.770 -34.792 1.00 47.47 566 LYS A C 1
ATOM 4213 O O . LYS A 1 566 ? 9.361 18.514 -35.322 1.00 47.47 566 LYS A O 1
ATOM 4218 N N . ILE A 1 567 ? 8.012 16.712 -35.411 1.00 50.19 567 ILE A N 1
ATOM 4219 C CA . ILE A 1 567 ? 8.320 16.370 -36.805 1.00 50.19 567 ILE A CA 1
ATOM 4220 C C . ILE A 1 567 ? 7.834 17.485 -37.738 1.00 50.19 567 ILE A C 1
ATOM 4222 O O . ILE A 1 567 ? 8.592 17.936 -38.597 1.00 50.19 567 ILE A O 1
ATOM 4226 N N . LYS A 1 568 ? 6.615 17.999 -37.531 1.00 54.91 568 LYS A N 1
ATOM 4227 C CA . LYS A 1 568 ? 6.078 19.116 -38.317 1.00 54.91 568 LYS A CA 1
ATOM 4228 C C . LYS A 1 568 ? 6.921 20.384 -38.151 1.00 54.91 568 LYS A C 1
ATOM 4230 O O . LYS A 1 568 ? 7.348 20.957 -39.147 1.00 54.91 568 LYS A O 1
ATOM 4235 N N . GLY A 1 569 ? 7.248 20.768 -36.914 1.00 49.56 569 GLY A N 1
ATOM 4236 C CA . GLY A 1 569 ? 8.097 21.934 -36.649 1.00 49.56 569 GLY A CA 1
ATOM 4237 C C . GLY A 1 569 ? 9.503 21.825 -37.257 1.00 49.56 569 GLY A C 1
ATOM 4238 O O . GLY A 1 569 ? 10.059 22.824 -37.710 1.00 49.56 569 GLY A O 1
ATOM 4239 N N . PHE A 1 570 ? 10.067 20.615 -37.324 1.00 50.03 570 PHE A N 1
ATOM 4240 C CA . PHE A 1 570 ? 11.351 20.354 -37.976 1.00 50.03 570 PHE A CA 1
ATOM 4241 C C . PHE A 1 570 ? 11.283 20.530 -39.500 1.00 50.03 570 PHE A C 1
ATOM 4243 O O . PHE A 1 570 ? 12.143 21.200 -40.076 1.00 50.03 570 PHE A O 1
ATOM 4250 N N . PHE A 1 571 ? 10.251 19.986 -40.152 1.00 54.75 571 PHE A N 1
ATOM 4251 C CA . PHE A 1 571 ? 10.064 20.154 -41.596 1.00 54.75 571 PHE A CA 1
ATOM 4252 C C . PHE A 1 571 ? 9.717 21.597 -41.977 1.00 54.75 571 PHE A C 1
ATOM 4254 O O . PHE A 1 571 ? 10.243 22.092 -42.972 1.00 54.75 571 PHE A O 1
ATOM 4261 N N . ASP A 1 572 ? 8.928 22.304 -41.166 1.00 61.81 572 ASP A N 1
ATOM 4262 C CA . ASP A 1 572 ? 8.613 23.720 -41.381 1.00 61.81 572 ASP A CA 1
ATOM 4263 C C . ASP A 1 572 ? 9.877 24.594 -41.260 1.00 61.81 572 ASP A C 1
ATOM 4265 O O . ASP A 1 572 ? 10.125 25.461 -42.102 1.00 61.81 572 ASP A O 1
ATOM 4269 N N . ALA A 1 573 ? 10.738 24.319 -40.274 1.00 49.84 573 ALA A N 1
ATOM 4270 C CA . ALA A 1 573 ? 12.022 25.004 -40.112 1.00 49.84 573 ALA A CA 1
ATOM 4271 C C . ALA A 1 573 ? 13.012 24.694 -41.250 1.00 49.84 573 ALA A C 1
ATOM 4273 O O . ALA A 1 573 ? 13.732 25.587 -41.701 1.00 49.84 573 ALA A O 1
ATOM 4274 N N . LEU A 1 574 ? 13.039 23.453 -41.749 1.00 46.78 574 LEU A N 1
ATOM 4275 C CA . LEU A 1 574 ? 13.814 23.073 -42.935 1.00 46.78 574 LEU A CA 1
ATOM 4276 C C . LEU A 1 574 ? 13.312 23.787 -44.192 1.00 46.78 574 LEU A C 1
ATOM 4278 O O . LEU A 1 574 ? 14.127 24.299 -44.958 1.00 46.78 574 LEU A O 1
ATOM 4282 N N . CYS A 1 575 ? 11.994 23.867 -44.386 1.00 55.25 575 CYS A N 1
ATOM 4283 C CA . CYS A 1 575 ? 11.404 24.587 -45.510 1.00 55.25 575 CYS A CA 1
ATOM 4284 C C . CYS A 1 575 ? 11.845 26.053 -45.489 1.00 55.25 575 CYS A C 1
ATOM 4286 O O . CYS A 1 575 ? 12.457 26.516 -46.449 1.00 55.25 575 CYS A O 1
ATOM 4288 N N . LEU A 1 576 ? 11.670 26.740 -44.357 1.00 54.72 576 LEU A N 1
ATOM 4289 C CA . LEU A 1 576 ? 12.084 28.137 -44.199 1.00 54.72 576 LEU A CA 1
ATOM 4290 C C . LEU A 1 576 ? 13.595 28.334 -44.403 1.00 54.72 576 LEU A C 1
ATOM 4292 O O . LEU A 1 576 ? 14.004 29.302 -45.042 1.00 54.72 576 LEU A O 1
ATOM 4296 N N . ARG A 1 577 ? 14.428 27.402 -43.922 1.00 47.03 577 ARG A N 1
ATOM 4297 C CA . ARG A 1 577 ? 15.891 27.454 -44.084 1.00 47.03 577 ARG A CA 1
ATOM 4298 C C . ARG A 1 577 ? 16.339 27.344 -45.540 1.00 47.03 577 ARG A C 1
ATOM 4300 O O . ARG A 1 577 ? 17.328 27.967 -45.914 1.00 47.03 577 ARG A O 1
ATOM 4307 N N . TYR A 1 578 ? 15.639 26.552 -46.345 1.00 50.06 578 TYR A N 1
ATOM 4308 C CA . TYR A 1 578 ? 15.954 26.345 -47.760 1.00 50.06 578 TYR A CA 1
ATOM 4309 C C . TYR A 1 578 ? 15.089 27.193 -48.705 1.00 50.06 578 TYR A C 1
ATOM 4311 O O . TYR A 1 578 ? 15.115 26.982 -49.915 1.00 50.06 578 TYR A O 1
ATOM 4319 N N . GLY A 1 579 ? 14.350 28.172 -48.173 1.00 53.31 579 GLY A N 1
ATOM 4320 C CA . GLY A 1 579 ? 13.531 29.086 -48.970 1.00 53.31 579 GLY A CA 1
ATOM 4321 C C . GLY A 1 579 ? 12.234 28.475 -49.514 1.00 53.31 579 GLY A C 1
ATOM 4322 O O . GLY A 1 579 ? 11.585 29.078 -50.366 1.00 53.31 579 GLY A O 1
ATOM 4323 N N . TYR A 1 580 ? 11.841 27.296 -49.033 1.00 59.56 580 TYR A N 1
ATOM 4324 C CA . TYR A 1 580 ? 10.573 26.653 -49.360 1.00 59.56 580 TYR A CA 1
ATOM 4325 C C . TYR A 1 580 ? 9.468 27.113 -48.407 1.00 59.56 580 TYR A C 1
ATOM 4327 O O . TYR A 1 580 ? 9.696 27.354 -47.221 1.00 59.56 580 TYR A O 1
ATOM 4335 N N . LEU A 1 581 ? 8.245 27.217 -48.920 1.00 57.22 581 LEU A N 1
ATOM 4336 C CA . LEU A 1 581 ? 7.087 27.605 -48.122 1.00 57.22 581 LEU A CA 1
ATOM 4337 C C . LEU A 1 581 ? 6.522 26.369 -47.390 1.00 57.22 581 LEU A C 1
ATOM 4339 O O . LEU A 1 581 ? 6.193 25.388 -48.062 1.00 57.22 581 LEU A O 1
ATOM 4343 N N . PRO A 1 582 ? 6.387 26.388 -46.049 1.00 69.44 582 PRO A N 1
ATOM 4344 C CA . PRO A 1 582 ? 5.685 25.339 -45.310 1.00 69.44 582 PRO A CA 1
ATOM 4345 C C . PRO A 1 582 ? 4.286 25.049 -45.872 1.00 69.44 582 PRO A C 1
ATOM 4347 O O . PRO A 1 582 ? 3.523 25.961 -46.192 1.00 69.44 582 PRO A O 1
ATOM 4350 N N . SER A 1 583 ? 3.927 23.769 -45.959 1.00 60.19 583 SER A N 1
ATOM 4351 C CA . SER A 1 583 ? 2.760 23.273 -46.705 1.00 60.19 583 SER A CA 1
ATOM 4352 C C . SER A 1 583 ? 1.393 23.616 -46.097 1.00 60.19 583 SER A C 1
ATOM 4354 O O . SER A 1 583 ? 0.375 23.420 -46.757 1.00 60.19 583 SER A O 1
ATOM 4356 N N . SER A 1 584 ? 1.343 24.154 -44.872 1.00 62.06 584 SER A N 1
ATOM 4357 C CA . SER A 1 584 ? 0.099 24.556 -44.193 1.00 62.06 584 SER A CA 1
ATOM 4358 C C . SER A 1 584 ? 0.001 26.053 -43.864 1.00 62.06 584 SER A C 1
ATOM 4360 O O . SER A 1 584 ? -0.707 26.420 -42.927 1.00 62.06 584 SER A O 1
ATOM 4362 N N . LEU A 1 585 ? 0.718 26.925 -44.582 1.00 59.16 585 LEU A N 1
ATOM 4363 C CA . LEU A 1 585 ? 0.596 28.378 -44.403 1.00 59.16 585 LEU A CA 1
ATOM 4364 C C . LEU A 1 585 ? -0.600 28.961 -45.181 1.00 59.16 585 LEU A C 1
ATOM 4366 O O . LEU A 1 585 ? -0.874 28.522 -46.300 1.00 59.16 585 LEU A O 1
ATOM 4370 N N . PRO A 1 586 ? -1.302 29.974 -44.633 1.00 63.84 586 PRO A N 1
ATOM 4371 C CA . PRO A 1 586 ? -2.314 30.721 -45.374 1.00 63.84 586 PRO A CA 1
ATOM 4372 C C . PRO A 1 586 ? -1.703 31.361 -46.625 1.00 63.84 586 PRO A C 1
ATOM 4374 O O . PRO A 1 586 ? -0.599 31.899 -46.570 1.00 63.84 586 PRO A O 1
ATOM 4377 N N . THR A 1 587 ? -2.427 31.364 -47.746 1.00 68.38 587 THR A N 1
ATOM 4378 C CA . THR A 1 587 ? -1.921 31.923 -49.014 1.00 68.38 587 THR A CA 1
ATOM 4379 C C . THR A 1 587 ? -1.688 33.436 -48.961 1.00 68.38 587 THR A C 1
ATOM 4381 O O . THR A 1 587 ? -0.878 33.959 -49.727 1.00 68.38 587 THR A O 1
ATOM 4384 N N . ASN A 1 588 ? -2.349 34.148 -48.041 1.00 72.88 588 ASN A N 1
ATOM 4385 C CA . ASN A 1 588 ? -2.253 35.599 -47.890 1.00 72.88 588 ASN A CA 1
ATOM 4386 C C . ASN A 1 588 ? -2.034 35.981 -46.416 1.00 72.88 588 ASN A C 1
ATOM 4388 O O . ASN A 1 588 ? -2.589 35.360 -45.510 1.00 72.88 588 ASN A O 1
ATOM 4392 N N . CYS A 1 589 ? -1.252 37.037 -46.188 1.00 71.81 589 CYS A N 1
ATOM 4393 C CA . CYS A 1 589 ? -1.053 37.676 -44.889 1.00 71.81 589 CYS A CA 1
ATOM 4394 C C . CYS A 1 589 ? -2.337 38.364 -44.407 1.00 71.81 589 CYS A C 1
ATOM 4396 O O . CYS A 1 589 ? -3.138 38.824 -45.220 1.00 71.81 589 CYS A O 1
ATOM 4398 N N . SER A 1 590 ? -2.478 38.572 -43.096 1.00 67.56 590 SER A N 1
ATOM 4399 C CA . SER A 1 590 ? -3.550 39.392 -42.503 1.00 67.56 590 SER A CA 1
ATOM 4400 C C . SER A 1 590 ? -3.572 40.844 -43.009 1.00 67.56 590 SER A C 1
ATOM 4402 O O . SER A 1 590 ? -4.569 41.538 -42.841 1.00 67.56 590 SER A O 1
ATOM 4404 N N . CYS A 1 591 ? -2.498 41.310 -43.658 1.00 70.06 591 CYS A N 1
ATOM 4405 C CA . CYS A 1 591 ? -2.456 42.601 -44.351 1.00 70.06 591 CYS A CA 1
ATOM 4406 C C . CYS A 1 591 ? -2.998 42.568 -45.799 1.00 70.06 591 CYS A C 1
ATOM 4408 O O . CYS A 1 591 ? -3.009 43.595 -46.471 1.00 70.06 591 CYS A O 1
ATOM 4410 N N . GLY A 1 592 ? -3.419 41.397 -46.291 1.00 71.44 592 GLY A N 1
ATOM 4411 C CA . GLY A 1 592 ? -4.001 41.183 -47.620 1.00 71.44 592 GLY A CA 1
ATOM 4412 C C . GLY A 1 592 ? -3.008 40.825 -48.733 1.00 71.44 592 GLY A C 1
ATOM 4413 O O . GLY A 1 592 ? -3.440 40.406 -49.806 1.00 71.44 592 GLY A O 1
ATOM 4414 N N . ILE A 1 593 ? -1.697 40.940 -48.495 1.00 74.62 593 ILE A N 1
ATOM 4415 C CA . ILE A 1 593 ? -0.640 40.637 -49.479 1.00 74.62 593 ILE A CA 1
ATOM 4416 C C . ILE A 1 593 ? -0.341 39.122 -49.499 1.00 74.62 593 ILE A C 1
ATOM 4418 O O . ILE A 1 593 ? -0.346 38.502 -48.431 1.00 74.62 593 ILE A O 1
ATOM 4422 N N . PRO A 1 594 ? -0.078 38.505 -50.672 1.00 73.00 594 PRO A N 1
ATOM 4423 C CA . PRO A 1 594 ? 0.321 37.100 -50.767 1.00 73.00 594 PRO A CA 1
ATOM 4424 C C . PRO A 1 594 ? 1.516 36.781 -49.868 1.00 73.00 594 PRO A C 1
ATOM 4426 O O . PRO A 1 594 ? 2.499 37.525 -49.829 1.00 73.00 594 PRO A O 1
ATOM 4429 N N . LEU A 1 595 ? 1.417 35.683 -49.124 1.00 64.44 595 LEU A N 1
ATOM 4430 C CA . LEU A 1 595 ? 2.404 35.328 -48.115 1.00 64.44 595 LEU A CA 1
ATOM 4431 C C . LEU A 1 595 ? 3.693 34.834 -48.799 1.00 64.44 595 LEU A C 1
ATOM 4433 O O . LEU A 1 595 ? 3.717 33.761 -49.398 1.00 64.44 595 LEU A O 1
ATOM 4437 N N . SER A 1 596 ? 4.768 35.620 -48.714 1.00 69.44 596 SER A N 1
ATOM 4438 C CA . SER A 1 596 ? 6.123 35.242 -49.139 1.00 69.44 596 SER A CA 1
ATOM 4439 C C . SER A 1 596 ? 7.085 35.292 -47.951 1.00 69.44 596 SER A C 1
ATOM 4441 O O . SER A 1 596 ? 6.808 35.967 -46.959 1.00 69.44 596 SER A O 1
ATOM 4443 N N . ILE A 1 597 ? 8.225 34.598 -48.037 1.00 58.72 597 ILE A N 1
ATOM 4444 C CA . ILE A 1 597 ? 9.220 34.570 -46.948 1.00 58.72 597 ILE A CA 1
ATOM 4445 C C . ILE A 1 597 ? 9.696 35.989 -46.601 1.00 58.72 597 ILE A C 1
ATOM 4447 O O . ILE A 1 597 ? 9.746 36.351 -45.429 1.00 58.72 597 ILE A O 1
ATOM 4451 N N . ASP A 1 598 ? 9.951 36.817 -47.613 1.00 63.44 598 ASP A N 1
ATOM 4452 C CA . ASP A 1 598 ? 10.344 38.217 -47.431 1.00 63.44 598 ASP A CA 1
ATOM 4453 C C . ASP A 1 598 ? 9.223 39.057 -46.790 1.00 63.44 598 ASP A C 1
ATOM 4455 O O . ASP A 1 598 ? 9.453 39.869 -45.893 1.00 63.44 598 ASP A O 1
ATOM 4459 N N . HIS A 1 599 ? 7.972 38.800 -47.173 1.00 69.50 599 HIS A N 1
ATOM 4460 C CA . HIS A 1 599 ? 6.819 39.490 -46.609 1.00 69.50 599 HIS A CA 1
ATOM 4461 C C . HIS A 1 599 ? 6.559 39.110 -45.137 1.00 69.50 599 HIS A C 1
ATOM 4463 O O . HIS A 1 599 ? 6.223 39.979 -44.329 1.00 69.50 599 HIS A O 1
ATOM 4469 N N . CYS A 1 600 ? 6.766 37.844 -44.757 1.00 62.72 600 CYS A N 1
ATOM 4470 C CA . CYS A 1 600 ? 6.629 37.359 -43.375 1.00 62.72 600 CYS A CA 1
ATOM 4471 C C . CYS A 1 600 ? 7.595 38.036 -42.393 1.00 62.72 600 CYS A C 1
ATOM 4473 O O . CYS A 1 600 ? 7.259 38.198 -41.218 1.00 62.72 600 CYS A O 1
ATOM 4475 N N . LEU A 1 601 ? 8.782 38.419 -42.865 1.00 58.47 601 LEU A N 1
ATOM 4476 C CA . LEU A 1 601 ? 9.833 39.026 -42.045 1.00 58.47 601 LEU A CA 1
ATOM 4477 C C . LEU A 1 601 ? 9.694 40.552 -41.925 1.00 58.47 601 LEU A C 1
ATOM 4479 O O . LEU A 1 601 ? 10.217 41.136 -40.980 1.00 58.47 601 LEU A O 1
ATOM 4483 N N . ASN A 1 602 ? 8.965 41.189 -42.847 1.00 52.84 602 ASN A N 1
ATOM 4484 C CA . ASN A 1 602 ? 8.898 42.649 -42.960 1.00 52.84 602 ASN A CA 1
ATOM 4485 C C . ASN A 1 602 ? 7.502 43.249 -42.687 1.00 52.84 602 ASN A C 1
ATOM 4487 O O . ASN A 1 602 ? 7.376 44.456 -42.480 1.00 52.84 602 ASN A O 1
ATOM 4491 N N . CYS A 1 603 ? 6.427 42.451 -42.693 1.00 58.03 603 CYS A N 1
ATOM 4492 C CA . CYS A 1 603 ? 5.065 42.975 -42.564 1.00 58.03 603 CYS A CA 1
ATOM 4493 C C . CYS A 1 603 ? 4.701 43.369 -41.121 1.00 58.03 603 CYS A C 1
ATOM 4495 O O . CYS A 1 603 ? 4.791 42.574 -40.194 1.00 58.03 603 CYS A O 1
ATOM 4497 N N . HIS A 1 604 ? 4.188 44.584 -40.922 1.00 49.41 604 HIS A N 1
ATOM 4498 C CA . HIS A 1 604 ? 3.833 45.098 -39.592 1.00 49.41 604 HIS A CA 1
ATOM 4499 C C . HIS A 1 604 ? 2.411 44.773 -39.111 1.00 49.41 604 HIS A C 1
ATOM 4501 O O . HIS A 1 604 ? 2.122 44.949 -37.931 1.00 49.41 604 HIS A O 1
ATOM 4507 N N . LEU A 1 605 ? 1.515 44.361 -40.012 1.00 48.88 605 LEU A N 1
ATOM 4508 C CA . LEU A 1 605 ? 0.113 44.043 -39.696 1.00 48.88 605 LEU A CA 1
ATOM 4509 C C . LEU A 1 605 ? -0.123 42.532 -39.524 1.00 48.88 605 LEU A C 1
ATOM 4511 O O . LEU A 1 605 ? -1.161 42.128 -39.010 1.00 48.88 605 LEU A O 1
ATOM 4515 N N . GLY A 1 606 ? 0.838 41.704 -39.948 1.00 55.84 606 GLY A N 1
ATOM 4516 C CA . GLY A 1 606 ? 0.763 40.243 -39.853 1.00 55.84 606 GLY A CA 1
ATOM 4517 C C . GLY A 1 606 ? 2.083 39.498 -40.098 1.00 55.84 606 GLY A C 1
ATOM 4518 O O . GLY A 1 606 ? 2.038 38.312 -40.400 1.00 55.84 606 GLY A O 1
ATOM 4519 N N . GLY A 1 607 ? 3.239 40.169 -40.005 1.00 57.50 607 GLY A N 1
ATOM 4520 C CA . GLY A 1 607 ? 4.576 39.553 -40.005 1.00 57.50 607 GLY A CA 1
ATOM 4521 C C . GLY A 1 607 ? 5.214 39.571 -38.608 1.00 57.50 607 GLY A C 1
ATOM 4522 O O . GLY A 1 607 ? 4.692 40.201 -37.687 1.00 57.50 607 GLY A O 1
ATOM 4523 N N . PHE A 1 608 ? 6.323 38.849 -38.422 1.00 54.75 608 PHE A N 1
ATOM 4524 C CA . PHE A 1 608 ? 6.926 38.630 -37.098 1.00 54.75 608 PHE A CA 1
ATOM 4525 C C . PHE A 1 608 ? 7.603 39.901 -36.529 1.00 54.75 608 PHE A C 1
ATOM 4527 O O . PHE A 1 608 ? 8.598 40.409 -37.041 1.00 54.75 608 PHE A O 1
ATOM 4534 N N . THR A 1 609 ? 7.034 40.416 -35.436 1.00 46.97 609 THR A N 1
ATOM 4535 C CA . THR A 1 609 ? 7.315 41.696 -34.758 1.00 46.97 609 THR A CA 1
ATOM 4536 C C . THR A 1 609 ? 8.646 41.723 -33.980 1.00 46.97 609 THR A C 1
ATOM 4538 O O . THR A 1 609 ? 8.633 41.566 -32.765 1.00 46.97 609 THR A O 1
ATOM 4541 N N . ILE A 1 610 ? 9.797 41.947 -34.627 1.00 51.56 610 ILE A N 1
ATOM 4542 C CA . ILE A 1 610 ? 11.103 42.010 -33.917 1.00 51.56 610 ILE A CA 1
ATOM 4543 C C . ILE A 1 610 ? 11.843 43.363 -34.026 1.00 51.56 610 ILE A C 1
ATOM 4545 O O . ILE A 1 610 ? 12.539 43.752 -33.098 1.00 51.56 610 ILE A O 1
ATOM 4549 N N . LEU A 1 611 ? 11.641 44.169 -35.079 1.00 46.56 611 LEU A N 1
ATOM 4550 C CA . LEU A 1 611 ? 12.466 45.378 -35.313 1.00 46.56 611 LEU A CA 1
ATOM 4551 C C . LEU A 1 611 ? 12.072 46.652 -34.530 1.00 46.56 611 LEU A C 1
ATOM 4553 O O . LEU A 1 611 ? 12.900 47.541 -34.360 1.00 46.56 611 LEU A O 1
ATOM 4557 N N . ARG A 1 612 ? 10.830 46.782 -34.038 1.00 48.75 612 ARG A N 1
ATOM 4558 C CA . ARG A 1 612 ? 10.376 47.992 -33.304 1.00 48.75 612 ARG A CA 1
ATOM 4559 C C . ARG A 1 612 ? 10.814 48.022 -31.837 1.00 48.75 612 ARG A C 1
ATOM 4561 O O . ARG A 1 612 ? 10.905 49.095 -31.254 1.00 48.75 612 ARG A O 1
ATOM 4568 N N . HIS A 1 613 ? 11.078 46.849 -31.273 1.00 55.88 613 HIS A N 1
ATOM 4569 C CA . HIS A 1 613 ? 11.562 46.660 -29.909 1.00 55.88 613 HIS A CA 1
ATOM 4570 C C . HIS A 1 613 ? 12.964 47.269 -29.728 1.00 55.88 613 HIS A C 1
ATOM 4572 O O . HIS A 1 613 ? 13.214 48.029 -28.796 1.00 55.88 613 HIS A O 1
ATOM 4578 N N . ASN A 1 614 ? 13.835 47.053 -30.713 1.00 59.97 614 ASN 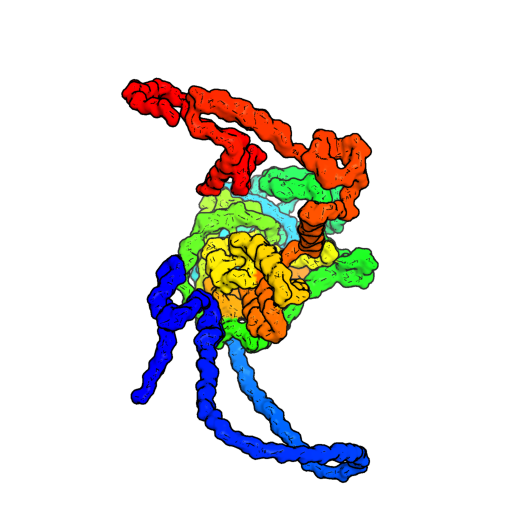A N 1
ATOM 4579 C CA . ASN A 1 614 ? 15.255 47.379 -30.598 1.00 59.97 614 ASN A CA 1
ATOM 4580 C C . ASN A 1 614 ? 15.526 48.897 -30.666 1.00 59.97 614 ASN A C 1
ATOM 4582 O O . ASN A 1 614 ? 16.339 49.416 -29.910 1.00 59.97 614 ASN A O 1
ATOM 4586 N N . GLY A 1 615 ? 14.771 49.655 -31.476 1.00 56.94 615 GLY A N 1
ATOM 4587 C CA . GLY A 1 615 ? 14.985 51.105 -31.623 1.00 56.94 615 GLY A CA 1
ATOM 4588 C C . GLY A 1 615 ? 14.682 51.947 -30.371 1.00 56.94 615 GLY A C 1
ATOM 4589 O O . GLY A 1 615 ? 15.299 52.991 -30.164 1.00 56.94 615 GLY A O 1
ATOM 4590 N N . VAL A 1 616 ? 13.751 51.506 -29.517 1.00 59.00 616 VAL A N 1
ATOM 4591 C CA . VAL A 1 616 ? 13.440 52.168 -28.230 1.00 59.00 616 VAL A CA 1
ATOM 4592 C C . VAL A 1 616 ? 14.487 51.818 -27.166 1.00 59.00 616 VAL A C 1
ATOM 4594 O O . VAL A 1 616 ? 14.837 52.652 -26.326 1.00 59.00 616 VAL A O 1
ATOM 4597 N N . CYS A 1 617 ? 15.028 50.606 -27.250 1.00 67.00 617 CYS A N 1
ATOM 4598 C CA . CYS A 1 617 ? 16.099 50.116 -26.399 1.00 67.00 617 CYS A CA 1
ATOM 4599 C C . CYS A 1 617 ? 17.401 50.928 -26.588 1.00 67.00 617 CYS A C 1
ATOM 4601 O O . CYS A 1 617 ? 18.023 51.372 -25.620 1.00 67.00 617 CYS A O 1
ATOM 4603 N N . ASP A 1 618 ? 17.745 51.245 -27.840 1.00 70.62 618 ASP A N 1
ATOM 4604 C CA . ASP A 1 618 ? 18.984 51.947 -28.211 1.00 70.62 618 ASP A CA 1
ATOM 4605 C C . ASP A 1 618 ? 19.043 53.435 -27.800 1.00 70.62 618 ASP A C 1
ATOM 4607 O O . ASP A 1 618 ? 20.121 53.997 -27.580 1.00 70.62 618 ASP A O 1
ATOM 4611 N N . LEU A 1 619 ? 17.904 54.132 -27.723 1.00 70.12 619 LEU A N 1
ATOM 4612 C CA . LEU A 1 619 ? 17.857 55.543 -27.306 1.00 70.12 619 LEU A CA 1
ATOM 4613 C C . LEU A 1 619 ? 18.041 55.696 -25.791 1.00 70.12 619 LEU A C 1
ATOM 4615 O O . LEU A 1 619 ? 18.807 56.547 -25.341 1.00 70.12 619 LEU A O 1
ATOM 4619 N N . THR A 1 620 ? 17.367 54.850 -25.017 1.00 62.34 620 THR A N 1
ATOM 4620 C CA . THR A 1 620 ? 17.386 54.879 -23.549 1.00 62.34 620 THR A CA 1
ATOM 4621 C C . THR A 1 620 ? 18.775 54.552 -22.990 1.00 62.34 620 THR A C 1
ATOM 4623 O O . THR A 1 620 ? 19.222 55.185 -22.036 1.00 62.34 620 THR A O 1
ATOM 4626 N N . ALA A 1 621 ? 19.513 53.642 -23.633 1.00 75.81 621 ALA A N 1
ATOM 4627 C CA . ALA A 1 621 ? 20.880 53.308 -23.238 1.00 75.81 621 ALA A CA 1
ATOM 4628 C C . ALA A 1 621 ? 21.881 54.465 -23.447 1.00 75.81 621 ALA A C 1
ATOM 4630 O O . ALA A 1 621 ? 22.809 54.623 -22.658 1.00 75.81 621 ALA A O 1
ATOM 4631 N N . ARG A 1 622 ? 21.696 55.312 -24.473 1.00 72.75 622 ARG A N 1
ATOM 4632 C CA . ARG A 1 622 ? 22.609 56.440 -24.746 1.00 72.75 622 ARG A CA 1
ATOM 4633 C C . ARG A 1 622 ? 22.579 57.511 -23.657 1.00 72.75 622 ARG A C 1
ATOM 4635 O O . ARG A 1 622 ? 23.637 57.951 -23.231 1.00 72.75 622 ARG A O 1
ATOM 4642 N N . LEU A 1 623 ? 21.391 57.885 -23.185 1.00 70.94 623 LEU A N 1
ATOM 4643 C CA . LEU A 1 623 ? 21.219 58.916 -22.150 1.00 70.94 623 LEU A CA 1
ATOM 4644 C C . LEU A 1 623 ? 21.757 58.473 -20.784 1.00 70.94 623 LEU A C 1
ATOM 4646 O O . LEU A 1 623 ? 22.319 59.272 -20.043 1.00 70.94 623 LEU A O 1
ATOM 4650 N N . LEU A 1 624 ? 21.622 57.186 -20.458 1.00 65.19 624 LEU A N 1
ATOM 4651 C CA . LEU A 1 624 ? 22.164 56.632 -19.219 1.00 65.19 624 LEU A CA 1
ATOM 4652 C C . LEU A 1 624 ? 23.701 56.658 -19.195 1.00 65.19 624 LEU A C 1
ATOM 4654 O O . LEU A 1 624 ? 24.280 56.713 -18.120 1.00 65.19 624 LEU A O 1
ATOM 4658 N N . ASN A 1 625 ? 24.374 56.667 -20.348 1.00 74.62 625 ASN A N 1
ATOM 4659 C CA . ASN A 1 625 ? 25.836 56.566 -20.437 1.00 74.62 625 ASN A CA 1
ATOM 4660 C C . ASN A 1 625 ? 26.584 57.873 -20.093 1.00 74.62 625 ASN A C 1
ATOM 4662 O O . ASN A 1 625 ? 27.802 57.868 -19.948 1.00 74.62 625 ASN A O 1
ATOM 4666 N N . GLU A 1 626 ? 25.877 59.001 -19.988 1.00 66.56 626 GLU A N 1
ATOM 4667 C CA . GLU A 1 626 ? 26.458 60.305 -19.621 1.00 66.56 626 GLU A CA 1
ATOM 4668 C C . GLU A 1 626 ? 26.589 60.487 -18.103 1.00 66.56 626 GLU A C 1
ATOM 4670 O O . GLU A 1 626 ? 27.425 61.253 -17.625 1.00 66.56 626 GLU A O 1
ATOM 4675 N N . VAL A 1 627 ? 25.740 59.792 -17.346 1.00 59.78 627 VAL A N 1
ATOM 4676 C CA . VAL A 1 627 ? 25.567 59.962 -15.894 1.00 59.78 627 VAL A CA 1
ATOM 4677 C C . VAL A 1 627 ? 25.753 58.657 -15.117 1.00 59.78 627 VAL A C 1
ATOM 4679 O O . VAL A 1 627 ? 25.956 58.684 -13.906 1.00 59.78 627 VAL A O 1
ATOM 4682 N N . CYS A 1 628 ? 25.714 57.518 -15.806 1.00 59.97 628 CYS A N 1
ATOM 4683 C CA . CYS A 1 628 ? 25.946 56.179 -15.278 1.00 59.97 628 CYS A CA 1
ATOM 4684 C C . CYS A 1 628 ? 27.041 55.489 -16.099 1.00 59.97 628 CYS A C 1
ATOM 4686 O O . CYS A 1 628 ? 27.363 55.899 -17.211 1.00 59.97 628 CYS A O 1
ATOM 4688 N N . HIS A 1 629 ? 27.616 54.422 -15.557 1.00 70.19 629 HIS A N 1
ATOM 4689 C CA . HIS A 1 629 ? 28.670 53.652 -16.219 1.00 70.19 629 HIS A CA 1
ATOM 4690 C C . HIS A 1 629 ? 28.214 52.200 -16.434 1.00 70.19 629 HIS A C 1
ATOM 4692 O O . HIS A 1 629 ? 27.217 51.760 -15.865 1.00 70.19 629 HIS A O 1
ATOM 4698 N N . ASN A 1 630 ? 28.909 51.440 -17.290 1.00 75.19 630 ASN A N 1
ATOM 4699 C CA . ASN A 1 630 ? 28.543 50.054 -17.645 1.00 75.19 630 ASN A CA 1
ATOM 4700 C C . ASN A 1 630 ? 27.126 49.880 -18.239 1.00 75.19 630 ASN A C 1
ATOM 4702 O O . ASN A 1 630 ? 26.463 48.860 -18.026 1.00 75.19 630 ASN A O 1
ATOM 4706 N N . VAL A 1 631 ? 26.662 50.849 -19.032 1.00 79.19 631 VAL A N 1
ATOM 4707 C CA . VAL A 1 631 ? 25.376 50.732 -19.733 1.00 79.19 631 VAL A CA 1
ATOM 4708 C C . VAL A 1 631 ? 25.471 49.723 -20.890 1.00 79.19 631 VAL A C 1
ATOM 4710 O O . VAL A 1 631 ? 26.343 49.834 -21.748 1.00 79.19 631 VAL A O 1
ATOM 4713 N N . THR A 1 632 ? 24.582 48.726 -20.919 1.00 77.88 632 THR A N 1
ATOM 4714 C CA . THR A 1 632 ? 24.563 47.601 -21.876 1.00 77.88 632 THR A CA 1
ATOM 4715 C C . THR A 1 632 ? 23.142 47.245 -22.318 1.00 77.88 632 THR A C 1
ATOM 4717 O O . THR A 1 632 ? 22.223 47.245 -21.506 1.00 77.88 632 THR A O 1
ATOM 4720 N N . ILE A 1 633 ? 22.962 46.927 -23.603 1.00 76.12 633 ILE A N 1
ATOM 4721 C CA . ILE A 1 633 ? 21.675 46.568 -24.227 1.00 76.12 633 ILE A CA 1
ATOM 4722 C C . ILE A 1 633 ? 21.577 45.045 -24.392 1.00 76.12 633 ILE A C 1
ATOM 4724 O O . ILE A 1 633 ? 22.569 44.385 -24.698 1.00 76.12 633 ILE A O 1
ATOM 4728 N N . GLU A 1 634 ? 20.388 44.498 -24.161 1.00 71.44 634 GLU A N 1
ATOM 4729 C CA . GLU A 1 634 ? 20.045 43.074 -24.181 1.00 71.44 634 GLU A CA 1
ATOM 4730 C C . GLU A 1 634 ? 20.950 42.125 -23.365 1.00 71.44 634 GLU A C 1
ATOM 4732 O O . GLU A 1 634 ? 21.327 41.048 -23.849 1.00 71.44 634 GLU A O 1
ATOM 4737 N N . PRO A 1 635 ? 21.353 42.468 -22.129 1.00 70.88 635 PRO A N 1
ATOM 4738 C CA . PRO A 1 635 ? 22.231 41.607 -21.356 1.00 70.88 635 PRO A CA 1
ATOM 4739 C C . PRO A 1 635 ? 21.486 40.368 -20.827 1.00 70.88 635 PRO A C 1
ATOM 4741 O O . PRO A 1 635 ? 20.294 40.430 -20.513 1.00 70.88 635 PRO A O 1
ATOM 4744 N N . PRO A 1 636 ? 22.179 39.227 -20.695 1.00 70.12 636 PRO A N 1
ATOM 4745 C CA . PRO A 1 636 ? 21.600 38.025 -20.107 1.00 70.12 636 PRO A CA 1
ATOM 4746 C C . PRO A 1 636 ? 21.226 38.231 -18.630 1.00 70.12 636 PRO A C 1
ATOM 4748 O O . PRO A 1 636 ? 21.953 38.879 -17.875 1.00 70.12 636 PRO A O 1
ATOM 4751 N N . LEU A 1 637 ? 20.100 37.643 -18.225 1.00 65.38 637 LEU A N 1
ATOM 4752 C CA . LEU A 1 637 ? 19.652 37.515 -16.839 1.00 65.38 637 LEU A CA 1
ATOM 4753 C C . LEU A 1 637 ? 20.396 36.384 -16.121 1.00 65.38 637 LEU A C 1
ATOM 4755 O O . LEU A 1 637 ? 20.802 35.396 -16.733 1.00 65.38 637 LEU A O 1
ATOM 4759 N N . GLN A 1 638 ? 20.557 36.537 -14.806 1.00 68.31 638 GLN A N 1
ATOM 4760 C CA . GLN A 1 638 ? 21.250 35.574 -13.954 1.00 68.31 638 GLN A CA 1
ATOM 4761 C C . GLN A 1 638 ? 20.367 34.358 -13.642 1.00 68.31 638 GLN A C 1
ATOM 4763 O O . GLN A 1 638 ? 19.206 34.504 -13.261 1.00 68.31 638 GLN A O 1
ATOM 4768 N N . SER A 1 639 ? 20.950 33.167 -13.772 1.00 57.00 639 SER A N 1
ATOM 4769 C CA . SER A 1 639 ? 20.319 31.891 -13.429 1.00 57.00 639 SER A CA 1
ATOM 4770 C C . SER A 1 639 ? 20.005 31.802 -11.937 1.00 57.00 639 SER A C 1
ATOM 4772 O O . SER A 1 639 ? 20.808 32.223 -11.104 1.00 57.00 639 SER A O 1
ATOM 4774 N N . LEU A 1 640 ? 18.849 31.236 -11.595 1.00 66.25 640 LEU A N 1
ATOM 4775 C CA . LEU A 1 640 ? 18.434 31.061 -10.203 1.00 66.25 640 LEU A CA 1
ATOM 4776 C C . LEU A 1 640 ? 19.193 29.878 -9.575 1.00 66.25 640 LEU A C 1
ATOM 4778 O O . LEU A 1 640 ? 19.071 28.743 -10.036 1.00 66.25 640 LEU A O 1
ATOM 4782 N N . PHE A 1 641 ? 19.949 30.120 -8.502 1.00 64.75 641 PHE A N 1
ATOM 4783 C CA . PHE A 1 641 ? 20.740 29.123 -7.764 1.00 64.75 641 PHE A CA 1
ATOM 4784 C C . PHE A 1 641 ? 20.034 28.729 -6.475 1.00 64.75 641 PHE A C 1
ATOM 4786 O O . PHE A 1 641 ? 20.556 28.827 -5.364 1.00 64.75 641 PHE A O 1
ATOM 4793 N N . GLY A 1 642 ? 18.803 28.268 -6.653 1.00 51.22 642 GLY A N 1
ATOM 4794 C CA . GLY A 1 642 ? 17.949 27.858 -5.550 1.00 51.22 642 GLY A CA 1
ATOM 4795 C C . GLY A 1 642 ? 17.065 28.970 -4.996 1.00 51.22 642 GLY A C 1
ATOM 4796 O O . GLY A 1 642 ? 16.267 28.698 -4.098 1.00 51.22 642 GLY A O 1
ATOM 4797 N N . GLU A 1 643 ? 17.095 30.190 -5.537 1.00 55.97 643 GLU A N 1
ATOM 4798 C CA . GLU A 1 643 ? 16.037 31.149 -5.229 1.00 55.97 643 GLU A CA 1
ATOM 4799 C C . GLU A 1 643 ? 14.691 30.673 -5.809 1.00 55.97 643 GLU A C 1
ATOM 4801 O O . GLU A 1 643 ? 14.540 30.477 -7.014 1.00 55.97 643 GLU A O 1
ATOM 4806 N N . THR A 1 644 ? 13.681 30.503 -4.945 1.00 54.88 644 THR A N 1
ATOM 4807 C CA . THR A 1 644 ? 12.301 30.179 -5.345 1.00 54.88 644 THR A CA 1
ATOM 4808 C C . THR A 1 644 ? 11.415 31.404 -5.161 1.00 54.88 644 THR A C 1
ATOM 4810 O O . THR A 1 644 ? 11.116 31.814 -4.038 1.00 54.88 644 THR A O 1
ATOM 4813 N N . LEU A 1 645 ? 10.971 31.990 -6.270 1.00 60.19 645 LEU A N 1
ATOM 4814 C CA . LEU A 1 645 ? 10.048 33.120 -6.257 1.00 60.19 645 LEU A CA 1
ATOM 4815 C C . LEU A 1 645 ? 8.612 32.611 -6.102 1.00 60.19 645 LEU A C 1
ATOM 4817 O O . LEU A 1 645 ? 8.126 31.811 -6.896 1.00 60.19 645 LEU A O 1
ATOM 4821 N N . GLN A 1 646 ? 7.924 33.075 -5.059 1.00 47.16 646 GLN A N 1
ATOM 4822 C CA . GLN A 1 646 ? 6.632 32.517 -4.643 1.00 47.16 646 GLN A CA 1
ATOM 4823 C C . GLN A 1 646 ? 5.403 33.066 -5.409 1.00 47.16 646 GLN A C 1
ATOM 4825 O O . GLN A 1 646 ? 4.276 32.680 -5.105 1.00 47.16 646 GLN A O 1
ATOM 4830 N N . LEU A 1 647 ? 5.586 33.934 -6.418 1.00 48.69 647 LEU A N 1
ATOM 4831 C CA . LEU A 1 647 ? 4.516 34.537 -7.239 1.00 48.69 647 LEU A CA 1
ATOM 4832 C C . LEU A 1 647 ? 4.743 34.301 -8.750 1.00 48.69 647 LEU A C 1
ATOM 4834 O O . LEU A 1 647 ? 5.874 34.216 -9.214 1.00 48.69 647 LEU A O 1
ATOM 4838 N N . LYS A 1 648 ? 3.659 34.230 -9.542 1.00 52.19 648 LYS A N 1
ATOM 4839 C CA . LYS A 1 648 ? 3.637 33.793 -10.961 1.00 52.19 648 LYS A CA 1
ATOM 4840 C C . LYS A 1 648 ? 3.963 34.896 -12.002 1.00 52.19 648 LYS A C 1
ATOM 4842 O O . LYS A 1 648 ? 3.342 34.922 -13.061 1.00 52.19 648 LYS A O 1
ATOM 4847 N N . SER A 1 649 ? 4.880 35.823 -11.709 1.00 49.00 649 SER A N 1
ATOM 4848 C CA . SER A 1 649 ? 5.126 37.046 -12.510 1.00 49.00 649 SER A CA 1
ATOM 4849 C C . SER A 1 649 ? 6.540 37.201 -13.100 1.00 49.00 649 SER A C 1
ATOM 4851 O O . SER A 1 649 ? 6.843 38.270 -13.619 1.00 49.00 649 SER A O 1
ATOM 4853 N N . ALA A 1 650 ? 7.414 36.192 -13.025 1.00 53.16 650 ALA A N 1
ATOM 4854 C CA . ALA A 1 650 ? 8.812 36.299 -13.469 1.00 53.16 650 ALA A CA 1
ATOM 4855 C C . ALA A 1 650 ? 9.220 35.179 -14.444 1.00 53.16 650 ALA A C 1
ATOM 4857 O O . ALA A 1 650 ? 8.746 34.048 -14.326 1.00 53.16 650 ALA A O 1
ATOM 4858 N N . ILE A 1 651 ? 10.110 35.509 -15.391 1.00 56.94 651 ILE A N 1
ATOM 4859 C CA . ILE A 1 651 ? 10.671 34.594 -16.398 1.00 56.94 651 ILE A CA 1
ATOM 4860 C C . ILE A 1 651 ? 12.006 34.061 -15.873 1.00 56.94 651 ILE A C 1
ATOM 4862 O O . ILE A 1 651 ? 12.962 34.811 -15.706 1.00 56.94 651 ILE A O 1
ATOM 4866 N N . THR A 1 652 ? 12.037 32.762 -15.585 1.00 53.41 652 THR A N 1
ATOM 4867 C CA . THR A 1 652 ? 13.132 32.073 -14.878 1.00 53.41 652 THR A CA 1
ATOM 4868 C C . THR A 1 652 ? 13.912 31.122 -15.779 1.00 53.41 652 THR A C 1
ATOM 4870 O O . THR A 1 652 ? 14.685 30.299 -15.302 1.00 53.41 652 THR A O 1
ATOM 4873 N N . THR A 1 653 ? 13.646 31.176 -17.083 1.00 49.81 653 THR A N 1
ATOM 4874 C CA . THR A 1 653 ? 14.361 30.378 -18.069 1.00 49.81 653 THR A CA 1
ATOM 4875 C C . THR A 1 653 ? 15.749 30.948 -18.277 1.00 49.81 653 THR A C 1
ATOM 4877 O O . THR A 1 653 ? 15.911 32.131 -18.573 1.00 49.81 653 THR A O 1
ATOM 4880 N N . ASP A 1 654 ? 16.739 30.077 -18.192 1.00 49.25 654 ASP A N 1
ATOM 4881 C CA . ASP A 1 654 ? 18.110 30.388 -18.554 1.00 49.25 654 ASP A CA 1
ATOM 4882 C C . ASP A 1 654 ? 18.195 30.833 -20.029 1.00 49.25 654 ASP A C 1
ATOM 4884 O O . ASP A 1 654 ? 17.491 30.307 -20.894 1.00 49.25 654 ASP A O 1
ATOM 4888 N N . ASN A 1 655 ? 19.035 31.840 -20.300 1.00 47.41 655 ASN A N 1
ATOM 4889 C CA . ASN A 1 655 ? 19.056 32.718 -21.490 1.00 47.41 655 ASN A CA 1
ATOM 4890 C C . ASN A 1 655 ? 17.969 33.802 -21.570 1.00 47.41 655 ASN A C 1
ATOM 4892 O O . ASN A 1 655 ? 17.895 34.494 -22.589 1.00 47.41 655 ASN A O 1
ATOM 4896 N N . ALA A 1 656 ? 17.155 34.007 -20.531 1.00 59.62 656 ALA A N 1
ATOM 4897 C CA . ALA A 1 656 ? 16.354 35.225 -20.450 1.00 59.62 656 ALA A CA 1
ATOM 4898 C C . ALA A 1 656 ? 17.273 36.459 -20.536 1.00 59.62 656 ALA A C 1
ATOM 4900 O O . ALA A 1 656 ? 18.409 36.433 -20.060 1.00 59.62 656 ALA A O 1
ATOM 4901 N N . ARG A 1 657 ? 16.809 37.529 -21.180 1.00 64.25 657 ARG A N 1
ATOM 4902 C CA . ARG A 1 657 ? 17.553 38.786 -21.331 1.00 64.25 657 ARG A CA 1
ATOM 4903 C C . ARG A 1 657 ? 16.732 39.932 -20.758 1.00 64.25 657 ARG A C 1
ATOM 4905 O O . ARG A 1 657 ? 15.506 39.895 -20.809 1.00 64.25 657 ARG A O 1
ATOM 4912 N N . LEU A 1 658 ? 17.419 40.909 -20.180 1.00 63.22 658 LEU A N 1
ATOM 4913 C CA . LEU A 1 658 ? 16.850 42.233 -19.918 1.00 63.22 658 LEU A CA 1
ATOM 4914 C C . LEU A 1 658 ? 16.958 43.061 -21.184 1.00 63.22 658 LEU A C 1
ATOM 4916 O O . LEU A 1 658 ? 17.843 42.788 -21.974 1.00 63.22 658 LEU A O 1
ATOM 4920 N N . ASP A 1 659 ? 16.164 44.115 -21.330 1.00 72.62 659 ASP A N 1
ATOM 4921 C CA . ASP A 1 659 ? 16.322 45.027 -22.465 1.00 72.62 659 ASP A CA 1
ATOM 4922 C C . ASP A 1 659 ? 17.564 45.928 -22.288 1.00 72.62 659 ASP A C 1
ATOM 4924 O O . ASP A 1 659 ? 18.333 46.126 -23.224 1.00 72.62 659 ASP A O 1
ATOM 4928 N N . ILE A 1 660 ? 17.839 46.436 -21.075 1.00 73.06 660 ILE A N 1
ATOM 4929 C CA . ILE A 1 660 ? 18.993 47.312 -20.769 1.00 73.06 660 ILE A CA 1
ATOM 4930 C C . ILE A 1 660 ? 19.497 47.056 -19.332 1.00 73.06 660 ILE A C 1
ATOM 4932 O O . ILE A 1 660 ? 18.693 46.845 -18.425 1.00 73.06 660 ILE A O 1
ATOM 4936 N N . LYS A 1 661 ? 20.815 47.131 -19.096 1.00 76.75 661 LYS A N 1
ATOM 4937 C CA . LYS A 1 661 ? 21.482 47.192 -17.775 1.00 76.75 661 LYS A CA 1
ATOM 4938 C C . LYS A 1 661 ? 22.333 48.466 -17.683 1.00 76.75 661 LYS A C 1
ATOM 4940 O O . LYS A 1 661 ? 22.976 48.816 -18.662 1.00 76.75 661 LYS A O 1
ATOM 4945 N N . A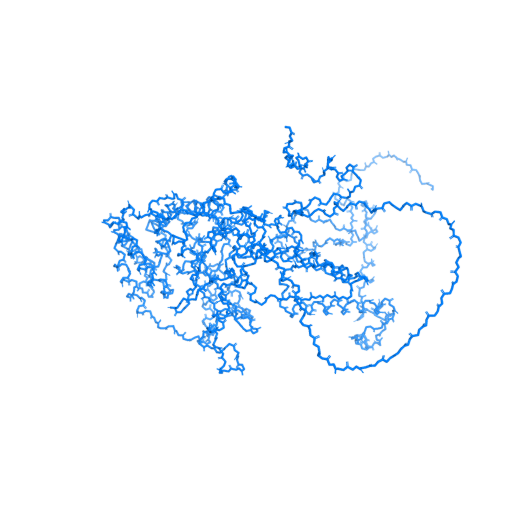LA A 1 662 ? 22.376 49.132 -16.528 1.00 72.56 662 ALA A N 1
ATOM 4946 C CA . ALA A 1 662 ? 23.235 50.292 -16.244 1.00 72.56 662 ALA A CA 1
ATOM 4947 C C . ALA A 1 662 ? 23.639 50.316 -14.753 1.00 72.56 662 ALA A C 1
ATOM 4949 O O . ALA A 1 662 ? 22.782 50.042 -13.911 1.00 72.56 662 ALA A O 1
ATOM 4950 N N . ASP A 1 663 ? 24.891 50.670 -14.420 1.00 71.88 663 ASP A N 1
ATOM 4951 C CA . ASP A 1 663 ? 25.427 50.669 -13.044 1.00 71.88 663 ASP A CA 1
ATOM 4952 C C . ASP A 1 663 ? 25.716 52.113 -12.537 1.00 71.88 663 ASP A C 1
ATOM 4954 O O . ASP A 1 663 ? 26.037 53.014 -13.315 1.00 71.88 663 ASP A O 1
ATOM 4958 N N . GLY A 1 664 ? 25.609 52.359 -11.220 1.00 62.91 664 GLY A N 1
ATOM 4959 C CA . GLY A 1 664 ? 25.918 53.664 -10.595 1.00 62.91 664 GLY A CA 1
ATOM 4960 C C . GLY A 1 664 ? 24.780 54.694 -10.591 1.00 62.91 664 GLY A C 1
ATOM 4961 O O . GLY A 1 664 ? 25.014 55.874 -10.351 1.00 62.91 664 GLY A O 1
ATOM 4962 N N . PHE A 1 665 ? 23.542 54.261 -10.841 1.00 59.25 665 PHE A N 1
ATOM 4963 C CA . PHE A 1 665 ? 22.379 55.151 -10.959 1.00 59.25 665 PHE A CA 1
ATOM 4964 C C . PHE A 1 665 ? 21.997 55.876 -9.647 1.00 59.25 665 PHE A C 1
ATOM 4966 O O . PHE A 1 665 ? 21.373 56.932 -9.700 1.00 59.25 665 PHE A O 1
ATOM 4973 N N . TRP A 1 666 ? 22.367 55.337 -8.474 1.00 49.06 666 TRP A N 1
ATOM 4974 C CA . TRP A 1 666 ? 21.960 55.860 -7.155 1.00 49.06 666 TRP A CA 1
ATOM 4975 C C . TRP A 1 666 ? 23.111 56.274 -6.225 1.00 49.06 666 TRP A C 1
ATOM 4977 O O . TRP A 1 666 ? 22.858 56.623 -5.071 1.00 49.06 666 TRP A O 1
ATOM 4987 N N . ASP A 1 667 ? 24.362 56.246 -6.680 1.00 53.66 667 ASP A N 1
ATOM 4988 C CA . ASP A 1 667 ? 25.490 56.531 -5.794 1.00 53.66 667 ASP A CA 1
ATOM 4989 C C . ASP A 1 667 ? 25.680 58.036 -5.574 1.00 53.66 667 ASP A C 1
ATOM 4991 O O . ASP A 1 667 ? 25.654 58.838 -6.509 1.00 53.66 667 ASP A O 1
ATOM 4995 N N . CYS A 1 668 ? 25.910 58.429 -4.314 1.00 53.62 668 CYS A N 1
ATOM 4996 C CA . CYS A 1 668 ? 26.357 59.783 -4.004 1.00 53.62 668 CYS A CA 1
ATOM 4997 C C . CYS A 1 668 ? 27.712 59.995 -4.669 1.00 53.62 668 CYS A C 1
ATOM 4999 O O . CYS A 1 668 ? 28.698 59.372 -4.277 1.00 53.62 668 CYS A O 1
ATOM 5001 N N . CYS A 1 669 ? 27.735 60.886 -5.657 1.00 52.16 669 CYS A N 1
ATOM 5002 C CA . CYS A 1 669 ? 28.903 61.241 -6.444 1.00 52.16 669 CYS A CA 1
ATOM 5003 C C . CYS A 1 669 ? 30.132 61.482 -5.554 1.00 52.16 669 CYS A C 1
ATOM 5005 O O . CYS A 1 669 ? 30.320 62.583 -5.033 1.00 52.16 669 CYS A O 1
ATOM 5007 N N . VAL A 1 670 ? 31.012 60.488 -5.417 1.00 48.50 670 VAL A N 1
ATOM 5008 C CA . VAL A 1 670 ? 32.393 60.761 -5.024 1.00 48.50 670 VAL A CA 1
ATOM 5009 C C . VAL A 1 670 ? 33.106 61.098 -6.315 1.00 48.50 670 VAL A C 1
ATOM 5011 O O . VAL A 1 670 ? 33.576 60.226 -7.040 1.00 48.50 670 VAL A O 1
ATOM 5014 N N . TYR A 1 671 ? 33.113 62.388 -6.630 1.00 51.84 671 TYR A N 1
ATOM 5015 C CA . TYR A 1 671 ? 33.964 62.927 -7.675 1.00 51.84 671 TYR A CA 1
ATOM 5016 C C . TYR A 1 671 ? 35.401 62.446 -7.426 1.00 51.84 671 TYR A C 1
ATOM 5018 O O . TYR A 1 671 ? 35.955 62.762 -6.368 1.00 51.84 671 TYR A O 1
ATOM 5026 N N . PRO A 1 672 ? 36.036 61.719 -8.362 1.00 41.03 672 PRO A N 1
ATOM 5027 C CA . PRO A 1 672 ? 37.469 61.554 -8.308 1.00 41.03 672 PRO A CA 1
ATOM 5028 C C . PRO A 1 672 ? 38.062 62.934 -8.560 1.00 41.03 672 PRO A C 1
ATOM 5030 O O . PRO A 1 672 ? 38.017 63.475 -9.666 1.00 41.03 672 PRO A O 1
ATOM 5033 N N . SER A 1 673 ? 38.586 63.537 -7.502 1.00 48.59 673 SER A N 1
ATOM 5034 C CA . SER A 1 673 ? 39.456 64.688 -7.631 1.00 48.59 673 SER A CA 1
ATOM 5035 C C . SER A 1 673 ? 40.667 64.274 -8.463 1.00 48.59 673 SER A C 1
ATOM 5037 O O . SER A 1 673 ? 41.546 63.567 -7.978 1.00 48.59 673 SER A O 1
ATOM 5039 N N . SER A 1 674 ? 40.655 64.750 -9.709 1.00 54.66 674 SER A N 1
ATOM 5040 C CA . SER A 1 674 ? 41.795 65.112 -10.554 1.00 54.66 674 SER A CA 1
ATOM 5041 C C . SER A 1 674 ? 42.870 64.045 -10.783 1.00 54.66 674 SER A C 1
ATOM 5043 O O . SER A 1 674 ? 43.720 63.799 -9.932 1.00 54.66 674 SER A O 1
ATOM 5045 N N . GLY A 1 675 ? 42.921 63.532 -12.012 1.00 43.44 675 GLY A N 1
ATOM 5046 C CA . GLY A 1 675 ? 44.053 62.753 -12.509 1.00 43.44 675 GLY A CA 1
ATOM 5047 C C . GLY A 1 675 ? 43.989 62.558 -14.018 1.00 43.44 675 GLY A C 1
ATOM 5048 O O . GLY A 1 675 ? 43.771 61.452 -14.489 1.00 43.44 675 GLY A O 1
ATOM 5049 N N . SER A 1 676 ? 44.109 63.669 -14.741 1.00 47.72 676 SER A N 1
ATOM 5050 C CA . SER A 1 676 ? 44.239 63.807 -16.196 1.00 47.72 676 SER A CA 1
ATOM 5051 C C . SER A 1 676 ? 45.073 62.718 -16.870 1.00 47.72 676 SER A C 1
ATOM 5053 O O . SER A 1 676 ? 46.256 62.628 -16.550 1.00 47.72 676 SER A O 1
ATOM 5055 N N . ILE A 1 677 ? 44.526 62.018 -17.872 1.00 32.59 677 ILE A N 1
ATOM 5056 C CA . ILE A 1 677 ? 45.315 61.532 -19.017 1.00 32.59 677 ILE A CA 1
ATOM 5057 C C . ILE A 1 677 ? 44.481 61.688 -20.298 1.00 32.59 677 ILE A C 1
ATOM 5059 O O . ILE A 1 677 ? 43.318 61.295 -20.359 1.00 32.59 677 ILE A O 1
ATOM 5063 N N . GLU A 1 678 ? 45.102 62.373 -21.256 1.00 38.00 678 GLU A N 1
ATOM 5064 C CA . GLU A 1 678 ? 44.553 63.033 -22.439 1.00 38.00 678 GLU A CA 1
ATOM 5065 C C . GLU A 1 678 ? 44.211 62.086 -23.599 1.00 38.00 678 GLU A C 1
ATOM 5067 O O . GLU A 1 678 ? 44.827 61.038 -23.786 1.00 38.00 678 GLU A O 1
ATOM 5072 N N . TYR A 1 679 ? 43.241 62.525 -24.406 1.00 32.78 679 TYR A N 1
ATOM 5073 C CA . TYR A 1 679 ? 42.904 61.984 -25.721 1.00 32.78 679 TYR A CA 1
ATOM 5074 C C . TYR A 1 679 ? 43.995 62.301 -26.760 1.00 32.78 679 TYR A C 1
ATOM 5076 O O . TYR A 1 679 ? 44.383 63.462 -26.902 1.00 32.78 679 TYR A O 1
ATOM 5084 N N . THR A 1 680 ? 44.358 61.304 -27.572 1.00 35.53 680 THR A N 1
ATOM 5085 C CA . THR A 1 680 ? 44.730 61.485 -28.990 1.00 35.53 680 THR A CA 1
ATOM 5086 C C . THR A 1 680 ? 44.053 60.427 -29.831 1.00 35.53 680 THR A C 1
ATOM 5088 O O . THR A 1 680 ? 44.150 59.244 -29.427 1.00 35.53 680 THR A O 1
#

Foldseek 3Di:
DDDDDDDDDLPDDDPVGDRPDDPCVVVVHDDPPADVVLLPDDPVPDDDDDDDDDDDDDDDDDDDDDDDDDDDDDDDDDDDDDPDDPDPDPADDAAAAADADAQDAQCDDQQPRGRNRLQVLLVVLLLPLLLFDDAFDFQAADDLSQLLLLLLLVLLLCLLVSHSCVLRSVSVSLSSRSLQGGDLDDPDDSVNNSVSNNVSSVCRSNSVSVVSSVSSVVSRVPDDDDPDDDPQDPVNLVVVLVVCVVLVVNVVSVCSVDPPPAWDFDDQQAALDPVCRVHHTLVRLLLVLFDAFDDDHNLLFSFDHHAHQQRDDDLVLLPVLALVLLLVLLVVDADFFWSSRQGSSSSNCSLPVHPCNSSNSRSLSSSLSCQQRGQHHLSSCQQQLAFAWTWIPPVNGTDIAGHGGSSQQSSLVSLCVSCLVLLCSLLDLQELLSPPVCSVVSLVVVVVVLVPPPQNPDDDDDDDDSQQLAQNLRRLLSQCCVSRVSLSRSSCSNQVDWHWHDDNSDTRIRNGGHHHHRSCRSSSSRRSCSSVSVVVCVPPPDTDDHDRDYDDDDDPCVVVVVVVVVVLVVVCVVCLVVQHHRPPDDQAFPVGHGDGSVCQCPPPRGHDPDPVLLVVLVVVQVVLVVPFPPKDAFAFDDADPPDDDPDDDDDRDGRHTDGMDTPDPDDDDPDPPDDDDDDD

=== Feature glossary ===
Annotated list of the representations used here:

Nearest PDB structures. The Foldseek neighbor list gives the closest experimentally determined structures in the PDB, ranked by structural alignment. TM-score near 1 means near-identical fold; near 0.3 means only rough topology match. This is how one finds what a novel AlphaFold prediction most resembles in the solved-structure universe.

Foldseek 3Di. Foldseek's 3Di representation compresses backbone geometry into a per-residue letter drawn from a learned twenty-state alphabet. It captures the tertiary interaction pattern around each residue — which residues are packed against it in space, regardless of where they are in sequence.

Radius of gyration, Cα contacts, bounding box. Radius of gyration (Rg) is the root-mean-square distance of Cα atoms from their centroid — a single number for overall size and compactness. A globular domain of N residues has Rg ≈ 2.2·N^0.38 Å; an extended or disordered chain has a much larger Rg. The Cα contact count is the number of residue pairs whose Cα atoms are within 8 Å and are more than four positions apart in sequence — a standard proxy for tertiary packing density. The bounding box is the smallest axis-aligned box enclosing all Cα atoms.

InterPro / GO / CATH / organism. The annotation block draws on four external resources. InterPro: which protein families and domains the sequence belongs to. GO: standardized terms for what the protein does, what process it participates in, and where in the cell it acts. CATH: which structural fold it has in the CATH hierarchy. Organism: the species of origin.

mmCIF coordinates. The mmCIF block holds the 3D Cartesian coordinates of each backbone atom (N, Cα, C, O) in ångströms. mmCIF is the PDB's canonical archive format — a tagged-loop text representation of the atomic model.

pLDDT. pLDDT is the predicted lDDT-Cα score: AlphaFold's confidence that the local environment of each residue (all inter-atomic distances within 15 Å) is correctly placed. It is a per-residue number between 0 and 100, with higher meaning more reliable.

Backbone torsions (φ/ψ). φ (phi) and ψ (psi) are the two rotatable backbone dihedrals per residue: φ is the C(i-1)–N–Cα–C torsion, ψ is the N–Cα–C–N(i+1) torsion, both in degrees on (−180°, 180°]. α-helical residues cluster near (−60°, −45°); β-strand residues near (−120°, +130°). A Ramachandran plot is simply a scatter of (φ, ψ) for every residue.

B-factor. For experimental (PDB) structures, the B-factor (temperature factor) quantifies the positional spread of each atom in the crystal — a combination of thermal vibration and static disorder — in units of Å². High B-factors mark flexible loops or poorly resolved regions; low B-factors mark the rigid, well-ordered core.

Secondary structure (3-state, P-SEA). SS3 is a coarse helix/strand/coil call (letters a/b/c) made by the P-SEA algorithm from inter-Cα distances and dihedrals. It is less detailed than DSSP but needs only Cα positions.

Predicted aligned error. Predicted aligned error is AlphaFold's pairwise confidence. Unlike pLDDT (per-residue), PAE is per-residue-pair and captures whether two parts of the structure are correctly placed relative to each other. Units are ångströms of expected positional error.

Solvent-accessible surface area. Solvent-accessible surface area (SASA) is the area in Å² traced out by the centre of a 1.4 Å probe sphere (a water molecule) rolled over the protein's van der Waals surface (Shrake–Rupley / Lee–Richards construction). Buried residues have near-zero SASA; fully exposed residues can exceed 200 Å². The total SASA scales roughly with the number of surface residues.

Secondary structure (8-state, DSSP). The SS8 string is DSSP's per-residue secondary-structure call. α-helix (H) means an i→i+4 H-bond ladder; β-strand (E) means the residue participates in a β-sheet; 3₁₀ (G) and π (I) are tighter and wider helices; T/S are turns/bends; '-' is loop.

Rendered structure images. Structure images are PyMOL renders from six orthogonal camera directions. Cartoon representation draws helices as coils and strands as arrows; sticks shows the backbone as bonds; surface shows the solvent-excluded envelope. Rainbow coloring maps sequence position to hue (blue→red, N→C); chain coloring assigns a distinct color per polypeptide.

Sequence. The amino-acid sequence is the protein's primary structure: the linear order of residues from the N-terminus to the C-terminus, written in one-letter code. Everything else here — the 3D coordinates, the secondary structure, the domain annotations — is ultimately a consequence of this string.

Contact-map, Ramachandran, and PAE plots. Three diagnostic plots accompany the record. The Cα contact map visualizes the tertiary structure as a 2D adjacency matrix (8 Å cutoff, sequence-local contacts suppressed). The Ramachandran plot shows the distribution of backbone (φ, ψ) torsions, with points in the α and β basins reflecting secondary structure content. The PAE plot shows AlphaFold's inter-residue confidence as a color matrix.